Protein AF-A0A9P1BP23-F1 (afdb_monomer_lite)

Organism: NCBI:txid2562237

Foldseek 3Di:
DDDDDDDDDPPPDDPVVVVVVVVVVVVVVVVVVLLVQLLVLLFADFQDDPDDPFDLDPPVLLVVLLVVPPQVQLAAAEEAEEALLCRSVSNNSSCVVNVNGGSEAEFEPPEQPDARQVSQCVSSVHPHDVSSLVSLVVNCVVVVGGREYEYEYALPHLHLVRLVSLLCCSQVCRRVVPSHRYYYYYNALLSSVSRCVVVSHQYHYSYAQDPVSLPDVSLLVLLCVQANPQSNVCSVVLCQLQVRNNRSSSVLSNVNNPDHNVVSVVVSLVVLLLLVVLQQVVDDFDQDDPQQSVVSLVLLQVQLPDDQVDFAFQVVRPVRYHSNSVSSSCSGRVRPQWHWDDNDPRRTTIHGSGNSSSVSSNVVNVVVVVVVVVVVVVVVVVPPPDDPPPDPDPDDDDPDDDDDFDWDFDDDDDDDDWDWGWGQGDDVPDGDTWGWGDDDPDTDGDDPDPDDDDDDDDD

pLDDT: mean 74.28, std 23.29, range [22.67, 97.19]

Radius of gyration: 33.66 Å; chains: 1; bounding box: 52×87×122 Å

Secondary structure (DSSP, 8-state):
-----PPPP---SSHHHHHHHHHHHHHHHHHHHHHHHHHHHHHT--------SS----HHHHHHHHHHT-SS----EEEEESTTSSHHHHHHHHHHHTT--SSEEEEE--STT--HHHHHHHHHT-SSHHHHHHHHHHHHHHHTSPPEEEEEE-TT---HHHHHHHHHHIIIIIIIT---EEEEEESSHHHHTT--STT-SEEEEEPSPPHHHHHSHHHHHHHHHHHHHHHHHTHHHHHHHHTT-HHHHHHHHHHTTTS-HHHHHHHHHHHHHHHHHHHH-TTTTTSS-TTHHHHHHHHHHHHHHS-TTPPEEGGGGTTT--HHHHHHHHHHH---SEEEE-SSGGG-EEEESSHHHHHHHHHHHHHHHHHHHHHHHHHHHT-----------------S---------------SS----EE---BTTB---EE---BTTB-----------------

Structure (mmCIF, N/CA/C/O backbone):
data_AF-A0A9P1BP23-F1
#
_entry.id   AF-A0A9P1BP23-F1
#
loop_
_atom_site.group_PDB
_atom_site.id
_atom_site.type_symbol
_atom_site.label_atom_id
_atom_site.label_alt_id
_atom_site.label_comp_id
_atom_site.label_asym_id
_atom_site.label_entity_id
_atom_site.label_seq_id
_atom_site.pdbx_PDB_ins_code
_atom_site.Cartn_x
_atom_site.Cartn_y
_atom_site.Cartn_z
_atom_site.occupancy
_atom_site.B_iso_or_equiv
_atom_site.auth_seq_id
_atom_site.auth_comp_id
_atom_site.auth_asym_id
_atom_site.auth_atom_id
_atom_site.pdbx_PDB_model_num
ATOM 1 N N . MET A 1 1 ? 17.517 18.327 93.732 1.00 36.25 1 MET A N 1
ATOM 2 C CA . MET A 1 1 ? 17.704 17.952 92.315 1.00 36.25 1 MET A CA 1
ATOM 3 C C . MET A 1 1 ? 16.330 17.791 91.684 1.00 36.25 1 MET A C 1
ATOM 5 O O . MET A 1 1 ? 15.572 16.963 92.153 1.00 36.25 1 MET A O 1
ATOM 9 N N . PHE A 1 2 ? 16.039 18.670 90.722 1.00 32.81 2 PHE A N 1
ATOM 10 C CA . PHE A 1 2 ? 14.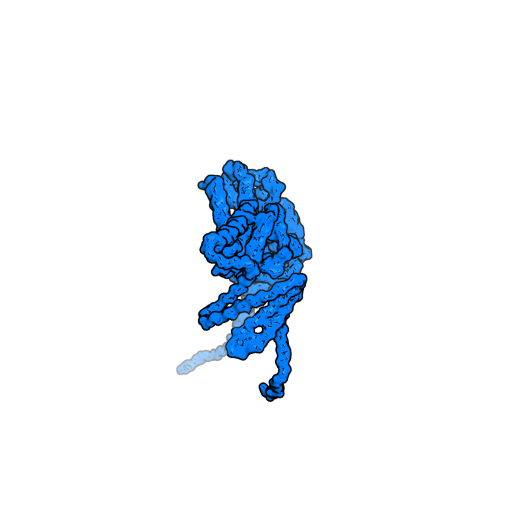942 18.721 89.741 1.00 32.81 2 PHE A CA 1
ATOM 11 C C . PHE A 1 2 ? 13.495 18.333 90.104 1.00 32.81 2 PHE A C 1
ATOM 13 O O . PHE A 1 2 ? 13.161 17.195 90.411 1.00 32.81 2 PHE A O 1
ATOM 20 N N . SER A 1 3 ? 12.625 19.325 89.885 1.00 29.30 3 SER A N 1
ATOM 21 C CA . SER A 1 3 ? 11.169 19.247 89.777 1.00 29.30 3 SER A CA 1
ATOM 22 C C . SER A 1 3 ? 10.726 19.208 88.300 1.00 29.30 3 SER A C 1
ATOM 24 O O . SER A 1 3 ? 11.271 19.956 87.496 1.00 29.30 3 SER A O 1
ATOM 26 N N . ARG A 1 4 ? 9.686 18.398 88.023 1.00 39.75 4 ARG A N 1
ATOM 27 C CA . ARG A 1 4 ? 8.623 18.451 86.976 1.00 39.75 4 ARG A CA 1
ATOM 28 C C . ARG A 1 4 ? 8.962 18.717 85.493 1.00 39.75 4 ARG A C 1
ATOM 30 O O . ARG A 1 4 ? 9.360 19.823 85.167 1.00 39.75 4 ARG A O 1
ATOM 37 N N . VAL A 1 5 ? 8.464 17.829 84.610 1.00 31.44 5 VAL A N 1
ATOM 38 C CA . VAL A 1 5 ? 7.565 18.160 83.466 1.00 31.44 5 VAL A CA 1
ATOM 39 C C . VAL A 1 5 ? 6.556 16.996 83.255 1.00 31.44 5 VAL A C 1
ATOM 41 O O . VAL A 1 5 ? 6.954 15.847 83.450 1.00 31.44 5 VAL A O 1
ATOM 44 N N . PRO A 1 6 ? 5.266 17.245 82.922 1.00 40.66 6 PRO A N 1
ATOM 45 C CA . PRO A 1 6 ? 4.207 16.236 82.815 1.00 40.66 6 PRO A CA 1
ATOM 46 C C . PRO A 1 6 ? 4.067 15.613 81.415 1.00 40.66 6 PRO A C 1
ATOM 48 O O . PRO A 1 6 ? 4.560 16.143 80.422 1.00 40.66 6 PRO A O 1
ATOM 51 N N . GLY A 1 7 ? 3.366 14.475 81.377 1.00 38.25 7 GLY A N 1
ATOM 52 C CA . GLY A 1 7 ? 3.193 13.599 80.221 1.00 38.25 7 GLY A CA 1
ATOM 53 C C . GLY A 1 7 ? 2.547 14.232 78.987 1.00 38.25 7 GLY A C 1
ATOM 54 O O . GLY A 1 7 ? 1.572 14.980 79.068 1.00 38.25 7 GLY A O 1
ATOM 55 N N . SER A 1 8 ? 3.089 13.852 77.833 1.00 31.67 8 SER A N 1
ATOM 56 C CA . SER A 1 8 ? 2.512 14.049 76.511 1.00 31.67 8 SER A CA 1
ATOM 57 C C . SER A 1 8 ? 1.636 12.852 76.127 1.00 31.67 8 SER A C 1
ATOM 59 O O . SER A 1 8 ? 2.030 11.691 76.217 1.00 31.67 8 SER A O 1
ATOM 61 N N . VAL A 1 9 ? 0.417 13.164 75.695 1.00 38.25 9 VAL A N 1
ATOM 62 C CA . VAL A 1 9 ? -0.536 12.257 75.045 1.00 38.25 9 VAL A CA 1
ATOM 63 C C . VAL A 1 9 ? 0.046 11.800 73.696 1.00 38.25 9 VAL A C 1
ATOM 65 O O . VAL A 1 9 ? 0.600 12.641 72.982 1.00 38.25 9 VAL A O 1
ATOM 68 N N . PRO A 1 10 ? -0.095 10.527 73.275 1.00 39.34 10 PRO A N 1
ATOM 69 C CA . PRO A 1 10 ? 0.257 10.145 71.918 1.00 39.34 10 PRO A CA 1
ATOM 70 C C . PRO A 1 10 ? -0.819 10.673 70.961 1.00 39.34 10 PRO A C 1
ATOM 72 O O . PRO A 1 10 ? -1.884 10.085 70.796 1.00 39.34 10 PRO A O 1
ATOM 75 N N . ALA A 1 11 ? -0.531 11.796 70.305 1.00 42.44 11 ALA A N 1
ATOM 76 C CA . ALA A 1 11 ? -1.234 12.227 69.103 1.00 42.44 11 ALA A CA 1
ATOM 77 C C . ALA A 1 11 ? -0.787 11.351 67.916 1.00 42.44 11 ALA A C 1
ATOM 79 O O . ALA A 1 11 ? -0.049 11.785 67.037 1.00 42.44 11 ALA A O 1
ATOM 80 N N . LEU A 1 12 ? -1.203 10.085 67.907 1.00 46.25 12 LEU A N 1
ATOM 81 C CA . LEU A 1 12 ? -0.999 9.154 66.798 1.00 46.25 12 LEU A CA 1
ATOM 82 C C . LEU A 1 12 ? -2.373 8.653 66.357 1.00 46.25 12 LEU A C 1
ATOM 84 O O . LEU A 1 12 ? -2.952 7.773 66.981 1.00 46.25 12 LEU A O 1
ATOM 88 N N . GLY A 1 13 ? -2.920 9.250 65.297 1.00 43.97 13 GLY A N 1
ATOM 89 C CA . GLY A 1 13 ? -4.173 8.762 64.712 1.00 43.97 13 GLY A CA 1
ATOM 90 C C . GLY A 1 13 ? -4.726 9.572 63.542 1.00 43.97 13 GLY A C 1
ATOM 91 O O . GLY A 1 13 ? -5.322 8.993 62.644 1.00 43.97 13 GLY A O 1
ATOM 92 N N . ALA A 1 14 ? -4.490 10.887 63.482 1.00 41.66 14 ALA A N 1
ATOM 93 C CA . ALA A 1 14 ? -5.072 11.720 62.420 1.00 41.66 14 ALA A CA 1
ATOM 94 C C . ALA A 1 14 ? -4.138 11.942 61.211 1.00 41.66 14 ALA A C 1
ATOM 96 O O . ALA A 1 14 ? -4.602 11.994 60.077 1.00 41.66 14 ALA A O 1
ATOM 97 N N . GLY A 1 15 ? -2.817 12.025 61.418 1.00 37.00 15 GLY A N 1
ATOM 98 C CA . GLY A 1 15 ? -1.863 12.367 60.348 1.00 37.00 15 GLY A CA 1
ATOM 99 C C . GLY A 1 15 ? -1.651 11.275 59.291 1.00 37.00 15 GLY A C 1
ATOM 100 O O . GLY A 1 15 ? -1.514 11.586 58.111 1.00 37.00 15 GLY A O 1
ATOM 101 N N . ALA A 1 16 ? -1.681 9.997 59.684 1.00 44.69 16 ALA A N 1
ATOM 102 C CA . ALA A 1 16 ? -1.487 8.873 58.760 1.00 44.69 16 ALA A CA 1
ATOM 103 C C . ALA A 1 16 ? -2.726 8.608 57.885 1.00 44.69 16 ALA A C 1
ATOM 105 O O . ALA A 1 16 ? -2.591 8.309 56.701 1.00 44.69 16 ALA A O 1
ATOM 106 N N . ALA A 1 17 ? -3.930 8.787 58.443 1.00 45.78 17 ALA A N 1
ATOM 107 C CA . ALA A 1 17 ? -5.175 8.678 57.689 1.00 45.78 17 ALA A CA 1
ATOM 108 C C . ALA A 1 17 ? -5.310 9.834 56.684 1.00 45.78 17 ALA A C 1
ATOM 110 O O . ALA A 1 17 ? -5.534 9.591 55.504 1.00 45.78 17 ALA A O 1
ATOM 111 N N . ILE A 1 18 ? -5.082 11.084 57.110 1.00 51.31 18 ILE A N 1
ATOM 112 C CA . ILE A 1 18 ? -5.158 12.257 56.221 1.00 51.31 18 ILE A CA 1
ATOM 113 C C . ILE A 1 18 ? -4.071 12.198 55.134 1.00 51.31 18 ILE A C 1
ATOM 115 O O . ILE A 1 18 ? -4.361 12.485 53.976 1.00 51.31 18 ILE A O 1
ATOM 119 N N . GLY A 1 19 ? -2.850 11.756 55.461 1.00 49.00 19 GLY A N 1
ATOM 120 C CA . GLY A 1 19 ? -1.780 11.550 54.478 1.00 49.00 19 GLY A CA 1
ATOM 121 C C . GLY A 1 19 ? -2.121 10.496 53.418 1.00 49.00 19 GLY A C 1
ATOM 122 O O . GLY A 1 19 ? -1.893 10.737 52.235 1.00 49.00 19 GLY A O 1
ATOM 123 N N . GLY A 1 20 ? -2.734 9.374 53.818 1.00 54.31 20 GLY A N 1
ATOM 124 C CA . GLY A 1 20 ? -3.223 8.339 52.898 1.00 54.31 20 GLY A CA 1
ATOM 125 C C . GLY A 1 20 ? -4.360 8.824 51.994 1.00 54.31 20 GLY A C 1
ATOM 126 O O . GLY A 1 20 ? -4.305 8.626 50.785 1.00 54.31 20 GLY A O 1
ATOM 127 N N . PHE A 1 21 ? -5.338 9.554 52.544 1.00 58.12 21 PHE A N 1
ATOM 128 C CA . PHE A 1 21 ? -6.432 10.148 51.762 1.00 58.12 21 PHE A CA 1
ATOM 129 C C . PHE A 1 21 ? -5.948 11.213 50.766 1.00 58.12 21 PHE A C 1
ATOM 131 O O . PHE A 1 21 ? -6.475 11.299 49.658 1.00 58.12 21 PHE A O 1
ATOM 138 N N . VAL A 1 22 ? -4.945 12.020 51.130 1.00 64.06 22 VAL A N 1
ATOM 139 C CA . VAL A 1 22 ? -4.367 13.040 50.239 1.00 64.06 22 VAL A CA 1
ATOM 140 C C . VAL A 1 22 ? -3.532 12.398 49.128 1.00 64.06 22 VAL A C 1
ATOM 142 O O . VAL A 1 22 ? -3.646 12.824 47.979 1.00 64.06 22 VAL A O 1
ATOM 145 N N . LEU A 1 23 ? -2.753 11.354 49.430 1.00 64.88 23 LEU A N 1
ATOM 146 C CA . LEU A 1 23 ? -2.013 10.576 48.428 1.00 64.88 23 LEU A CA 1
ATOM 147 C C . LEU A 1 23 ? -2.956 9.853 47.455 1.00 64.88 23 LEU A C 1
ATOM 149 O O . LEU A 1 23 ? -2.743 9.928 46.246 1.00 64.88 23 LEU A O 1
ATOM 153 N N . ASP A 1 24 ? -4.031 9.238 47.950 1.00 73.56 24 ASP A N 1
ATOM 154 C CA . ASP A 1 24 ? -5.038 8.579 47.110 1.00 73.56 24 ASP A CA 1
ATOM 155 C C . ASP A 1 24 ? -5.823 9.578 46.248 1.00 73.56 24 ASP A C 1
ATOM 157 O O . ASP A 1 24 ? -6.067 9.325 45.068 1.00 73.56 24 ASP A O 1
ATOM 161 N N . ALA A 1 25 ? -6.196 10.740 46.794 1.00 75.62 25 ALA A N 1
ATOM 162 C CA . ALA A 1 25 ? -6.866 11.793 46.030 1.00 75.62 25 ALA A CA 1
ATOM 163 C C . ALA A 1 25 ? -5.946 12.414 44.965 1.00 75.62 25 ALA A C 1
ATOM 165 O O . ALA A 1 25 ? -6.397 12.727 43.861 1.00 75.62 25 ALA A O 1
ATOM 166 N N . TRP A 1 26 ? -4.657 12.576 45.276 1.00 76.56 26 TRP A N 1
ATOM 167 C CA . TRP A 1 26 ? -3.656 13.063 44.330 1.00 76.56 26 TRP A CA 1
ATOM 168 C C . TRP A 1 26 ? -3.416 12.057 43.202 1.00 76.56 26 TRP A C 1
ATOM 170 O O . TRP A 1 26 ? -3.459 12.435 42.033 1.00 76.56 26 TRP A O 1
ATOM 180 N N . LYS A 1 27 ? -3.278 10.769 43.538 1.00 79.38 27 LYS A N 1
ATOM 181 C CA . LYS A 1 27 ? -3.121 9.689 42.562 1.00 79.38 27 LYS A CA 1
ATOM 182 C C . LYS A 1 27 ? -4.334 9.578 41.634 1.00 79.38 27 LYS A C 1
ATOM 184 O O . LYS A 1 27 ? -4.160 9.543 40.422 1.00 79.38 27 LYS A O 1
ATOM 189 N N . ARG A 1 28 ? -5.560 9.641 42.173 1.00 80.25 28 ARG A N 1
ATOM 190 C CA . ARG A 1 28 ? -6.795 9.665 41.364 1.00 80.25 28 ARG A CA 1
ATOM 191 C C . ARG A 1 28 ? -6.863 10.870 40.429 1.00 80.25 28 ARG A C 1
ATOM 193 O O . ARG A 1 28 ? -7.214 10.713 39.266 1.00 80.25 28 ARG A O 1
ATOM 200 N N . ARG A 1 29 ? -6.491 12.068 40.901 1.00 80.81 29 ARG A N 1
ATOM 201 C CA . ARG A 1 29 ? -6.409 13.259 40.036 1.00 80.81 29 ARG A CA 1
ATOM 202 C C . ARG A 1 29 ? -5.390 13.088 38.919 1.00 80.81 29 ARG A C 1
ATOM 204 O O . ARG A 1 29 ? -5.649 13.532 37.805 1.00 80.81 29 ARG A O 1
ATOM 211 N N . GLN A 1 30 ? -4.241 12.489 39.210 1.00 81.94 30 GLN A N 1
ATOM 212 C CA . GLN A 1 30 ? -3.218 12.243 38.201 1.00 81.94 30 GLN A CA 1
ATOM 213 C C . GLN A 1 30 ? -3.712 11.234 37.155 1.00 81.94 30 GLN A C 1
ATOM 215 O O . GLN A 1 30 ? -3.626 11.513 35.964 1.00 81.94 30 GLN A O 1
ATOM 220 N N . GLU A 1 31 ? -4.337 10.135 37.584 1.00 83.19 31 GLU A N 1
ATOM 221 C CA . GLU A 1 31 ? -4.968 9.149 36.695 1.00 83.19 31 GLU A CA 1
ATOM 222 C C . GLU A 1 31 ? -6.072 9.782 35.822 1.00 83.19 31 GLU A C 1
ATOM 224 O O . GLU A 1 31 ? -6.153 9.511 34.623 1.00 83.19 31 GLU A O 1
ATOM 229 N N . GLU A 1 32 ? -6.895 10.677 36.380 1.00 85.06 32 GLU A N 1
ATOM 230 C CA . GLU A 1 32 ? -7.901 11.439 35.625 1.00 85.06 32 GLU A CA 1
ATOM 231 C C . GLU A 1 32 ? -7.272 12.393 34.602 1.00 85.06 32 GLU A C 1
ATOM 233 O O . GLU A 1 32 ? -7.748 12.481 33.467 1.00 85.06 32 GLU A O 1
ATOM 238 N N . GLN A 1 33 ? -6.198 13.094 34.974 1.00 86.75 33 GLN A N 1
ATOM 239 C CA . GLN A 1 33 ? -5.468 13.987 34.074 1.00 86.75 33 GLN A CA 1
ATOM 240 C C . GLN A 1 33 ? -4.797 13.219 32.934 1.00 86.75 33 GLN A C 1
ATOM 242 O O . GLN A 1 33 ? -4.876 13.648 31.780 1.00 86.75 33 GLN A O 1
ATOM 247 N N . ASP A 1 34 ? -4.181 12.077 33.232 1.00 86.62 34 ASP A N 1
ATOM 248 C CA . ASP A 1 34 ? -3.548 11.218 32.236 1.00 86.62 34 ASP A CA 1
ATOM 249 C C . ASP A 1 34 ? -4.597 10.626 31.288 1.00 86.62 34 ASP A C 1
ATOM 251 O O . ASP A 1 34 ? -4.430 10.666 30.066 1.00 86.62 34 ASP A O 1
ATOM 255 N N . ARG A 1 35 ? -5.750 10.195 31.815 1.00 87.88 35 ARG A N 1
ATOM 256 C CA . ARG A 1 35 ? -6.888 9.744 31.004 1.00 87.88 35 ARG A CA 1
ATOM 257 C C . ARG A 1 35 ? -7.427 10.851 30.104 1.00 87.88 35 ARG A C 1
ATOM 259 O O . ARG A 1 35 ? -7.607 10.628 28.908 1.00 87.88 35 ARG A O 1
ATOM 266 N N . ALA A 1 36 ? -7.643 12.052 30.637 1.00 90.50 36 ALA A N 1
ATOM 267 C CA . ALA A 1 36 ? -8.093 13.197 29.850 1.00 90.50 36 ALA A CA 1
ATOM 268 C C . ALA A 1 36 ? -7.084 13.560 28.749 1.00 90.50 36 ALA A C 1
ATOM 270 O O . ALA A 1 36 ? -7.483 13.865 27.624 1.00 90.50 36 ALA A O 1
ATOM 271 N N . ARG A 1 37 ? -5.781 13.463 29.042 1.00 92.88 37 ARG A N 1
ATOM 272 C CA . ARG A 1 37 ? -4.708 13.674 28.066 1.00 92.88 37 ARG A CA 1
ATOM 273 C C . ARG A 1 37 ? -4.763 12.644 26.938 1.00 92.88 37 ARG A C 1
ATOM 275 O O . ARG A 1 37 ? -4.701 13.044 25.780 1.00 92.88 37 ARG A O 1
ATOM 282 N N . MET A 1 38 ? -4.923 11.356 27.249 1.00 95.31 38 MET A N 1
ATOM 283 C CA . MET A 1 38 ? -5.061 10.298 26.236 1.00 95.31 38 MET A CA 1
ATOM 284 C C . MET A 1 38 ? -6.302 10.502 25.363 1.00 95.31 38 MET A C 1
ATOM 286 O O . MET A 1 38 ? -6.221 10.420 24.141 1.00 95.31 38 MET A O 1
ATOM 290 N N . VAL A 1 39 ? -7.443 10.839 25.970 1.00 96.38 39 VAL A N 1
ATOM 291 C CA . VAL A 1 39 ? -8.683 11.135 25.234 1.00 96.38 39 VAL A CA 1
ATOM 292 C C . VAL A 1 39 ? -8.492 12.321 24.292 1.00 96.38 39 VAL A C 1
ATOM 294 O O . VAL A 1 39 ? -8.873 12.242 23.127 1.00 96.38 39 VAL A O 1
ATOM 297 N N . ASN A 1 40 ? -7.865 13.401 24.760 1.00 95.38 40 ASN A N 1
ATOM 298 C CA . ASN A 1 40 ? -7.593 14.570 23.926 1.00 95.38 40 ASN A CA 1
ATOM 299 C C . ASN A 1 40 ? -6.595 14.258 22.801 1.00 95.38 40 ASN A C 1
ATOM 301 O O . ASN A 1 40 ? -6.751 14.790 21.707 1.00 95.38 40 ASN A O 1
ATOM 305 N N . ARG A 1 41 ? -5.618 13.367 23.027 1.00 95.69 41 ARG A N 1
ATOM 306 C CA . ARG A 1 41 ? -4.728 12.872 21.962 1.00 95.69 41 ARG A CA 1
ATOM 307 C C . ARG A 1 41 ? -5.501 12.143 20.872 1.00 95.69 41 ARG A C 1
ATOM 309 O O . ARG A 1 41 ? -5.246 12.401 19.706 1.00 95.69 41 ARG A O 1
ATOM 316 N N . VAL A 1 42 ? -6.464 11.288 21.229 1.00 96.75 42 VAL A N 1
ATOM 317 C CA . VAL A 1 42 ? -7.341 10.656 20.230 1.00 96.75 42 VAL A CA 1
ATOM 318 C C . VAL A 1 42 ? -8.155 11.722 19.502 1.00 96.75 42 VAL A C 1
ATOM 320 O O . VAL A 1 42 ? -8.142 11.760 18.279 1.00 96.75 42 VAL A O 1
ATOM 323 N N . ILE A 1 43 ? -8.843 12.605 20.227 1.00 96.75 43 ILE A N 1
ATOM 324 C CA . ILE A 1 43 ? -9.766 13.581 19.627 1.00 96.75 43 ILE A CA 1
ATOM 325 C C . ILE A 1 43 ? -9.050 14.505 18.658 1.00 96.75 43 ILE A C 1
ATOM 327 O O . ILE A 1 43 ? -9.543 14.666 17.556 1.00 96.75 43 ILE A O 1
ATOM 331 N N . HIS A 1 44 ? -7.891 15.041 19.029 1.00 95.75 44 HIS A N 1
ATOM 332 C CA . HIS A 1 44 ? -7.144 15.987 18.201 1.00 95.75 44 HIS A CA 1
ATOM 333 C C . HIS A 1 44 ? -6.116 15.316 17.282 1.00 95.75 44 HIS A C 1
ATOM 335 O O . HIS A 1 44 ? -5.311 16.004 16.662 1.00 95.75 44 HIS A O 1
ATOM 341 N N . SER A 1 45 ? -6.113 13.981 17.200 1.00 95.62 45 SER A N 1
ATOM 342 C CA . SER A 1 45 ? -5.275 13.269 16.234 1.00 95.62 45 SER A CA 1
ATOM 343 C C . SER A 1 45 ? -5.800 13.454 14.815 1.00 95.62 45 SER A C 1
ATOM 345 O O . SER A 1 45 ? -7.008 13.433 14.571 1.00 95.62 45 SER A O 1
ATOM 347 N N . SER A 1 46 ? -4.878 13.607 13.876 1.00 93.06 46 SER A N 1
ATOM 348 C CA . SER A 1 46 ? -5.148 13.805 12.459 1.00 93.06 46 SER A CA 1
ATOM 349 C C . SER A 1 46 ? -4.240 12.911 11.626 1.00 93.06 46 SER A C 1
ATOM 351 O O . SER A 1 46 ? -3.100 12.616 11.990 1.00 93.06 46 SER A O 1
ATOM 353 N N . PHE A 1 47 ? -4.742 12.496 10.466 1.00 91.81 47 PHE A N 1
ATOM 354 C CA . PHE A 1 47 ? -3.931 11.802 9.480 1.00 91.81 47 PHE A CA 1
ATOM 355 C C . PHE A 1 47 ? -3.308 12.810 8.525 1.00 91.81 47 PHE A C 1
ATOM 357 O O . PHE A 1 47 ? -4.011 13.566 7.856 1.00 91.81 47 PHE A O 1
ATOM 364 N N . HIS A 1 48 ? -1.983 12.796 8.448 1.00 84.44 48 HIS A N 1
ATOM 365 C CA . HIS A 1 48 ? -1.225 13.591 7.496 1.00 84.44 48 HIS A CA 1
ATOM 366 C C . HIS A 1 48 ? -0.539 12.641 6.523 1.00 84.44 48 HIS A C 1
ATOM 368 O O . HIS A 1 48 ? 0.393 11.931 6.895 1.00 84.44 48 HIS A O 1
ATOM 374 N N . ALA A 1 49 ? -1.006 12.623 5.277 1.00 79.12 49 ALA A N 1
ATOM 375 C CA . ALA A 1 49 ? -0.254 12.018 4.188 1.00 79.12 49 ALA A CA 1
ATOM 376 C C . ALA A 1 49 ? 0.700 13.052 3.584 1.00 79.12 49 ALA A C 1
ATOM 378 O O . ALA A 1 49 ? 0.454 14.259 3.658 1.00 79.12 49 ALA A O 1
ATOM 379 N N . PHE A 1 50 ? 1.766 12.578 2.938 1.00 76.69 50 PHE A N 1
ATOM 380 C CA . PHE A 1 50 ? 2.568 13.431 2.071 1.00 76.69 50 PHE A CA 1
ATOM 381 C C . PHE A 1 50 ? 1.663 14.038 0.992 1.00 76.69 50 PHE A C 1
ATOM 383 O O . PHE A 1 50 ? 1.053 13.312 0.206 1.00 76.69 50 PHE A O 1
ATOM 390 N N . GLN A 1 51 ? 1.549 15.365 0.991 1.00 75.62 51 GLN A N 1
ATOM 391 C CA . GLN A 1 51 ? 0.798 16.100 -0.017 1.00 75.62 51 GLN A CA 1
ATOM 392 C C . GLN A 1 51 ? 1.754 16.456 -1.159 1.00 75.62 51 GLN A C 1
ATOM 394 O O . GLN A 1 51 ? 2.695 17.228 -0.938 1.00 75.62 51 GLN A O 1
ATOM 399 N N . PRO A 1 52 ? 1.558 15.903 -2.366 1.00 72.94 52 PRO A N 1
ATOM 400 C CA . PRO A 1 52 ? 2.381 16.261 -3.500 1.00 72.94 52 PRO A CA 1
ATOM 401 C C . PRO A 1 52 ? 2.107 17.720 -3.877 1.00 72.94 52 PRO A C 1
ATOM 403 O O . PRO A 1 52 ? 0.989 18.222 -3.756 1.00 72.94 52 PRO A O 1
ATOM 406 N N . LYS A 1 53 ? 3.145 18.418 -4.345 1.00 77.94 53 LYS A N 1
ATOM 407 C CA . LYS A 1 53 ? 3.028 19.819 -4.786 1.00 77.94 53 LYS A CA 1
ATOM 408 C C . LYS A 1 53 ? 2.137 19.967 -6.017 1.00 77.94 53 LYS A C 1
ATOM 410 O O . LYS A 1 53 ? 1.522 21.012 -6.203 1.00 77.94 53 LYS A O 1
ATOM 415 N N . VAL A 1 54 ? 2.107 18.933 -6.854 1.00 84.06 54 VAL A N 1
ATOM 416 C CA . VAL A 1 54 ? 1.227 18.810 -8.012 1.00 84.06 54 VAL A CA 1
ATOM 417 C C . VAL A 1 54 ? 0.547 17.453 -7.918 1.00 84.06 54 VAL A C 1
ATOM 419 O O . VAL A 1 54 ? 1.208 16.435 -7.735 1.00 84.06 54 VAL A O 1
ATOM 422 N N . GLU A 1 55 ? -0.776 17.449 -7.995 1.00 85.94 55 GLU A N 1
ATOM 423 C CA . GLU A 1 55 ? -1.609 16.258 -7.853 1.00 85.94 55 GLU A CA 1
ATOM 424 C C . GLU A 1 55 ? -2.035 15.747 -9.232 1.00 85.94 55 GLU A C 1
ATOM 426 O O . GLU A 1 55 ? -2.363 16.536 -10.115 1.00 85.94 55 GLU A O 1
ATOM 431 N N . ILE A 1 56 ? -2.056 14.422 -9.395 1.00 88.19 56 ILE A N 1
ATOM 432 C CA . ILE A 1 56 ? -2.828 13.771 -10.458 1.00 88.19 56 ILE A CA 1
ATOM 433 C C . ILE A 1 56 ? -4.162 13.368 -9.816 1.00 88.19 56 ILE A C 1
ATOM 435 O O . ILE A 1 56 ? -4.150 12.522 -8.913 1.00 88.19 56 ILE A O 1
ATOM 439 N N . PRO A 1 57 ? -5.289 13.993 -10.196 1.00 84.00 57 PRO A N 1
ATOM 440 C CA . PRO A 1 57 ? -6.568 13.761 -9.545 1.00 84.00 57 PRO A CA 1
ATOM 441 C C . PRO A 1 57 ? -7.062 12.338 -9.818 1.00 84.00 57 PRO A C 1
ATOM 443 O O . PRO A 1 57 ? -7.141 11.886 -10.957 1.00 84.00 57 PRO A O 1
ATOM 446 N N . ARG A 1 58 ? -7.429 11.627 -8.748 1.00 89.44 58 ARG A N 1
ATOM 447 C CA . ARG A 1 58 ? -7.946 10.249 -8.812 1.00 89.44 58 ARG A CA 1
ATOM 448 C C . ARG A 1 58 ? -9.362 10.172 -8.260 1.00 89.44 58 ARG A C 1
ATOM 450 O O . ARG A 1 58 ? -9.629 9.455 -7.294 1.00 89.44 58 ARG A O 1
ATOM 457 N N . GLU A 1 59 ? -10.265 10.958 -8.841 1.00 86.38 59 GLU A N 1
ATOM 458 C CA . GLU A 1 59 ? -11.609 11.200 -8.297 1.00 86.38 59 GLU A CA 1
ATOM 459 C C . GLU A 1 59 ? -12.393 9.910 -8.045 1.00 86.38 59 GLU A C 1
ATOM 461 O O . GLU A 1 59 ? -12.978 9.745 -6.978 1.00 86.38 59 GLU A O 1
ATOM 466 N N . GLN A 1 60 ? -12.360 8.950 -8.973 1.00 87.31 60 GLN A N 1
ATOM 467 C CA . GLN A 1 60 ? -13.083 7.683 -8.809 1.00 87.31 60 GLN A CA 1
ATOM 468 C C . GLN A 1 60 ? -12.573 6.870 -7.609 1.00 87.31 60 GLN A C 1
ATOM 470 O O . GLN A 1 60 ? -13.371 6.313 -6.846 1.00 87.31 60 GLN A O 1
ATOM 475 N N . VAL A 1 61 ? -11.251 6.837 -7.403 1.00 90.31 61 VAL A N 1
ATOM 476 C CA . VAL A 1 61 ? -10.624 6.176 -6.248 1.00 90.31 61 VAL A CA 1
ATOM 477 C C . VAL A 1 61 ? -11.048 6.878 -4.960 1.00 90.31 61 VAL A C 1
ATOM 479 O O . VAL A 1 61 ? -11.459 6.212 -4.011 1.00 90.31 61 VAL A O 1
ATOM 482 N N . GLN A 1 62 ? -11.008 8.212 -4.940 1.00 90.44 62 GLN A N 1
ATOM 483 C CA . GLN A 1 62 ? -11.368 9.026 -3.776 1.00 90.44 62 GLN A CA 1
ATOM 484 C C . GLN A 1 62 ? -12.855 8.887 -3.413 1.00 90.44 62 GLN A C 1
ATOM 486 O O . GLN A 1 62 ? -13.180 8.644 -2.252 1.00 90.44 62 GLN A O 1
ATOM 491 N N . VAL A 1 63 ? -13.760 8.951 -4.395 1.00 89.50 63 VAL A N 1
ATOM 492 C CA . VAL A 1 63 ? -15.208 8.762 -4.200 1.00 89.50 63 VAL A CA 1
ATOM 493 C C . VAL A 1 63 ? -15.507 7.367 -3.664 1.00 89.50 63 VAL A C 1
ATOM 495 O O . VAL A 1 63 ? -16.325 7.218 -2.754 1.00 89.50 63 VAL A O 1
ATOM 498 N N . THR A 1 64 ? -14.837 6.341 -4.192 1.00 90.19 64 THR A N 1
ATOM 499 C CA . THR A 1 64 ? -15.027 4.967 -3.718 1.00 90.19 64 THR A CA 1
ATOM 500 C C . THR A 1 64 ? -14.506 4.805 -2.294 1.00 90.19 64 THR A C 1
ATOM 502 O O . THR A 1 64 ? -15.243 4.321 -1.441 1.00 90.19 64 THR A O 1
ATOM 505 N N . MET A 1 65 ? -13.296 5.291 -1.992 1.00 91.62 65 MET A N 1
ATOM 506 C CA . MET A 1 65 ? -12.761 5.291 -0.625 1.00 91.62 65 MET A CA 1
ATOM 507 C C . MET A 1 65 ? -13.672 6.033 0.348 1.00 91.62 65 MET A C 1
ATOM 509 O O . MET A 1 65 ? -13.936 5.524 1.431 1.00 91.62 65 MET A O 1
ATOM 513 N N . LYS A 1 66 ? -14.202 7.201 -0.036 1.00 90.94 66 LYS A N 1
ATOM 514 C CA . LYS A 1 66 ? -15.124 7.980 0.796 1.00 90.94 66 LYS A CA 1
ATOM 515 C C . LYS A 1 66 ? -16.357 7.170 1.194 1.00 90.94 66 LYS A C 1
ATOM 517 O O . LYS A 1 66 ? -16.779 7.252 2.341 1.00 90.94 66 LYS A O 1
ATOM 522 N N . ARG A 1 67 ? -16.912 6.366 0.282 1.00 88.44 67 ARG A N 1
ATOM 523 C CA . ARG A 1 67 ? -18.048 5.475 0.587 1.00 88.44 67 ARG A CA 1
ATOM 524 C C . ARG A 1 67 ? -17.679 4.387 1.599 1.00 88.44 67 ARG A C 1
ATOM 526 O O . ARG A 1 67 ? -18.520 4.005 2.395 1.00 88.44 67 ARG A O 1
ATOM 533 N N . LEU A 1 68 ? -16.429 3.924 1.605 1.00 87.31 68 LEU A N 1
ATOM 534 C CA . LEU A 1 68 ? -15.932 2.927 2.566 1.00 87.31 68 LEU A CA 1
ATOM 535 C C . LEU A 1 68 ? -15.679 3.500 3.968 1.00 87.31 68 LEU A C 1
ATOM 537 O O . LEU A 1 68 ? -15.550 2.744 4.933 1.00 87.31 68 LEU A O 1
ATOM 541 N N . LEU A 1 69 ? -15.596 4.830 4.080 1.00 85.75 69 LEU A N 1
ATOM 542 C CA . LEU A 1 69 ? -15.493 5.541 5.354 1.00 85.75 69 LEU A CA 1
ATOM 543 C C . LEU A 1 69 ? -16.847 5.693 6.061 1.00 85.75 69 LEU A C 1
ATOM 545 O O . LEU A 1 69 ? -16.893 6.359 7.095 1.00 85.75 69 LEU A O 1
ATOM 549 N N . ASP A 1 70 ? -17.922 5.102 5.526 1.00 79.50 70 ASP A N 1
ATOM 550 C CA . ASP A 1 70 ? -19.203 5.028 6.221 1.00 79.50 70 ASP A CA 1
ATOM 551 C C . ASP A 1 70 ? -18.997 4.445 7.627 1.00 79.50 70 ASP A C 1
ATOM 553 O O . ASP A 1 70 ? -18.379 3.391 7.813 1.00 79.50 70 ASP A O 1
ATOM 557 N N . LEU A 1 71 ? -19.448 5.207 8.620 1.00 68.31 71 LEU A N 1
ATOM 558 C CA . LEU A 1 71 ? -19.239 4.928 10.035 1.00 68.31 71 LEU A CA 1
ATOM 559 C C . LEU A 1 71 ? -20.314 4.004 10.602 1.00 68.31 71 LEU A C 1
ATOM 561 O O . LEU A 1 71 ? -20.092 3.421 11.665 1.00 68.31 71 LEU A O 1
ATOM 565 N N . ASP A 1 72 ? -21.441 3.857 9.901 1.00 76.31 72 ASP A N 1
ATOM 566 C CA . ASP A 1 72 ? -22.470 2.883 10.257 1.00 76.31 72 ASP A CA 1
ATOM 567 C C . ASP A 1 72 ? -22.015 1.461 9.890 1.00 76.31 72 ASP A C 1
ATOM 569 O O . ASP A 1 72 ? -22.330 0.498 10.597 1.00 76.31 72 ASP A O 1
ATOM 573 N N . ASP A 1 73 ? -21.189 1.326 8.844 1.00 84.75 73 ASP A N 1
ATOM 574 C CA . ASP A 1 73 ? -20.494 0.080 8.533 1.00 84.75 73 ASP A CA 1
ATOM 575 C C . ASP A 1 73 ? -19.260 -0.098 9.430 1.00 84.75 73 ASP A C 1
ATOM 577 O O . ASP A 1 73 ? -18.253 0.609 9.342 1.00 84.75 73 ASP A O 1
ATOM 581 N N . ARG A 1 74 ? -19.312 -1.117 10.285 1.00 82.25 74 ARG A N 1
ATOM 582 C CA . ARG A 1 74 ? -18.266 -1.442 11.267 1.00 82.25 74 ARG A CA 1
ATOM 583 C C . ARG A 1 74 ? -17.155 -2.312 10.694 1.00 82.25 74 ARG A C 1
ATOM 585 O O . ARG A 1 74 ? -16.171 -2.588 11.381 1.00 82.25 74 ARG A O 1
ATOM 592 N N . SER A 1 75 ? -17.303 -2.753 9.450 1.00 90.62 75 SER A N 1
ATOM 593 C CA . SER A 1 75 ? -16.333 -3.604 8.778 1.00 90.62 75 SER A CA 1
ATOM 594 C C . SER A 1 75 ? -14.970 -2.905 8.724 1.00 90.62 75 SER A C 1
ATOM 596 O O . SER A 1 75 ? -14.894 -1.739 8.303 1.00 90.62 75 SER A O 1
ATOM 598 N N . PRO A 1 76 ? -13.881 -3.575 9.152 1.00 93.62 76 PRO A N 1
ATOM 599 C CA . PRO A 1 76 ? -12.538 -3.068 8.930 1.00 93.62 76 PRO A CA 1
ATOM 600 C C . PRO A 1 76 ? -12.285 -2.875 7.437 1.00 93.62 76 PRO A C 1
ATOM 602 O O . PRO A 1 76 ? -12.775 -3.650 6.620 1.00 93.62 76 PRO A O 1
ATOM 605 N N . VAL A 1 77 ? -11.498 -1.870 7.072 1.00 94.06 77 VAL A N 1
ATOM 606 C CA . VAL A 1 77 ? -11.190 -1.588 5.666 1.00 94.06 77 VAL A CA 1
ATOM 607 C C . VAL A 1 77 ? -9.728 -1.906 5.400 1.00 94.06 77 VAL A C 1
ATOM 609 O O . VAL A 1 77 ? -8.843 -1.312 6.007 1.00 94.06 77 VAL A O 1
ATOM 612 N N . LEU A 1 78 ? -9.459 -2.819 4.472 1.00 92.88 78 LEU A N 1
ATOM 613 C CA . LEU A 1 78 ? -8.118 -3.077 3.959 1.00 92.88 78 LEU A CA 1
ATOM 614 C C . LEU A 1 78 ? -7.929 -2.311 2.651 1.00 92.88 78 LEU A C 1
ATOM 616 O O . LEU A 1 78 ? -8.496 -2.681 1.623 1.00 92.88 78 LEU A O 1
ATOM 620 N N . ILE A 1 79 ? -7.091 -1.281 2.674 1.00 93.06 79 ILE A N 1
ATOM 621 C CA . ILE A 1 79 ? -6.665 -0.551 1.482 1.00 93.06 79 ILE A CA 1
ATOM 622 C C . ILE A 1 79 ? -5.297 -1.072 1.068 1.00 93.06 79 ILE A C 1
ATOM 624 O O . ILE A 1 79 ? -4.325 -1.014 1.824 1.00 93.06 79 ILE A O 1
ATOM 628 N N . TRP A 1 80 ? -5.197 -1.559 -0.160 1.00 88.75 80 TRP A N 1
ATOM 629 C CA . TRP A 1 80 ? -3.982 -2.194 -0.648 1.00 88.75 80 TRP A CA 1
ATOM 630 C C . TRP A 1 80 ? -3.741 -1.904 -2.122 1.00 88.75 80 TRP A C 1
ATOM 632 O O . TRP A 1 80 ? -4.545 -1.267 -2.789 1.00 88.75 80 TRP A O 1
ATOM 642 N N . GLY A 1 81 ? -2.586 -2.315 -2.632 1.00 83.19 81 GLY A N 1
ATOM 643 C CA . GLY A 1 81 ? -2.204 -2.114 -4.026 1.00 83.19 81 GLY A CA 1
ATOM 644 C C . GLY A 1 81 ? -0.696 -2.030 -4.168 1.00 83.19 81 GLY A C 1
ATOM 645 O O . GLY A 1 81 ? 0.036 -2.173 -3.182 1.00 83.19 81 GLY A O 1
ATOM 646 N N . ASN A 1 82 ? -0.237 -1.751 -5.382 1.00 81.00 82 ASN A N 1
ATOM 647 C CA . ASN A 1 82 ? 1.186 -1.655 -5.682 1.00 81.00 82 ASN A CA 1
ATOM 648 C C . ASN A 1 82 ? 1.869 -0.584 -4.823 1.00 81.00 82 ASN A C 1
ATOM 650 O O . ASN A 1 82 ? 1.266 0.416 -4.399 1.00 81.00 82 ASN A O 1
ATOM 654 N N . HIS A 1 83 ? 3.143 -0.816 -4.520 1.00 82.31 83 HIS A N 1
ATOM 655 C CA . HIS A 1 83 ? 3.961 0.182 -3.849 1.00 82.31 83 HIS A CA 1
ATOM 656 C C . HIS A 1 83 ? 4.012 1.456 -4.705 1.00 82.31 83 HIS A C 1
ATOM 658 O O . HIS A 1 83 ? 4.120 1.375 -5.924 1.00 82.31 83 HIS A O 1
ATOM 664 N N . LEU A 1 84 ? 3.893 2.624 -4.064 1.00 86.38 84 LEU A N 1
ATOM 665 C CA . LEU A 1 84 ? 3.836 3.939 -4.723 1.00 86.38 84 LEU A CA 1
ATOM 666 C C . LEU A 1 84 ? 2.604 4.192 -5.619 1.00 86.38 84 LEU A C 1
ATOM 668 O O . LEU A 1 84 ? 2.592 5.153 -6.382 1.00 86.38 84 LEU A O 1
ATOM 672 N N . ALA A 1 85 ? 1.524 3.417 -5.478 1.00 86.62 85 ALA A N 1
ATOM 673 C CA . ALA A 1 85 ? 0.258 3.673 -6.183 1.00 86.62 85 ALA A CA 1
ATOM 674 C C . ALA A 1 85 ? -0.543 4.897 -5.663 1.00 86.62 85 ALA A C 1
ATOM 676 O O . ALA A 1 85 ? -1.608 5.203 -6.194 1.00 86.62 85 ALA A O 1
ATOM 677 N N . GLY A 1 86 ? -0.070 5.589 -4.616 1.00 88.69 86 GLY A N 1
ATOM 678 C CA . GLY A 1 86 ? -0.738 6.777 -4.056 1.00 88.69 86 GLY A CA 1
ATOM 679 C C . GLY A 1 86 ? -1.816 6.499 -2.996 1.00 88.69 86 GLY A C 1
ATOM 680 O O . GLY A 1 86 ? -2.680 7.340 -2.770 1.00 88.69 86 GLY A O 1
ATOM 681 N N . LYS A 1 87 ? -1.773 5.337 -2.327 1.00 91.19 87 LYS A N 1
ATOM 682 C CA . LYS A 1 87 ? -2.772 4.900 -1.325 1.00 91.19 87 LYS A CA 1
ATOM 683 C C . LYS A 1 87 ? -2.990 5.903 -0.188 1.00 91.19 87 LYS A C 1
ATOM 685 O O . LYS A 1 87 ? -4.119 6.323 0.039 1.00 91.19 87 LYS A O 1
ATOM 690 N N . SER A 1 88 ? -1.919 6.279 0.514 1.00 91.81 88 SER A N 1
ATOM 691 C CA . SER A 1 88 ? -1.993 7.135 1.705 1.00 91.81 88 SER A CA 1
ATOM 692 C C . SER A 1 88 ? -2.538 8.524 1.349 1.00 91.81 88 SER A C 1
ATOM 694 O O . SER A 1 88 ? -3.392 9.053 2.053 1.00 91.81 88 SER A O 1
ATOM 696 N N . PHE A 1 89 ? -2.140 9.077 0.199 1.00 91.25 89 PHE A N 1
ATOM 697 C CA . PHE A 1 89 ? -2.662 10.356 -0.284 1.00 91.25 89 PHE A CA 1
ATOM 698 C C . PHE A 1 89 ? -4.133 10.277 -0.733 1.00 91.25 89 PHE A C 1
ATOM 700 O O . PHE A 1 89 ? -4.926 11.150 -0.385 1.00 91.25 89 PHE A O 1
ATOM 707 N N . ALA A 1 90 ? -4.533 9.208 -1.430 1.00 91.56 90 ALA A N 1
ATOM 708 C CA . ALA A 1 90 ? -5.936 8.993 -1.790 1.00 91.56 90 ALA A CA 1
ATOM 709 C C . ALA A 1 90 ? -6.836 8.878 -0.546 1.00 91.56 90 ALA A C 1
ATOM 711 O O . ALA A 1 90 ? -7.905 9.489 -0.506 1.00 91.56 90 ALA A O 1
ATOM 712 N N . LEU A 1 91 ? -6.379 8.166 0.494 1.00 93.88 91 LEU A N 1
ATOM 713 C CA . LEU A 1 91 ? -7.097 8.072 1.767 1.00 93.88 91 LEU A CA 1
ATOM 714 C C . LEU A 1 91 ? -7.196 9.435 2.459 1.00 93.88 91 LEU A C 1
ATOM 716 O O . LEU A 1 91 ? -8.265 9.792 2.947 1.00 93.88 91 LEU A O 1
ATOM 720 N N . PHE A 1 92 ? -6.108 10.207 2.473 1.00 93.00 92 PHE A N 1
ATOM 721 C CA . PHE A 1 92 ? -6.099 11.558 3.032 1.00 93.00 92 PHE A CA 1
ATOM 722 C C . PHE A 1 92 ? -7.174 12.444 2.385 1.00 93.00 92 PHE A C 1
ATOM 724 O O . PHE A 1 92 ? -7.996 13.025 3.092 1.00 93.00 92 PHE A O 1
ATOM 731 N N . LYS A 1 93 ? -7.253 12.462 1.049 1.00 91.62 93 LYS A N 1
ATOM 732 C CA . LYS A 1 93 ? -8.291 13.207 0.318 1.00 91.62 93 LYS A CA 1
ATOM 733 C C . LYS A 1 93 ? -9.699 12.701 0.612 1.00 91.62 93 LYS A C 1
ATOM 735 O O . LYS A 1 93 ? -10.607 13.506 0.807 1.00 91.62 93 LYS A O 1
ATOM 740 N N . ALA A 1 94 ? -9.889 11.384 0.678 1.00 92.88 94 ALA A N 1
ATOM 741 C CA . ALA A 1 94 ? -11.186 10.798 1.003 1.00 92.88 94 ALA A CA 1
ATOM 742 C C . ALA A 1 94 ? -11.663 11.201 2.412 1.00 92.88 94 ALA A C 1
ATOM 744 O O . ALA A 1 94 ? -12.837 11.529 2.586 1.00 92.88 94 ALA A O 1
ATOM 745 N N . LEU A 1 95 ? -10.758 11.237 3.399 1.00 92.94 95 LEU A N 1
ATOM 746 C CA . LEU A 1 95 ? -11.042 11.703 4.761 1.00 92.94 95 LEU A CA 1
ATOM 747 C C . LEU A 1 95 ? -11.414 13.193 4.780 1.00 92.94 95 LEU A C 1
ATOM 749 O O . LEU A 1 95 ? -12.435 13.552 5.367 1.00 92.94 95 LEU A O 1
ATOM 753 N N . GLU A 1 96 ? -10.658 14.047 4.079 1.00 90.38 96 GLU A N 1
ATOM 754 C CA . GLU A 1 96 ? -10.974 15.478 3.961 1.00 90.38 96 GLU A CA 1
ATOM 755 C C . GLU A 1 96 ? -12.352 15.713 3.325 1.00 90.38 96 GLU A C 1
ATOM 757 O O . GLU A 1 96 ? -13.162 16.474 3.857 1.00 90.38 96 GLU A O 1
ATOM 762 N N . GLN A 1 97 ? -12.654 15.022 2.222 1.00 90.12 97 GLN A N 1
ATOM 763 C CA . GLN A 1 97 ? -13.941 15.110 1.521 1.00 90.12 97 GLN A CA 1
ATOM 764 C C . GLN A 1 97 ? -15.115 14.554 2.337 1.00 90.12 97 GLN A C 1
ATOM 766 O O . GLN A 1 97 ? -16.269 14.915 2.082 1.00 90.12 97 GLN A O 1
ATOM 771 N N . ALA A 1 98 ? -14.851 13.642 3.273 1.00 89.81 98 ALA A N 1
ATOM 772 C CA . ALA A 1 98 ? -15.828 13.139 4.234 1.00 89.81 98 ALA A CA 1
ATOM 773 C C . ALA A 1 98 ? -15.987 14.057 5.461 1.00 89.81 98 ALA A C 1
ATOM 775 O O . ALA A 1 98 ? -16.867 13.827 6.285 1.00 89.81 98 ALA A O 1
ATOM 776 N N . GLY A 1 99 ? -15.171 15.111 5.581 1.00 90.19 99 GLY A N 1
ATOM 777 C CA . GLY A 1 99 ? -15.194 16.035 6.714 1.00 90.19 99 GLY A CA 1
ATOM 778 C C . GLY A 1 99 ? -14.453 15.522 7.952 1.00 90.19 99 GLY A C 1
ATOM 779 O O . GLY A 1 99 ? -14.562 16.121 9.023 1.00 90.19 99 GLY A O 1
ATOM 780 N N . PHE A 1 100 ? -13.674 14.445 7.835 1.00 90.62 100 PHE A N 1
ATOM 781 C CA . PHE A 1 100 ? -12.868 13.918 8.933 1.00 90.62 100 PHE A CA 1
ATOM 782 C C . PHE A 1 100 ? -11.522 14.644 9.002 1.00 90.62 100 PHE A C 1
ATOM 784 O O . PHE A 1 100 ? -10.606 14.351 8.240 1.00 90.62 100 PHE A O 1
ATOM 791 N N . ARG A 1 101 ? -11.406 15.601 9.931 1.00 89.06 101 ARG A N 1
ATOM 792 C CA . ARG A 1 101 ? -10.162 16.357 10.183 1.00 89.06 101 ARG A CA 1
ATOM 793 C C . ARG A 1 101 ? -9.435 15.948 11.460 1.00 89.06 101 ARG A C 1
ATOM 795 O O . ARG A 1 101 ? -8.220 16.079 11.535 1.00 89.06 101 ARG A O 1
ATOM 802 N N . GLU A 1 102 ? -10.180 15.450 12.439 1.00 93.88 102 GLU A N 1
ATOM 803 C CA . GLU A 1 102 ? -9.670 15.050 13.751 1.00 93.88 102 GLU A CA 1
ATOM 804 C C . GLU A 1 102 ? -10.210 13.661 14.129 1.00 93.88 102 GLU A C 1
ATOM 806 O O . GLU A 1 102 ? -11.033 13.091 13.406 1.00 93.88 102 GLU A O 1
ATOM 811 N N . GLY A 1 103 ? -9.791 13.094 15.258 1.00 95.00 103 GLY A N 1
ATOM 812 C CA . GLY A 1 103 ? -10.209 11.761 15.687 1.00 95.00 103 GLY A CA 1
ATOM 813 C C . GLY A 1 103 ? -9.649 10.643 14.807 1.00 95.00 103 GLY A C 1
ATOM 814 O O . GLY A 1 103 ? -10.340 9.638 14.623 1.00 95.00 103 GLY A O 1
ATOM 815 N N . ILE A 1 104 ? -8.469 10.847 14.209 1.00 96.38 104 ILE A N 1
ATOM 816 C CA . ILE A 1 104 ? -7.805 9.899 13.309 1.00 96.38 104 ILE A CA 1
ATOM 817 C C . ILE A 1 104 ? -6.409 9.581 13.846 1.00 96.38 104 ILE A C 1
ATOM 819 O O . ILE A 1 104 ? -5.460 10.342 13.650 1.00 96.38 104 ILE A O 1
ATOM 823 N N . VAL A 1 105 ? -6.273 8.427 14.493 1.00 96.62 105 VAL A N 1
ATOM 824 C CA . VAL A 1 105 ? -5.000 7.965 15.044 1.00 96.62 105 VAL A CA 1
ATOM 825 C C . VAL A 1 105 ? -4.251 7.191 13.967 1.00 96.62 105 VAL A C 1
ATOM 827 O O . VAL A 1 105 ? -4.690 6.122 13.541 1.00 96.62 105 VAL A O 1
ATOM 830 N N . HIS A 1 106 ? -3.118 7.730 13.524 1.00 95.94 106 HIS A N 1
ATOM 831 C CA . HIS A 1 106 ? -2.251 7.074 12.554 1.00 95.94 106 HIS A CA 1
ATOM 832 C C . HIS A 1 106 ? -1.139 6.290 13.256 1.00 95.94 106 HIS A C 1
ATOM 834 O O . HIS A 1 106 ? -0.349 6.856 14.005 1.00 95.94 106 HIS A O 1
ATOM 840 N N . VAL A 1 107 ? -1.079 4.986 13.001 1.00 95.31 107 VAL A N 1
ATOM 841 C CA . VAL A 1 107 ? -0.119 4.053 13.587 1.00 95.31 107 VAL A CA 1
ATOM 842 C C . VAL A 1 107 ? 0.705 3.439 12.462 1.00 95.31 107 VAL A C 1
ATOM 844 O O . VAL A 1 107 ? 0.235 2.554 11.745 1.00 95.31 107 VAL A O 1
ATOM 847 N N . GLN A 1 108 ? 1.948 3.891 12.321 1.00 92.94 108 GLN A N 1
ATOM 848 C CA . GLN A 1 108 ? 2.886 3.335 11.352 1.00 92.94 108 GLN A CA 1
ATOM 849 C C . GLN A 1 108 ? 3.698 2.202 11.988 1.00 92.94 108 GLN A C 1
ATOM 851 O O . GLN A 1 108 ? 4.366 2.398 13.008 1.00 92.94 108 GLN A O 1
ATOM 856 N N . LEU A 1 109 ? 3.645 1.018 11.377 1.00 91.50 109 LEU A N 1
ATOM 857 C CA . LEU A 1 109 ? 4.350 -0.176 11.838 1.00 91.50 109 LEU A CA 1
ATOM 858 C C . LEU A 1 109 ? 5.676 -0.303 11.089 1.00 91.50 109 LEU A C 1
ATOM 860 O O . LEU A 1 109 ? 5.733 -0.951 10.061 1.00 91.50 109 LEU A O 1
ATOM 864 N N . ALA A 1 110 ? 6.724 0.378 11.545 1.00 85.94 110 ALA A N 1
ATOM 865 C CA . ALA A 1 110 ? 7.962 0.583 10.783 1.00 85.94 110 ALA A CA 1
ATOM 866 C C . ALA A 1 110 ? 8.997 -0.560 10.860 1.00 85.94 110 ALA A C 1
ATOM 868 O O . ALA A 1 110 ? 10.042 -0.468 10.222 1.00 85.94 110 ALA A O 1
ATOM 869 N N . ASP A 1 111 ? 8.743 -1.606 11.649 1.00 83.88 111 ASP A N 1
ATOM 870 C CA . ASP A 1 111 ? 9.660 -2.740 11.832 1.00 83.88 111 ASP A CA 1
ATOM 871 C C . ASP A 1 111 ? 8.887 -4.054 12.028 1.00 83.88 111 ASP A C 1
ATOM 873 O O . ASP A 1 111 ? 7.762 -4.070 12.531 1.00 83.88 111 ASP A O 1
ATOM 877 N N . ASP A 1 112 ? 9.536 -5.163 11.680 1.00 80.88 112 ASP A N 1
ATOM 878 C CA . ASP A 1 112 ? 9.012 -6.532 11.686 1.00 80.88 112 ASP A CA 1
ATOM 879 C C . ASP A 1 112 ? 8.620 -7.038 13.082 1.00 80.88 112 ASP A C 1
ATOM 881 O O . ASP A 1 112 ? 7.867 -8.003 13.214 1.00 80.88 112 ASP A O 1
ATOM 885 N N . LYS A 1 113 ? 9.100 -6.385 14.144 1.00 84.81 113 LYS A N 1
ATOM 886 C CA . LYS A 1 113 ? 8.795 -6.750 15.534 1.00 84.81 113 LYS A CA 1
ATOM 887 C C . LYS A 1 113 ? 7.604 -5.995 16.116 1.00 84.81 113 LYS A C 1
ATOM 889 O O . LYS A 1 113 ? 7.224 -6.260 17.254 1.00 84.81 113 LYS A O 1
ATOM 894 N N . GLN A 1 114 ? 7.042 -5.032 15.389 1.00 88.50 114 GLN A N 1
ATOM 895 C CA . GLN A 1 114 ? 6.020 -4.155 15.946 1.00 88.50 114 GLN A CA 1
ATOM 896 C C . GLN A 1 114 ? 4.648 -4.830 15.995 1.00 88.50 114 GLN A C 1
ATOM 898 O O . GLN A 1 114 ? 4.175 -5.441 15.038 1.00 88.50 114 GLN A O 1
ATOM 903 N N . VAL A 1 115 ? 3.980 -4.672 17.135 1.00 91.88 115 VAL A N 1
ATOM 904 C CA . VAL A 1 115 ? 2.625 -5.164 17.382 1.00 91.88 115 VAL A CA 1
ATOM 905 C C . VAL A 1 115 ? 1.668 -3.974 17.330 1.00 91.88 115 VAL A C 1
ATOM 907 O O . VAL A 1 115 ? 1.867 -2.982 18.030 1.00 91.88 115 VAL A O 1
ATOM 910 N N . ALA A 1 116 ? 0.596 -4.076 16.539 1.00 93.12 116 ALA A N 1
ATOM 911 C CA . ALA A 1 116 ? -0.355 -2.986 16.303 1.00 93.12 116 ALA A CA 1
ATOM 912 C C . ALA A 1 116 ? -0.930 -2.389 17.599 1.00 93.12 116 ALA A C 1
ATOM 914 O O . ALA A 1 116 ? -0.992 -1.170 17.746 1.00 93.12 116 ALA A O 1
ATOM 915 N N . ARG A 1 117 ? -1.296 -3.245 18.565 1.00 93.88 117 ARG A N 1
ATOM 916 C CA . ARG A 1 117 ? -1.810 -2.816 19.879 1.00 93.88 117 ARG A CA 1
ATOM 917 C C . ARG A 1 117 ? -0.781 -2.022 20.673 1.00 93.88 117 ARG A C 1
ATOM 919 O O . ARG A 1 117 ? -1.086 -0.936 21.146 1.00 93.88 117 ARG A O 1
ATOM 926 N N . GLU A 1 118 ? 0.435 -2.547 20.792 1.00 94.12 118 GLU A N 1
ATOM 927 C CA . GLU A 1 118 ? 1.509 -1.901 21.550 1.00 94.12 118 GLU A CA 1
ATOM 928 C C . GLU A 1 118 ? 1.872 -0.553 20.938 1.00 94.12 118 GLU A C 1
ATOM 930 O O . GLU A 1 118 ? 2.015 0.435 21.656 1.00 94.12 118 GLU A O 1
ATOM 935 N N . LYS A 1 119 ? 1.950 -0.492 19.604 1.00 95.25 119 LYS A N 1
ATOM 936 C CA . LYS A 1 119 ? 2.238 0.750 18.895 1.00 95.25 119 LYS A CA 1
ATOM 937 C C . LYS A 1 119 ? 1.128 1.779 19.103 1.00 95.25 119 LYS A C 1
ATOM 939 O O . LYS A 1 119 ? 1.436 2.924 19.408 1.00 95.25 119 LYS A O 1
ATOM 944 N N . LEU A 1 120 ? -0.145 1.378 19.052 1.00 95.69 120 LEU A N 1
ATOM 945 C CA . LEU A 1 120 ? -1.254 2.271 19.396 1.00 95.69 120 LEU A CA 1
ATOM 946 C C . LEU A 1 120 ? -1.150 2.776 20.842 1.00 95.69 120 LEU A C 1
ATOM 948 O O . LEU A 1 120 ? -1.292 3.972 21.077 1.00 95.69 120 LEU A O 1
ATOM 952 N N . CYS A 1 121 ? -0.885 1.894 21.811 1.00 94.81 121 CYS A N 1
ATOM 953 C CA . CYS A 1 121 ? -0.704 2.301 23.205 1.00 94.81 121 CYS A CA 1
ATOM 954 C C . CYS A 1 121 ? 0.417 3.341 23.337 1.00 94.81 121 CYS A C 1
ATOM 956 O O . CYS A 1 121 ? 0.228 4.348 24.016 1.00 94.81 121 CYS A O 1
ATOM 958 N N . GLN A 1 122 ? 1.534 3.163 22.627 1.00 93.69 122 GLN A N 1
ATOM 959 C CA . GLN A 1 122 ? 2.622 4.145 22.581 1.00 93.69 122 GLN A CA 1
ATOM 960 C C . GLN A 1 122 ? 2.174 5.490 21.994 1.00 93.69 122 GLN A C 1
ATOM 962 O O . GLN A 1 122 ? 2.424 6.520 22.620 1.00 93.69 122 GLN A O 1
ATOM 967 N N . GLU A 1 123 ? 1.473 5.495 20.853 1.00 93.38 123 GLU A N 1
ATOM 968 C CA . GLU A 1 123 ? 0.965 6.731 20.230 1.00 93.38 123 GLU A CA 1
ATOM 969 C C . GLU A 1 123 ? -0.001 7.482 21.163 1.00 93.38 123 GLU A C 1
ATOM 971 O O . GLU A 1 123 ? 0.031 8.709 21.280 1.00 93.38 123 GLU A O 1
ATOM 976 N N . LEU A 1 124 ? -0.831 6.747 21.906 1.00 93.12 124 LEU A N 1
ATOM 977 C CA . LEU A 1 124 ? -1.750 7.340 22.876 1.00 93.12 124 LEU A CA 1
ATOM 978 C C . LEU A 1 124 ? -1.048 7.751 24.180 1.00 93.12 124 LEU A C 1
ATOM 980 O O . LEU A 1 124 ? -1.523 8.654 24.868 1.00 93.12 124 LEU A O 1
ATOM 984 N N . GLY A 1 125 ? 0.117 7.182 24.496 1.00 91.62 125 GLY A N 1
ATOM 985 C CA . GLY A 1 125 ? 0.781 7.309 25.799 1.00 91.62 125 GLY A CA 1
ATOM 986 C C . GLY A 1 125 ? 0.108 6.487 26.899 1.00 91.62 125 GLY A C 1
ATOM 987 O O . GLY A 1 125 ? 0.150 6.877 28.062 1.00 91.62 125 GLY A O 1
ATOM 988 N N . ALA A 1 126 ? -0.543 5.389 26.522 1.00 91.56 126 ALA A N 1
ATOM 989 C CA . ALA A 1 126 ? -1.173 4.443 27.426 1.00 91.56 126 ALA A CA 1
ATOM 990 C C . ALA A 1 126 ? -0.149 3.435 27.967 1.00 91.56 126 ALA A C 1
ATOM 992 O O . ALA A 1 126 ? 0.719 2.961 27.234 1.00 91.56 126 ALA A O 1
ATOM 993 N N . LEU A 1 127 ? -0.287 3.070 29.245 1.00 87.94 127 LEU A N 1
ATOM 994 C CA . LEU A 1 127 ? 0.534 2.030 29.879 1.00 87.94 127 LEU A CA 1
ATOM 995 C C . LEU A 1 127 ? 0.136 0.617 29.429 1.00 87.94 127 LEU A C 1
ATOM 997 O O . LEU A 1 127 ? 0.948 -0.303 29.501 1.00 87.94 127 LEU A O 1
ATOM 1001 N N . GLY A 1 128 ? -1.094 0.448 28.940 1.00 90.69 128 GLY A N 1
ATOM 1002 C CA . GLY A 1 128 ? -1.585 -0.814 28.420 1.00 90.69 128 GLY A CA 1
ATOM 1003 C C . GLY A 1 128 ? -2.935 -0.700 27.717 1.00 90.69 128 GLY A C 1
ATOM 1004 O O . GLY A 1 128 ? -3.476 0.382 27.469 1.00 90.69 128 GLY A O 1
ATOM 1005 N N . ASP A 1 129 ? -3.479 -1.869 27.381 1.00 93.12 129 ASP A N 1
ATOM 1006 C CA . ASP A 1 129 ? -4.716 -2.005 26.613 1.00 93.12 129 ASP A CA 1
ATOM 1007 C C . ASP A 1 129 ? -5.927 -1.377 27.316 1.00 93.12 129 ASP A C 1
ATOM 1009 O O . ASP A 1 129 ? -6.825 -0.869 26.650 1.00 93.12 129 ASP A O 1
ATOM 1013 N N . VAL A 1 130 ? -6.000 -1.435 28.648 1.00 93.75 130 VAL A N 1
ATOM 1014 C CA . VAL A 1 130 ? -7.182 -0.977 29.399 1.00 93.75 130 VAL A CA 1
ATOM 1015 C C . VAL A 1 130 ? -7.365 0.530 29.232 1.00 93.75 130 VAL A C 1
ATOM 1017 O O . VAL A 1 130 ? -8.456 0.995 28.896 1.00 93.75 130 VAL A O 1
ATOM 1020 N N . GLU A 1 131 ? -6.284 1.282 29.407 1.00 93.06 131 GLU A N 1
ATOM 1021 C CA . GLU A 1 131 ? -6.250 2.733 29.292 1.00 93.06 131 GLU A CA 1
ATOM 1022 C C . GLU A 1 131 ? -6.518 3.185 27.855 1.00 93.06 131 GLU A C 1
ATOM 1024 O O . GLU A 1 131 ? -7.336 4.080 27.632 1.00 93.06 131 GLU A O 1
ATOM 1029 N N . ALA A 1 132 ? -5.891 2.528 26.875 1.00 95.06 132 ALA A N 1
ATOM 1030 C CA . ALA A 1 132 ? -6.087 2.830 25.461 1.00 95.06 132 ALA A CA 1
ATOM 1031 C C . ALA A 1 132 ? -7.535 2.574 25.009 1.00 95.06 132 ALA A C 1
ATOM 1033 O O . ALA A 1 132 ? -8.145 3.431 24.367 1.00 95.06 132 ALA A O 1
ATOM 1034 N N . LYS A 1 133 ? -8.127 1.431 25.388 1.00 96.25 133 LYS A N 1
ATOM 1035 C CA . LYS A 1 133 ? -9.528 1.110 25.063 1.00 96.25 133 LYS A CA 1
ATOM 1036 C C . LYS A 1 133 ? -10.485 2.141 25.639 1.00 96.25 133 LYS A C 1
ATOM 1038 O O . LYS A 1 133 ? -11.422 2.563 24.967 1.00 96.25 133 LYS A O 1
ATOM 1043 N N . GLU A 1 134 ? -10.265 2.545 26.882 1.00 95.25 134 GLU A N 1
ATOM 1044 C CA . GLU A 1 134 ? -11.108 3.545 27.513 1.00 95.25 134 GLU A CA 1
ATOM 1045 C C . GLU A 1 134 ? -10.952 4.927 26.873 1.00 95.25 134 GLU A C 1
ATOM 1047 O O . GLU A 1 134 ? -11.950 5.622 26.673 1.00 95.25 134 GLU A O 1
ATOM 1052 N N . ALA A 1 135 ? -9.727 5.312 26.505 1.00 96.38 135 ALA A N 1
ATOM 1053 C CA . ALA A 1 135 ? -9.483 6.560 25.797 1.00 96.38 135 ALA A CA 1
ATOM 1054 C C . ALA A 1 135 ? -10.261 6.609 24.472 1.00 96.38 135 ALA A C 1
ATOM 1056 O O . ALA A 1 135 ? -10.932 7.603 24.198 1.00 96.38 135 ALA A O 1
ATOM 1057 N N . LEU A 1 136 ? -10.257 5.514 23.701 1.00 96.94 136 LEU A N 1
ATOM 1058 C CA . LEU A 1 136 ? -11.047 5.391 22.471 1.00 96.94 136 LEU A CA 1
ATOM 1059 C C . LEU A 1 136 ? -12.558 5.490 22.738 1.00 96.94 136 LEU A C 1
ATOM 1061 O O . LEU A 1 136 ? -13.244 6.249 22.057 1.00 96.94 136 LEU A O 1
ATOM 1065 N N . LYS A 1 137 ? -13.082 4.806 23.769 1.00 96.75 137 LYS A N 1
ATOM 1066 C CA . LYS A 1 137 ? -14.512 4.882 24.141 1.00 96.75 137 LYS A CA 1
ATOM 1067 C C . LYS A 1 137 ? -14.944 6.294 24.519 1.00 96.75 137 LYS A C 1
ATOM 1069 O O . LYS A 1 137 ? -16.013 6.752 24.118 1.00 96.75 137 LYS A O 1
ATOM 1074 N N . GLN A 1 138 ? -14.144 6.986 25.325 1.00 96.38 138 GLN A N 1
ATOM 1075 C CA . GLN A 1 138 ? -14.460 8.348 25.751 1.00 96.38 138 GLN A CA 1
ATOM 1076 C C . GLN A 1 138 ? -14.313 9.347 24.605 1.00 96.38 138 GLN A C 1
ATOM 1078 O O . GLN A 1 138 ? -15.145 10.246 24.478 1.00 96.38 138 GLN A O 1
ATOM 1083 N N . ALA A 1 139 ? -13.309 9.168 23.745 1.00 96.50 139 ALA A N 1
ATOM 1084 C CA . ALA A 1 139 ? -13.176 9.949 22.525 1.00 96.50 139 ALA A CA 1
ATOM 1085 C C . ALA A 1 139 ? -14.388 9.752 21.612 1.00 96.50 139 ALA A C 1
ATOM 1087 O O . ALA A 1 139 ? -14.940 10.742 21.144 1.00 96.50 139 ALA A O 1
ATOM 1088 N N . ALA A 1 140 ? -14.874 8.517 21.447 1.00 95.12 140 ALA A N 1
ATOM 1089 C CA . ALA A 1 140 ? -16.043 8.236 20.622 1.00 95.12 140 ALA A CA 1
ATOM 1090 C C . ALA A 1 140 ? -17.295 8.995 21.091 1.00 95.12 140 ALA A C 1
ATOM 1092 O O . ALA A 1 140 ? -18.007 9.599 20.289 1.00 95.12 140 ALA A O 1
ATOM 1093 N N . LYS A 1 141 ? -17.522 9.046 22.413 1.00 95.25 141 LYS A N 1
ATOM 1094 C CA . LYS A 1 141 ? -18.619 9.824 23.014 1.00 95.25 141 LYS A CA 1
ATOM 1095 C C . LYS A 1 141 ? -18.499 11.321 22.729 1.00 95.25 141 LYS A C 1
ATOM 1097 O O . LYS A 1 141 ? -19.505 11.961 22.453 1.00 95.25 141 LYS A O 1
ATOM 1102 N N . LYS A 1 142 ? -17.287 11.884 22.797 1.00 94.69 142 LYS A N 1
ATOM 1103 C CA . LYS A 1 142 ? -17.059 13.316 22.534 1.00 94.69 142 LYS A CA 1
ATOM 1104 C C . LYS A 1 142 ? -17.125 13.658 21.043 1.00 94.69 142 LYS A C 1
ATOM 1106 O O . LYS A 1 142 ? -17.636 14.713 20.692 1.00 94.69 142 LYS A O 1
ATOM 1111 N N . LEU A 1 143 ? -16.645 12.765 20.179 1.00 92.75 143 LEU A N 1
ATOM 1112 C CA . LEU A 1 143 ? -16.693 12.913 18.723 1.00 92.75 143 LEU A CA 1
ATOM 1113 C C . LEU A 1 143 ? -18.094 12.654 18.148 1.00 92.75 143 LEU A C 1
ATOM 1115 O O . LEU A 1 143 ? -18.338 12.991 16.995 1.00 92.75 143 LEU A O 1
ATOM 1119 N N . SER A 1 144 ? -19.003 12.052 18.927 1.00 91.88 144 SER A N 1
ATOM 1120 C CA . SER A 1 144 ? -20.303 11.537 18.461 1.00 91.88 144 SER A CA 1
ATOM 1121 C C . SER A 1 144 ? -20.182 10.523 17.313 1.00 91.88 144 SER A C 1
ATOM 1123 O O . SER A 1 144 ? -21.089 10.373 16.502 1.00 91.88 144 SER A O 1
ATOM 1125 N N . ARG A 1 145 ? -19.040 9.831 17.243 1.00 91.94 145 ARG A N 1
ATOM 1126 C CA . ARG A 1 145 ? -18.719 8.777 16.275 1.00 91.94 145 ARG A CA 1
ATOM 1127 C C . ARG A 1 145 ? -17.518 7.970 16.742 1.00 91.94 145 ARG A C 1
ATOM 1129 O O . ARG A 1 145 ? -16.750 8.448 17.572 1.00 91.94 145 ARG A O 1
ATOM 1136 N N . LEU A 1 146 ? -17.284 6.802 16.148 1.00 93.75 146 LEU A N 1
ATOM 1137 C CA . LEU A 1 146 ? -16.044 6.069 16.388 1.00 93.75 146 LEU A CA 1
ATOM 1138 C C . LEU A 1 146 ? -14.818 6.875 15.899 1.00 93.75 146 LEU A C 1
ATOM 1140 O O . LEU A 1 146 ? -14.861 7.470 14.812 1.00 93.75 146 LEU A O 1
ATOM 1144 N N . PRO A 1 147 ? -13.716 6.908 16.674 1.00 95.44 147 PRO A N 1
ATOM 1145 C CA . PRO A 1 147 ? -12.433 7.363 16.157 1.00 95.44 147 PRO A CA 1
ATOM 1146 C C . PRO A 1 147 ? -11.967 6.426 15.036 1.00 95.44 147 PRO A C 1
ATOM 1148 O O . PRO A 1 147 ? -12.318 5.245 15.003 1.00 95.44 147 PRO A O 1
ATOM 1151 N N . ILE A 1 148 ? -11.168 6.951 14.113 1.00 96.25 148 ILE A N 1
ATOM 1152 C CA . ILE A 1 148 ? -10.562 6.168 13.037 1.00 96.25 148 ILE A CA 1
ATOM 1153 C C . ILE A 1 148 ? -9.151 5.788 13.481 1.00 96.25 148 ILE A C 1
ATOM 1155 O O . ILE A 1 148 ? -8.389 6.646 13.920 1.00 96.25 148 ILE A O 1
ATOM 1159 N N . VAL A 1 149 ? -8.793 4.513 13.364 1.00 97.06 149 VAL A N 1
ATOM 1160 C CA . VAL A 1 149 ? -7.419 4.039 13.568 1.00 97.06 149 VAL A CA 1
ATOM 1161 C C . VAL A 1 149 ? -6.888 3.547 12.232 1.00 97.06 149 VAL A C 1
ATOM 1163 O O . VAL A 1 149 ? -7.407 2.578 11.677 1.00 97.06 149 VAL A O 1
ATOM 1166 N N . ILE A 1 150 ? -5.858 4.216 11.720 1.00 97.19 150 ILE A N 1
ATOM 1167 C CA . ILE A 1 150 ? -5.156 3.820 10.500 1.00 97.19 150 ILE A CA 1
ATOM 1168 C C . ILE A 1 150 ? -3.906 3.047 10.905 1.00 97.19 150 ILE A C 1
ATOM 1170 O O . ILE A 1 150 ? -3.022 3.605 11.548 1.00 97.19 150 ILE A O 1
ATOM 1174 N N . LEU A 1 151 ? -3.826 1.778 10.516 1.00 96.62 151 LEU A N 1
ATOM 1175 C CA . LEU A 1 151 ? -2.630 0.952 10.642 1.00 96.62 151 LEU A CA 1
ATOM 1176 C C . LEU A 1 151 ? -1.902 0.948 9.296 1.00 96.62 151 LEU A C 1
ATOM 1178 O O . LEU A 1 151 ? -2.354 0.299 8.351 1.00 96.62 151 LEU A O 1
ATOM 1182 N N . GLU A 1 152 ? -0.791 1.669 9.192 1.00 94.19 152 GLU A N 1
ATOM 1183 C CA . GLU A 1 152 ? 0.034 1.678 7.984 1.00 94.19 152 GLU A CA 1
ATOM 1184 C C . GLU A 1 152 ? 1.153 0.649 8.104 1.00 94.19 152 GLU A C 1
ATOM 1186 O O . GLU A 1 152 ? 1.982 0.700 9.015 1.00 94.19 152 GLU A O 1
ATOM 1191 N N . ILE A 1 153 ? 1.165 -0.297 7.164 1.00 91.19 153 ILE A N 1
ATOM 1192 C CA . ILE A 1 153 ? 2.214 -1.299 7.031 1.00 91.19 153 ILE A CA 1
ATOM 1193 C C . ILE A 1 153 ? 3.085 -0.887 5.830 1.00 91.19 153 ILE A C 1
ATOM 1195 O O . ILE A 1 153 ? 2.635 -0.994 4.677 1.00 91.19 153 ILE A O 1
ATOM 1199 N N . PRO A 1 154 ? 4.291 -0.348 6.075 1.00 85.94 154 PRO A N 1
ATOM 1200 C CA . PRO A 1 154 ? 5.183 0.157 5.044 1.00 85.94 154 PRO A CA 1
ATOM 1201 C C . PRO A 1 154 ? 5.808 -1.000 4.251 1.00 85.94 154 PRO A C 1
ATOM 1203 O O . PRO A 1 154 ? 5.629 -2.172 4.583 1.00 85.94 154 PRO A O 1
ATOM 1206 N N . ARG A 1 155 ? 6.501 -0.684 3.151 1.00 79.75 155 ARG A N 1
ATOM 1207 C CA . ARG A 1 155 ? 7.047 -1.702 2.232 1.00 79.75 155 ARG A CA 1
ATOM 1208 C C . ARG A 1 155 ? 8.127 -2.554 2.894 1.00 79.75 155 ARG A C 1
ATOM 1210 O O . ARG A 1 155 ? 8.304 -3.710 2.522 1.00 79.75 155 ARG A O 1
ATOM 1217 N N . GLU A 1 156 ? 8.875 -1.946 3.800 1.00 77.88 156 GLU A N 1
ATOM 1218 C CA . GLU A 1 156 ? 10.047 -2.510 4.457 1.00 77.88 156 GLU A CA 1
ATOM 1219 C C . GLU A 1 156 ? 9.663 -3.607 5.450 1.00 77.88 156 GLU A C 1
ATOM 1221 O O . GLU A 1 156 ? 10.478 -4.487 5.717 1.00 77.88 156 GLU A O 1
ATOM 1226 N N . VAL A 1 157 ? 8.418 -3.590 5.945 1.00 77.31 157 VAL A N 1
ATOM 1227 C CA . VAL A 1 157 ? 7.902 -4.658 6.795 1.00 77.31 157 VAL A CA 1
ATOM 1228 C C . VAL A 1 157 ? 7.648 -5.898 5.960 1.00 77.31 157 VAL A C 1
ATOM 1230 O O . VAL A 1 157 ? 6.788 -5.950 5.079 1.00 77.31 157 VAL A O 1
ATOM 1233 N N . SER A 1 158 ? 8.412 -6.922 6.292 1.00 67.25 158 SER A N 1
ATOM 1234 C CA . SER A 1 158 ? 8.403 -8.222 5.659 1.00 67.25 158 SER A CA 1
ATOM 1235 C C . SER A 1 158 ? 7.688 -9.259 6.529 1.00 67.25 158 SER A C 1
ATOM 1237 O O . SER A 1 158 ? 7.220 -10.284 6.021 1.00 67.25 158 SER A O 1
ATOM 1239 N N . ASP A 1 159 ? 7.569 -9.026 7.843 1.00 74.38 159 ASP A N 1
ATOM 1240 C CA . ASP A 1 159 ? 7.014 -10.019 8.748 1.00 74.38 159 ASP A CA 1
ATOM 1241 C C . ASP A 1 159 ? 5.481 -10.038 8.777 1.00 74.38 159 ASP A C 1
ATOM 1243 O O . ASP A 1 159 ? 4.794 -9.138 9.257 1.00 74.38 159 ASP A O 1
ATOM 1247 N N . MET A 1 160 ? 4.930 -11.171 8.344 1.00 76.31 160 MET A N 1
ATOM 1248 C CA . MET A 1 160 ? 3.509 -11.494 8.428 1.00 76.31 160 MET A CA 1
ATOM 1249 C C . MET A 1 160 ? 2.976 -11.493 9.864 1.00 76.31 160 MET A C 1
ATOM 1251 O O . MET A 1 160 ? 1.764 -11.396 10.048 1.00 76.31 160 MET A O 1
ATOM 1255 N N . ALA A 1 161 ? 3.835 -11.605 10.883 1.00 81.62 161 ALA A N 1
ATOM 1256 C CA . ALA A 1 161 ? 3.428 -11.398 12.272 1.00 81.62 161 ALA A CA 1
ATOM 1257 C C . ALA A 1 161 ? 2.816 -10.002 12.485 1.00 81.62 161 ALA A C 1
ATOM 1259 O O . ALA A 1 161 ? 1.798 -9.889 13.171 1.00 81.62 161 ALA A O 1
ATOM 1260 N N . VAL A 1 162 ? 3.350 -8.973 11.818 1.00 87.25 162 VAL A N 1
ATOM 1261 C CA . VAL A 1 162 ? 2.806 -7.609 11.836 1.00 87.25 162 VAL A CA 1
ATOM 1262 C C . VAL A 1 162 ? 1.421 -7.581 11.186 1.00 87.25 162 VAL A C 1
ATOM 1264 O O . VAL A 1 162 ? 0.468 -7.087 11.783 1.00 87.25 162 VAL A O 1
ATOM 1267 N N . VAL A 1 163 ? 1.250 -8.209 10.016 1.00 86.31 163 VAL A N 1
ATOM 1268 C CA . VAL A 1 163 ? -0.062 -8.280 9.338 1.00 86.31 163 VAL A CA 1
ATOM 1269 C C . VAL A 1 163 ? -1.093 -9.053 10.169 1.00 86.31 163 VAL A C 1
ATOM 1271 O O . VAL A 1 163 ? -2.249 -8.637 10.272 1.00 86.31 163 VAL A O 1
ATOM 1274 N N . ARG A 1 164 ? -0.690 -10.150 10.824 1.00 87.06 164 ARG A N 1
ATOM 1275 C CA . ARG A 1 164 ? -1.547 -10.888 11.769 1.00 87.06 164 ARG A CA 1
ATOM 1276 C C . ARG A 1 164 ? -1.904 -10.042 12.985 1.00 87.06 164 ARG A C 1
ATOM 1278 O O . ARG A 1 164 ? -3.034 -10.118 13.457 1.00 87.06 164 ARG A O 1
ATOM 1285 N N . SER A 1 165 ? -0.972 -9.226 13.473 1.00 93.25 165 SER A N 1
ATOM 1286 C CA . SER A 1 165 ? -1.232 -8.265 14.544 1.00 93.25 165 SER A CA 1
ATOM 1287 C C . SER A 1 165 ? -2.291 -7.243 14.123 1.00 93.25 165 SER A C 1
ATOM 1289 O O . SER A 1 165 ? -3.262 -7.043 14.853 1.00 93.25 165 SER A O 1
ATOM 1291 N N . CYS A 1 166 ? -2.179 -6.682 12.913 1.00 94.56 166 CYS A N 1
ATOM 1292 C CA . CYS A 1 166 ? -3.195 -5.798 12.335 1.00 94.56 166 CYS A CA 1
ATOM 1293 C C . CYS A 1 166 ? -4.546 -6.498 12.172 1.00 94.56 166 CYS A C 1
ATOM 1295 O O . CYS A 1 166 ? -5.572 -5.921 12.511 1.00 94.56 166 CYS A O 1
ATOM 1297 N N . SER A 1 167 ? -4.549 -7.744 11.693 1.00 93.38 167 SER A N 1
ATOM 1298 C CA . SER A 1 167 ? -5.758 -8.559 11.511 1.00 93.38 167 SER A CA 1
ATOM 1299 C C . SER A 1 167 ? -6.476 -8.789 12.843 1.00 93.38 167 SER A C 1
ATOM 1301 O O . SER A 1 167 ? -7.660 -8.490 12.996 1.00 93.38 167 SER A O 1
ATOM 1303 N N . GLY A 1 168 ? -5.723 -9.225 13.858 1.00 94.25 168 GLY A N 1
ATOM 1304 C CA . GLY A 1 168 ? -6.227 -9.401 15.214 1.00 94.25 168 GLY A CA 1
ATOM 1305 C C . GLY A 1 168 ? -6.723 -8.090 15.823 1.00 94.25 168 GLY A C 1
ATOM 1306 O O . GLY A 1 168 ? -7.774 -8.083 16.459 1.00 94.25 168 GLY A O 1
ATOM 1307 N N . PHE A 1 169 ? -6.018 -6.974 15.616 1.00 95.94 169 PHE A N 1
ATOM 1308 C CA . PHE A 1 169 ? -6.457 -5.648 16.055 1.00 95.94 169 PHE A CA 1
ATOM 1309 C C . PHE A 1 169 ? -7.776 -5.234 15.389 1.00 95.94 169 PHE A C 1
ATOM 1311 O O . PHE A 1 169 ? -8.737 -4.919 16.089 1.00 95.94 169 PHE A O 1
ATOM 1318 N N . ALA A 1 170 ? -7.840 -5.290 14.059 1.00 95.75 170 ALA A N 1
ATOM 1319 C CA . ALA A 1 170 ? -9.006 -4.922 13.262 1.00 95.75 170 ALA A CA 1
ATOM 1320 C C . ALA A 1 170 ? -10.257 -5.703 13.676 1.00 95.75 170 ALA A C 1
ATOM 1322 O O . ALA A 1 170 ? -11.313 -5.112 13.892 1.00 95.75 170 ALA A O 1
ATOM 1323 N N . LYS A 1 171 ? -10.110 -7.014 13.884 1.00 94.44 171 LYS A N 1
ATOM 1324 C CA . LYS A 1 171 ? -11.168 -7.870 14.418 1.00 94.44 171 LYS A CA 1
ATOM 1325 C C . LYS A 1 171 ? -11.571 -7.464 15.835 1.00 94.44 171 LYS A C 1
ATOM 1327 O O . LYS A 1 171 ? -12.714 -7.108 16.083 1.00 94.44 171 LYS A O 1
ATOM 1332 N N . THR A 1 172 ? -10.625 -7.503 16.771 1.00 94.50 172 THR A N 1
ATOM 1333 C CA . THR A 1 172 ? -10.953 -7.441 18.205 1.00 94.50 172 THR A CA 1
ATOM 1334 C C . THR A 1 172 ? -11.297 -6.043 18.707 1.00 94.50 172 THR A C 1
ATOM 1336 O O . THR A 1 172 ? -12.140 -5.913 19.585 1.00 94.50 172 THR A O 1
ATOM 1339 N N . TRP A 1 173 ? -10.629 -5.000 18.210 1.00 94.75 173 TRP A N 1
ATOM 1340 C CA . TRP A 1 173 ? -10.850 -3.617 18.648 1.00 94.75 173 TRP A CA 1
ATOM 1341 C C . TRP A 1 173 ? -11.761 -2.857 17.690 1.00 94.75 173 TRP A C 1
ATOM 1343 O O . TRP A 1 173 ? -12.517 -2.000 18.141 1.00 94.75 173 TRP A O 1
ATOM 1353 N N . GLY A 1 174 ? -11.694 -3.172 16.395 1.00 93.44 174 GLY A N 1
ATOM 1354 C CA . GLY A 1 174 ? -12.567 -2.574 15.394 1.00 93.44 174 GLY A CA 1
ATOM 1355 C C . GLY A 1 174 ? -13.962 -3.177 15.435 1.00 93.44 174 GLY A C 1
ATOM 1356 O O . GLY A 1 174 ? -14.905 -2.524 15.867 1.00 93.44 174 GLY A O 1
ATOM 1357 N N . TYR A 1 175 ? -14.072 -4.438 15.020 1.00 92.25 175 TYR A N 1
ATOM 1358 C CA . TYR A 1 175 ? -15.368 -5.081 14.818 1.00 92.25 175 TYR A CA 1
ATOM 1359 C C . TYR A 1 175 ? -16.022 -5.567 16.120 1.00 92.25 175 TYR A C 1
ATOM 1361 O O . TYR A 1 175 ? -17.147 -5.186 16.413 1.00 92.25 175 TYR A O 1
ATOM 1369 N N . ASP A 1 176 ? -15.333 -6.392 16.916 1.00 93.50 176 ASP A N 1
ATOM 1370 C CA . ASP A 1 176 ? -15.948 -7.078 18.064 1.00 93.50 176 ASP A CA 1
ATOM 1371 C C . ASP A 1 176 ? -16.206 -6.137 19.257 1.00 93.50 176 ASP A C 1
ATOM 1373 O O . ASP A 1 176 ? -17.220 -6.256 19.939 1.00 93.50 176 ASP A O 1
ATOM 1377 N N . ALA A 1 177 ? -15.271 -5.223 19.546 1.00 93.19 177 ALA A N 1
ATOM 1378 C CA . ALA A 1 177 ? -15.374 -4.295 20.679 1.00 93.19 177 ALA A CA 1
ATOM 1379 C C . ALA A 1 177 ? -15.870 -2.891 20.300 1.00 93.19 177 ALA A C 1
ATOM 1381 O O . ALA A 1 177 ? -16.092 -2.083 21.204 1.00 93.19 177 ALA A O 1
ATOM 1382 N N . GLU A 1 178 ? -16.007 -2.601 19.001 1.00 93.25 178 GLU A N 1
ATOM 1383 C CA . GLU A 1 178 ? -16.553 -1.344 18.469 1.00 93.25 178 GLU A CA 1
ATOM 1384 C C . GLU A 1 178 ? -15.871 -0.095 19.043 1.00 93.25 178 GLU A C 1
ATOM 1386 O O . GLU A 1 178 ? -16.512 0.876 19.441 1.00 93.25 178 GLU A O 1
ATOM 1391 N N . LEU A 1 179 ? -14.542 -0.128 19.142 1.00 94.88 179 LEU A N 1
ATOM 1392 C CA . LEU A 1 179 ? -13.769 0.965 19.738 1.00 94.88 179 LEU A CA 1
ATOM 1393 C C . LEU A 1 179 ? -13.322 1.993 18.703 1.00 94.88 179 LEU A C 1
ATOM 1395 O O . LEU A 1 179 ? -13.066 3.142 19.058 1.00 94.88 179 LEU A O 1
ATOM 1399 N N . ALA A 1 180 ? -13.188 1.576 17.445 1.00 94.81 180 ALA A N 1
ATOM 1400 C CA . ALA A 1 180 ? -12.713 2.409 16.352 1.00 94.81 180 ALA A CA 1
ATOM 1401 C C . ALA A 1 180 ? -13.142 1.844 14.993 1.00 94.81 180 ALA A C 1
ATOM 1403 O O . ALA A 1 180 ? -13.260 0.632 14.828 1.00 94.81 180 ALA A O 1
ATOM 1404 N N . LYS A 1 181 ? -13.263 2.707 13.982 1.00 95.00 181 LYS A N 1
ATOM 1405 C CA . LYS A 1 181 ? -13.228 2.271 12.581 1.00 95.00 181 LYS A CA 1
ATOM 1406 C C . LYS A 1 181 ? -11.769 1.997 12.222 1.00 95.00 181 LYS A C 1
ATOM 1408 O O . LYS A 1 181 ? -10.937 2.902 12.287 1.00 95.00 181 LYS A O 1
ATOM 1413 N N . VAL A 1 182 ? -11.443 0.753 11.879 1.00 96.44 182 VAL A N 1
ATOM 1414 C CA . VAL A 1 182 ? -10.058 0.354 11.584 1.00 96.44 182 VAL A CA 1
ATOM 1415 C C . VAL A 1 182 ? -9.824 0.334 10.083 1.00 96.44 182 VAL A C 1
ATOM 1417 O O . VAL A 1 182 ? -10.533 -0.352 9.347 1.00 96.44 182 VAL A O 1
ATOM 1420 N N . ILE A 1 183 ? -8.802 1.062 9.646 1.00 96.31 183 ILE A N 1
ATOM 1421 C CA . ILE A 1 183 ? -8.326 1.080 8.266 1.00 96.31 183 ILE A CA 1
ATOM 1422 C C . ILE A 1 183 ? -6.901 0.543 8.262 1.00 96.31 183 ILE A C 1
ATOM 1424 O O . ILE A 1 183 ? -6.055 1.017 9.012 1.00 96.31 183 ILE A O 1
ATOM 1428 N N . VAL A 1 184 ? -6.615 -0.436 7.416 1.00 95.31 184 VAL A N 1
ATOM 1429 C CA . VAL A 1 184 ? -5.274 -0.991 7.243 1.00 95.31 184 VAL A CA 1
ATOM 1430 C C . VAL A 1 184 ? -4.758 -0.590 5.871 1.00 95.31 184 VAL A C 1
ATOM 1432 O O . VAL A 1 184 ? -5.335 -0.973 4.856 1.00 95.31 184 VAL A O 1
ATOM 1435 N N . LEU A 1 185 ? -3.676 0.186 5.839 1.00 94.06 185 LEU A N 1
ATOM 1436 C CA . LEU A 1 185 ? -2.963 0.559 4.620 1.00 94.06 185 LEU A CA 1
ATOM 1437 C C . LEU A 1 185 ? -1.802 -0.417 4.404 1.00 94.06 185 LEU A C 1
ATOM 1439 O O . LEU A 1 185 ? -0.781 -0.337 5.084 1.00 94.06 185 LEU A O 1
ATOM 1443 N N . ALA A 1 186 ? -1.933 -1.328 3.442 1.00 89.56 186 ALA A N 1
ATOM 1444 C CA . ALA A 1 186 ? -0.861 -2.250 3.076 1.00 89.56 186 ALA A CA 1
ATOM 1445 C C . ALA A 1 186 ? -0.059 -1.702 1.887 1.00 89.56 186 ALA A C 1
ATOM 1447 O O . ALA A 1 186 ? -0.572 -1.571 0.769 1.00 89.56 186 ALA A O 1
ATOM 1448 N N . SER A 1 187 ? 1.223 -1.398 2.108 1.00 82.50 187 SER A N 1
ATOM 1449 C CA . SER A 1 187 ? 2.095 -0.825 1.074 1.00 82.50 187 SER A CA 1
ATOM 1450 C C . SER A 1 187 ? 2.360 -1.753 -0.107 1.00 82.50 187 SER A C 1
ATOM 1452 O O . SER A 1 187 ? 2.593 -1.246 -1.206 1.00 82.50 187 SER A O 1
ATOM 1454 N N . SER A 1 188 ? 2.264 -3.068 0.092 1.00 74.62 188 SER A N 1
ATOM 1455 C CA . SER A 1 188 ? 2.367 -4.076 -0.961 1.00 74.62 188 SER A CA 1
ATOM 1456 C C . SER A 1 188 ? 1.085 -4.895 -1.086 1.00 74.62 188 SER A C 1
ATOM 1458 O O . SER A 1 188 ? 0.490 -5.305 -0.086 1.00 74.62 188 SER A O 1
ATOM 1460 N N . ALA A 1 189 ? 0.722 -5.214 -2.329 1.00 69.75 189 ALA A N 1
ATOM 1461 C CA . ALA A 1 189 ? -0.347 -6.147 -2.658 1.00 69.75 189 ALA A CA 1
ATOM 1462 C C . ALA A 1 189 ? -0.167 -7.514 -2.001 1.00 69.75 189 ALA A C 1
ATOM 1464 O O . ALA A 1 189 ? -1.120 -8.108 -1.511 1.00 69.75 189 ALA A O 1
ATOM 1465 N N . SER A 1 190 ? 1.070 -7.989 -1.931 1.00 68.25 190 SER A N 1
ATOM 1466 C CA . SER A 1 190 ? 1.368 -9.298 -1.372 1.00 68.25 190 SER A CA 1
ATOM 1467 C C . SER A 1 190 ? 1.102 -9.394 0.136 1.00 68.25 190 SER A C 1
ATOM 1469 O O . SER A 1 190 ? 0.661 -10.431 0.623 1.00 68.25 190 SER A O 1
ATOM 1471 N N . MET A 1 191 ? 1.322 -8.314 0.889 1.00 73.75 191 MET A N 1
ATOM 1472 C CA . MET A 1 191 ? 1.070 -8.288 2.334 1.00 73.75 191 MET A CA 1
ATOM 1473 C C . MET A 1 191 ? -0.427 -8.337 2.636 1.00 73.75 191 MET A C 1
ATOM 1475 O O . MET A 1 191 ? -0.856 -9.043 3.551 1.00 73.75 191 MET A O 1
ATOM 1479 N N . ALA A 1 192 ? -1.219 -7.638 1.820 1.00 77.50 192 ALA A N 1
ATOM 1480 C CA . ALA A 1 192 ? -2.671 -7.572 1.935 1.00 77.50 192 ALA A CA 1
ATOM 1481 C C . ALA A 1 192 ? -3.347 -8.949 1.838 1.00 77.50 192 ALA A C 1
ATOM 1483 O O . ALA A 1 192 ? -4.376 -9.172 2.465 1.00 77.50 192 ALA A O 1
ATOM 1484 N N . LEU A 1 193 ? -2.741 -9.903 1.126 1.00 71.50 193 LEU A N 1
ATOM 1485 C CA . LEU A 1 193 ? -3.271 -11.265 0.974 1.00 71.50 193 LEU A CA 1
ATOM 1486 C C . LEU A 1 193 ? -3.372 -12.030 2.294 1.00 71.50 193 LEU A C 1
ATOM 1488 O O . LEU A 1 193 ? -4.206 -12.917 2.440 1.00 71.50 193 LEU A O 1
ATOM 1492 N N . SER A 1 194 ? -2.494 -11.713 3.244 1.00 74.94 194 SER A N 1
ATOM 1493 C CA . SER A 1 194 ? -2.454 -12.381 4.547 1.00 74.94 194 SER A CA 1
ATOM 1494 C C . SER A 1 194 ? -3.261 -11.687 5.628 1.00 74.94 194 SER A C 1
ATOM 1496 O O . SER A 1 194 ? -3.329 -12.190 6.750 1.00 74.94 194 SER A O 1
ATOM 1498 N N . PHE A 1 195 ? -3.845 -10.539 5.295 1.00 84.75 195 PHE A N 1
ATOM 1499 C CA . PHE A 1 195 ? -4.785 -9.877 6.168 1.00 84.75 195 PHE A CA 1
ATOM 1500 C C . PHE A 1 195 ? -6.102 -10.654 6.167 1.00 84.75 195 PHE A C 1
ATOM 1502 O O . PHE A 1 195 ? -6.620 -10.996 5.102 1.00 84.75 195 PHE A O 1
ATOM 1509 N N . ASP A 1 196 ? -6.615 -10.944 7.357 1.00 85.12 196 ASP A N 1
ATOM 1510 C CA . ASP A 1 196 ? -7.858 -11.691 7.544 1.00 85.12 196 ASP A CA 1
ATOM 1511 C C . ASP A 1 196 ? -8.520 -11.264 8.856 1.00 85.12 196 ASP A C 1
ATOM 1513 O O . ASP A 1 196 ? -8.081 -11.649 9.942 1.00 85.12 196 ASP A O 1
ATOM 1517 N N . ALA A 1 197 ? -9.568 -10.447 8.764 1.00 86.75 197 ALA A N 1
ATOM 1518 C CA . ALA A 1 197 ? -10.379 -10.057 9.911 1.00 86.75 197 ALA A CA 1
ATOM 1519 C C . ALA A 1 197 ? -11.629 -10.952 10.008 1.00 86.75 197 ALA A C 1
ATOM 1521 O O . ALA A 1 197 ? -12.746 -10.456 10.152 1.00 86.75 197 ALA A O 1
ATOM 1522 N N . ASP A 1 198 ? -11.432 -12.273 9.913 1.00 84.62 198 ASP A N 1
ATOM 1523 C CA . ASP A 1 198 ? -12.474 -13.303 9.782 1.00 84.62 198 ASP A CA 1
ATOM 1524 C C . ASP A 1 198 ? -13.370 -13.094 8.542 1.00 84.62 198 ASP A C 1
ATOM 1526 O O . ASP A 1 198 ? -14.586 -13.294 8.600 1.00 84.62 198 ASP A O 1
ATOM 1530 N N . ALA A 1 199 ? -12.784 -12.650 7.426 1.00 80.44 199 ALA A N 1
ATOM 1531 C CA . ALA A 1 199 ? -13.487 -12.282 6.190 1.00 80.44 199 ALA A CA 1
ATOM 1532 C C . ALA A 1 199 ? -14.588 -11.208 6.350 1.00 80.44 199 ALA A C 1
ATOM 1534 O O . ALA A 1 199 ? -15.454 -11.068 5.484 1.00 80.44 199 ALA A O 1
ATOM 1535 N N . ARG A 1 200 ? -14.575 -10.451 7.455 1.00 84.88 200 ARG A N 1
ATOM 1536 C CA . ARG A 1 200 ? -15.504 -9.336 7.706 1.00 84.88 200 ARG A CA 1
ATOM 1537 C C . ARG A 1 200 ? -14.979 -8.013 7.165 1.00 84.88 200 ARG A C 1
ATOM 1539 O O . ARG A 1 200 ? -15.669 -7.005 7.253 1.00 84.88 200 ARG A O 1
ATOM 1546 N N . GLU A 1 201 ? -13.745 -7.980 6.676 1.00 89.56 201 GLU A N 1
ATOM 1547 C CA . GLU A 1 201 ? -13.162 -6.771 6.120 1.00 89.56 201 GLU A CA 1
ATOM 1548 C C . GLU A 1 201 ? -13.691 -6.439 4.723 1.00 89.56 201 GLU A C 1
ATOM 1550 O O . GLU A 1 201 ? -13.892 -7.313 3.879 1.00 89.56 201 GLU A O 1
ATOM 1555 N N . VAL A 1 202 ? -13.803 -5.144 4.439 1.00 89.75 202 VAL A N 1
ATOM 1556 C CA . VAL A 1 202 ? -13.964 -4.646 3.075 1.00 89.75 202 VAL A CA 1
ATOM 1557 C C . VAL A 1 202 ? -12.583 -4.423 2.475 1.00 89.75 202 VAL A C 1
ATOM 1559 O O . VAL A 1 202 ? -11.748 -3.712 3.038 1.00 89.75 202 VAL A O 1
ATOM 1562 N N . ARG A 1 203 ? -12.325 -5.031 1.316 1.00 87.69 203 ARG A N 1
ATOM 1563 C CA . ARG A 1 203 ? -11.042 -4.930 0.613 1.00 87.69 203 ARG A CA 1
ATOM 1564 C C . ARG A 1 203 ? -11.153 -3.935 -0.533 1.00 87.69 203 ARG A C 1
ATOM 1566 O O . ARG A 1 203 ? -12.004 -4.082 -1.404 1.00 87.69 203 ARG A O 1
ATOM 1573 N N . PHE A 1 204 ? -10.259 -2.955 -0.560 1.00 88.94 204 PHE A N 1
ATOM 1574 C CA . PHE A 1 204 ? -10.196 -1.949 -1.610 1.00 88.94 204 PHE A CA 1
ATOM 1575 C C . PHE A 1 204 ? -8.798 -1.869 -2.213 1.00 88.94 204 PHE A C 1
ATOM 1577 O O . PHE A 1 204 ? -7.824 -1.522 -1.540 1.00 88.94 204 PHE A O 1
ATOM 1584 N N . GLN A 1 205 ? -8.705 -2.190 -3.501 1.00 86.94 205 GLN A N 1
ATOM 1585 C CA . GLN A 1 205 ? -7.456 -2.128 -4.243 1.00 86.94 205 GLN A CA 1
ATOM 1586 C C . GLN A 1 205 ? -7.308 -0.768 -4.933 1.00 86.94 205 GLN A C 1
ATOM 1588 O O . GLN A 1 205 ? -8.088 -0.414 -5.814 1.00 86.94 205 GLN A O 1
ATOM 1593 N N . VAL A 1 206 ? -6.246 -0.042 -4.595 1.00 88.44 206 VAL A N 1
ATOM 1594 C CA . VAL A 1 206 ? -5.775 1.118 -5.352 1.00 88.44 206 VAL A CA 1
ATOM 1595 C C . VAL A 1 206 ? -4.888 0.617 -6.480 1.00 88.44 206 VAL A C 1
ATOM 1597 O O . VAL A 1 206 ? -3.763 0.160 -6.257 1.00 88.44 206 VAL A O 1
ATOM 1600 N N . GLN A 1 207 ? -5.415 0.681 -7.697 1.00 84.56 207 GLN A N 1
ATOM 1601 C CA . GLN A 1 207 ? -4.670 0.320 -8.899 1.00 84.56 207 GLN A CA 1
ATOM 1602 C C . GLN A 1 207 ? -3.681 1.437 -9.276 1.00 84.56 207 GLN A C 1
ATOM 1604 O O . GLN A 1 207 ? -3.840 2.575 -8.817 1.00 84.56 207 GLN A O 1
ATOM 1609 N N . PRO A 1 208 ? -2.658 1.151 -10.099 1.00 86.50 208 PRO A N 1
ATOM 1610 C CA . PRO A 1 208 ? -1.912 2.190 -10.808 1.00 86.50 208 PRO A CA 1
ATOM 1611 C C . PRO A 1 208 ? -2.839 3.101 -11.630 1.00 86.50 208 PRO A C 1
ATOM 1613 O O . PRO A 1 208 ? -4.043 2.850 -11.703 1.00 86.50 208 PRO A O 1
ATOM 1616 N N . LEU A 1 209 ? -2.293 4.169 -12.213 1.00 88.94 209 LEU A N 1
ATOM 1617 C CA . LEU A 1 209 ? -3.056 5.043 -13.102 1.00 88.94 209 LEU A CA 1
ATOM 1618 C C . LEU A 1 209 ? -3.676 4.233 -14.248 1.00 88.94 209 LEU A C 1
ATOM 1620 O O . LEU A 1 209 ? -2.974 3.448 -14.892 1.00 88.94 209 LEU A O 1
ATOM 1624 N N . SER A 1 210 ? -4.973 4.421 -14.491 1.00 84.81 210 SER A N 1
ATOM 1625 C CA . SER A 1 210 ? -5.644 3.864 -15.668 1.00 84.81 210 SER A CA 1
ATOM 1626 C C . SER A 1 210 ? -5.139 4.526 -16.950 1.00 84.81 210 SER A C 1
ATOM 1628 O O . SER A 1 210 ? -4.463 5.557 -16.911 1.00 84.81 210 SER A O 1
ATOM 1630 N N . GLU A 1 211 ? -5.475 3.955 -18.106 1.00 83.31 211 GLU A N 1
ATOM 1631 C CA . GLU A 1 211 ? -5.145 4.575 -19.390 1.00 83.31 211 GLU A CA 1
ATOM 1632 C C . GLU A 1 211 ? -5.786 5.961 -19.516 1.00 83.31 211 GLU A C 1
ATOM 1634 O O . GLU A 1 211 ? -5.114 6.901 -19.933 1.00 83.31 211 GLU A O 1
ATOM 1639 N N . GLU A 1 212 ? -7.035 6.125 -19.073 1.00 86.44 212 GLU A N 1
ATOM 1640 C CA . GLU A 1 212 ? -7.715 7.421 -19.058 1.00 86.44 212 GLU A CA 1
ATOM 1641 C C . GLU A 1 212 ? -7.022 8.412 -18.117 1.00 86.44 212 GLU A C 1
ATOM 1643 O O . GLU A 1 212 ? -6.762 9.547 -18.516 1.00 86.44 212 GLU A O 1
ATOM 1648 N N . GLU A 1 213 ? -6.663 7.983 -16.898 1.00 89.75 213 GLU A N 1
ATOM 1649 C CA . GLU A 1 213 ? -5.906 8.815 -15.952 1.00 89.75 213 GLU A CA 1
ATOM 1650 C C . GLU A 1 213 ? -4.546 9.226 -16.552 1.00 89.75 213 GLU A C 1
ATOM 1652 O O . GLU A 1 213 ? -4.111 10.362 -16.388 1.00 89.75 213 GLU A O 1
ATOM 1657 N N . CYS A 1 214 ? -3.889 8.347 -17.317 1.00 87.75 214 CYS A N 1
ATOM 1658 C CA . CYS A 1 214 ? -2.613 8.637 -17.978 1.00 87.75 214 CYS A CA 1
ATOM 1659 C C . CYS A 1 214 ? -2.715 9.703 -19.089 1.00 87.75 214 CYS A C 1
ATOM 1661 O O . CYS A 1 214 ? -1.724 10.387 -19.383 1.00 87.75 214 CYS A O 1
ATOM 1663 N N . GLN A 1 215 ? -3.884 9.858 -19.719 1.00 88.25 215 GLN A N 1
ATOM 1664 C CA . GLN A 1 215 ? -4.101 10.838 -20.791 1.00 88.25 215 GLN A CA 1
ATOM 1665 C C . GLN A 1 215 ? -4.455 12.242 -20.287 1.00 88.25 215 GLN A C 1
ATOM 1667 O O . GLN A 1 215 ? -4.398 13.187 -21.071 1.00 88.25 215 GLN A O 1
ATOM 1672 N N . GLN A 1 216 ? -4.746 12.402 -18.996 1.00 89.25 216 GLN A N 1
ATOM 1673 C CA . GLN A 1 216 ? -5.063 13.693 -18.380 1.00 89.25 216 GLN A CA 1
ATOM 1674 C C . GLN A 1 216 ? -3.941 14.737 -18.566 1.00 89.25 216 GLN A C 1
ATOM 1676 O O . GLN A 1 216 ? -2.744 14.412 -18.571 1.00 89.25 216 GLN A O 1
ATOM 1681 N N . GLU A 1 217 ? -4.325 16.011 -18.696 1.00 90.19 217 GLU A N 1
ATOM 1682 C CA . GLU A 1 217 ? -3.393 17.144 -18.827 1.00 90.19 217 GLU A CA 1
ATOM 1683 C C . GLU A 1 217 ? -2.587 17.351 -17.531 1.00 90.19 217 GLU A C 1
ATOM 1685 O O . GLU A 1 217 ? -1.415 17.738 -17.538 1.00 90.19 217 GLU A O 1
ATOM 1690 N N . GLU A 1 218 ? -3.178 16.987 -16.398 1.00 92.50 218 GLU A N 1
ATOM 1691 C CA . GLU A 1 218 ? -2.580 17.007 -15.070 1.00 92.50 218 GLU A CA 1
ATOM 1692 C C . GLU A 1 218 ? -1.336 16.119 -14.997 1.00 92.50 218 GLU A C 1
ATOM 1694 O O . GLU A 1 218 ? -0.362 16.496 -14.349 1.00 92.50 218 GLU A O 1
ATOM 1699 N N . VAL A 1 219 ? -1.293 14.999 -15.732 1.00 92.62 219 VAL A N 1
ATOM 1700 C CA . VAL A 1 219 ? -0.088 14.156 -15.827 1.00 92.62 219 VAL A CA 1
ATOM 1701 C C . VAL A 1 219 ? 1.050 14.916 -16.504 1.00 92.62 219 VAL A C 1
ATOM 1703 O O . VAL A 1 219 ? 2.201 14.836 -16.078 1.00 92.62 219 VAL A O 1
ATOM 1706 N N . GLN A 1 220 ? 0.752 15.692 -17.546 1.00 93.62 220 GLN A N 1
ATOM 1707 C CA . GLN A 1 220 ? 1.761 16.516 -18.209 1.00 93.62 220 GLN A CA 1
ATOM 1708 C C . GLN A 1 220 ? 2.239 17.646 -17.292 1.00 93.62 220 GLN A C 1
ATOM 1710 O O . GLN A 1 220 ? 3.441 17.907 -17.213 1.00 93.62 220 GLN A O 1
ATOM 1715 N N . THR A 1 221 ? 1.323 18.277 -16.556 1.00 94.19 221 THR A N 1
ATOM 1716 C CA . THR A 1 221 ? 1.649 19.303 -15.553 1.00 94.19 221 THR A CA 1
ATOM 1717 C C . THR A 1 221 ? 2.520 18.734 -14.432 1.00 94.19 221 THR A C 1
ATOM 1719 O O . THR A 1 221 ? 3.531 19.338 -14.063 1.00 94.19 221 THR A O 1
ATOM 1722 N N . PHE A 1 222 ? 2.191 17.536 -13.950 1.00 94.88 222 PHE A N 1
ATOM 1723 C CA . PHE A 1 222 ? 2.957 16.782 -12.964 1.00 94.88 222 PHE A CA 1
ATOM 1724 C C . PHE A 1 222 ? 4.383 16.501 -13.452 1.00 94.88 222 PHE A C 1
ATOM 1726 O O . PHE A 1 222 ? 5.356 16.874 -12.793 1.00 94.88 222 PHE A O 1
ATOM 1733 N N . LEU A 1 223 ? 4.530 15.928 -14.649 1.00 95.38 223 LEU A N 1
ATOM 1734 C CA . LEU A 1 223 ? 5.839 15.637 -15.240 1.00 95.38 223 LEU A CA 1
ATOM 1735 C C . LEU A 1 223 ? 6.662 16.907 -15.458 1.00 95.38 223 LEU A C 1
ATOM 1737 O O . LEU A 1 223 ? 7.839 16.947 -15.099 1.00 95.38 223 LEU A O 1
ATOM 1741 N N . LYS A 1 224 ? 6.039 17.972 -15.969 1.00 95.00 224 LYS A N 1
ATOM 1742 C CA . LYS A 1 224 ? 6.695 19.268 -16.161 1.00 95.00 224 LYS A CA 1
ATOM 1743 C C . LYS A 1 224 ? 7.195 19.847 -14.839 1.00 95.00 224 LYS A C 1
ATOM 1745 O O . LYS A 1 224 ? 8.304 20.376 -14.792 1.00 95.00 224 LYS A O 1
ATOM 1750 N N . HIS A 1 225 ? 6.415 19.731 -13.765 1.00 95.12 225 HIS A N 1
ATOM 1751 C CA . HIS A 1 225 ? 6.825 20.184 -12.439 1.00 95.12 225 HIS A CA 1
ATOM 1752 C C . HIS A 1 225 ? 8.014 19.379 -11.906 1.00 95.12 225 HIS A C 1
ATOM 1754 O O . HIS A 1 225 ? 9.000 19.959 -11.448 1.00 95.12 225 HIS A O 1
ATOM 1760 N N . HIS A 1 226 ? 7.950 18.049 -11.970 1.00 94.38 226 HIS A N 1
ATOM 1761 C CA . HIS A 1 226 ? 8.948 17.186 -11.339 1.00 94.38 226 HIS A CA 1
ATOM 1762 C C . HIS A 1 226 ? 10.217 16.994 -12.174 1.00 94.38 226 HIS A C 1
ATOM 1764 O O . HIS A 1 226 ? 11.294 16.958 -11.589 1.00 94.38 226 HIS A O 1
ATOM 1770 N N . GLY A 1 227 ? 10.138 16.961 -13.503 1.00 93.12 227 GLY A N 1
ATOM 1771 C CA . GLY A 1 227 ? 11.280 16.679 -14.384 1.00 93.12 227 GLY A CA 1
ATOM 1772 C C . GLY A 1 227 ? 11.462 17.629 -15.567 1.00 93.12 227 GLY A C 1
ATOM 1773 O O . GLY A 1 227 ? 12.329 17.397 -16.407 1.00 93.12 227 GLY A O 1
ATOM 1774 N N . GLY A 1 228 ? 10.682 18.710 -15.648 1.00 94.56 228 GLY A N 1
ATOM 1775 C CA . GLY A 1 228 ? 10.819 19.716 -16.702 1.00 94.56 228 GLY A CA 1
ATOM 1776 C C . GLY A 1 228 ? 10.405 19.210 -18.087 1.00 94.56 228 GLY A C 1
ATOM 1777 O O . GLY A 1 228 ? 9.580 18.308 -18.220 1.00 94.56 228 GLY A O 1
ATOM 1778 N N . ALA A 1 229 ? 10.969 19.819 -19.134 1.00 94.50 229 ALA A N 1
ATOM 1779 C CA . ALA A 1 229 ? 10.639 19.490 -20.523 1.00 94.50 229 ALA A CA 1
ATOM 1780 C C . ALA A 1 229 ? 11.007 18.042 -20.893 1.00 94.50 229 ALA A C 1
ATOM 1782 O O . ALA A 1 229 ? 10.212 17.373 -21.546 1.00 94.50 229 ALA A O 1
ATOM 1783 N N . ALA A 1 230 ? 12.144 17.538 -20.401 1.00 94.12 230 ALA A N 1
ATOM 1784 C CA . ALA A 1 230 ? 12.603 16.174 -20.668 1.00 94.12 230 ALA A CA 1
ATOM 1785 C C . ALA A 1 230 ? 11.610 15.111 -20.166 1.00 94.12 230 ALA A C 1
ATOM 1787 O O . ALA A 1 230 ? 11.348 14.122 -20.843 1.00 94.12 230 ALA A O 1
ATOM 1788 N N . ALA A 1 231 ? 11.002 15.321 -18.993 1.00 95.50 231 ALA A N 1
ATOM 1789 C CA . ALA A 1 231 ? 9.997 14.392 -18.479 1.00 95.50 231 ALA A CA 1
ATOM 1790 C C . ALA A 1 231 ? 8.702 14.395 -19.304 1.00 95.50 231 ALA A C 1
ATOM 1792 O O . ALA A 1 231 ? 8.061 13.357 -19.439 1.00 95.50 231 ALA A O 1
ATOM 1793 N N . VAL A 1 232 ? 8.322 15.544 -19.870 1.00 95.31 232 VAL A N 1
ATOM 1794 C CA . VAL A 1 232 ? 7.160 15.646 -20.764 1.00 95.31 232 VAL A CA 1
ATOM 1795 C C . VAL A 1 232 ? 7.440 14.971 -22.106 1.00 95.31 232 VAL A C 1
ATOM 1797 O O . VAL A 1 232 ? 6.589 14.233 -22.594 1.00 95.31 232 VAL A O 1
ATOM 1800 N N . GLU A 1 233 ? 8.630 15.186 -22.671 1.00 96.00 233 GLU A N 1
ATOM 1801 C CA . GLU A 1 233 ? 9.081 14.551 -23.916 1.00 96.00 233 GLU A CA 1
ATOM 1802 C C . GLU A 1 233 ? 9.010 13.020 -23.825 1.00 96.00 233 GLU A C 1
ATOM 1804 O O . GLU A 1 233 ? 8.490 12.365 -24.724 1.00 96.00 233 GLU A O 1
ATOM 1809 N N . HIS A 1 234 ? 9.426 12.458 -22.687 1.00 95.50 234 HIS A N 1
ATOM 1810 C CA . HIS A 1 234 ? 9.421 11.016 -22.435 1.00 95.50 234 HIS A CA 1
ATOM 1811 C C . HIS A 1 234 ? 8.182 10.514 -21.670 1.00 95.50 234 HIS A C 1
ATOM 1813 O O . HIS A 1 234 ? 8.240 9.461 -21.032 1.00 95.50 234 HIS A O 1
ATOM 1819 N N . LYS A 1 235 ? 7.042 11.230 -21.716 1.00 94.56 235 LYS A N 1
ATOM 1820 C CA . LYS A 1 235 ? 5.820 10.884 -20.953 1.00 94.56 235 LYS A CA 1
ATOM 1821 C C . LYS A 1 235 ? 5.429 9.409 -21.100 1.00 94.56 235 LYS A C 1
ATOM 1823 O O . LYS A 1 235 ? 5.244 8.723 -20.097 1.00 94.56 235 LYS A O 1
ATOM 1828 N N . SER A 1 236 ? 5.308 8.923 -22.337 1.00 92.00 236 SER A N 1
ATOM 1829 C CA . SER A 1 236 ? 4.872 7.545 -22.616 1.00 92.00 236 SER A CA 1
ATOM 1830 C C . SER A 1 236 ? 5.835 6.511 -22.027 1.00 92.00 236 SER A C 1
ATOM 1832 O O . SER A 1 236 ? 5.408 5.562 -21.369 1.00 92.00 236 SER A O 1
ATOM 1834 N N . ASP A 1 237 ? 7.142 6.718 -22.196 1.00 93.00 237 ASP A N 1
ATOM 1835 C CA . ASP A 1 237 ? 8.149 5.781 -21.703 1.00 93.00 237 ASP A CA 1
ATOM 1836 C C . ASP A 1 237 ? 8.221 5.761 -20.172 1.00 93.00 237 ASP A C 1
ATOM 1838 O O . ASP A 1 237 ? 8.378 4.702 -19.564 1.00 93.00 237 ASP A O 1
ATOM 1842 N N . LEU A 1 238 ? 8.067 6.917 -19.524 1.00 94.06 238 LEU A N 1
ATOM 1843 C CA . LEU A 1 238 ? 8.029 7.015 -18.065 1.00 94.06 238 LEU A CA 1
ATOM 1844 C C . LEU A 1 238 ? 6.794 6.325 -17.472 1.00 94.06 238 LEU A C 1
ATOM 1846 O O . LEU A 1 238 ? 6.894 5.648 -16.443 1.00 94.06 238 LEU A O 1
ATOM 1850 N N . LEU A 1 239 ? 5.636 6.449 -18.125 1.00 91.94 239 LEU A N 1
ATOM 1851 C CA . LEU A 1 239 ? 4.419 5.732 -17.735 1.00 91.94 239 LEU A CA 1
ATOM 1852 C C . LEU A 1 239 ? 4.604 4.216 -17.876 1.00 91.94 239 LEU A C 1
ATOM 1854 O O . LEU A 1 239 ? 4.245 3.462 -16.971 1.00 91.94 239 LEU A O 1
ATOM 1858 N N . HIS A 1 240 ? 5.259 3.778 -18.951 1.00 89.1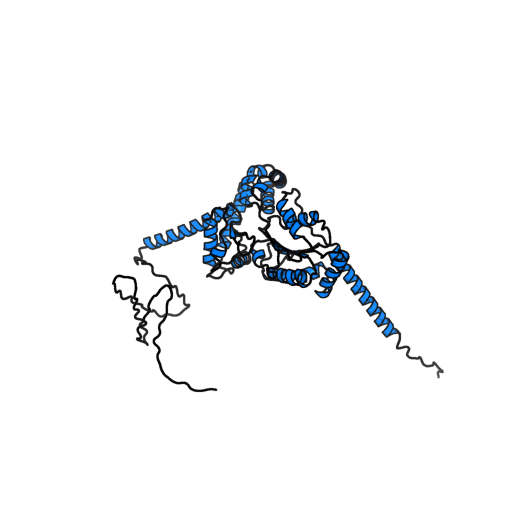9 240 HIS A N 1
ATOM 1859 C CA . HIS A 1 240 ? 5.586 2.375 -19.187 1.00 89.19 240 HIS A CA 1
ATOM 1860 C C . HIS A 1 240 ? 6.569 1.822 -18.138 1.00 89.19 240 HIS A C 1
ATOM 1862 O O . HIS A 1 240 ? 6.321 0.774 -17.540 1.00 89.19 240 HIS A O 1
ATOM 1868 N N . LEU A 1 241 ? 7.649 2.554 -17.839 1.00 89.81 241 LEU A N 1
ATOM 1869 C CA . LEU A 1 241 ? 8.653 2.173 -16.837 1.00 89.81 241 LEU A CA 1
ATOM 1870 C C . LEU A 1 241 ? 8.085 2.134 -15.414 1.00 89.81 241 LEU A C 1
ATOM 1872 O O . LEU A 1 241 ? 8.439 1.247 -14.632 1.00 89.81 241 LEU A O 1
ATOM 1876 N N . SER A 1 242 ? 7.212 3.085 -15.071 1.00 90.50 242 SER A N 1
ATOM 1877 C CA . SER A 1 242 ? 6.562 3.152 -13.756 1.00 90.50 242 SER A CA 1
ATOM 1878 C C . SER A 1 242 ? 5.390 2.180 -13.605 1.00 90.50 242 SER A C 1
ATOM 1880 O O . SER A 1 242 ? 4.957 1.933 -12.476 1.00 90.50 242 SER A O 1
ATOM 1882 N N . GLY A 1 243 ? 4.862 1.640 -14.709 1.00 85.75 243 GLY A N 1
ATOM 1883 C CA . GLY A 1 243 ? 3.634 0.844 -14.712 1.00 85.75 243 GLY A CA 1
ATOM 1884 C C . GLY A 1 243 ? 2.429 1.628 -14.188 1.00 85.75 243 GLY A C 1
ATOM 1885 O O . GLY A 1 243 ? 1.585 1.051 -13.511 1.00 85.75 243 GLY A O 1
ATOM 1886 N N . GLY A 1 244 ? 2.412 2.951 -14.394 1.00 87.88 244 GLY A N 1
ATOM 1887 C CA . GLY A 1 244 ? 1.372 3.854 -13.890 1.00 87.88 244 GLY A CA 1
ATOM 1888 C C . GLY A 1 244 ? 1.415 4.125 -12.379 1.00 87.88 244 GLY A C 1
ATOM 1889 O O . GLY A 1 244 ? 0.491 4.733 -11.843 1.00 87.88 244 GLY A O 1
ATOM 1890 N N . ASN A 1 245 ? 2.440 3.680 -11.642 1.00 88.69 245 ASN A N 1
ATOM 1891 C CA . ASN A 1 245 ? 2.549 3.985 -10.211 1.00 88.69 245 ASN A CA 1
ATOM 1892 C C . ASN A 1 245 ? 2.983 5.442 -10.012 1.00 88.69 245 ASN A C 1
ATOM 1894 O O . ASN A 1 245 ? 4.116 5.796 -10.336 1.00 88.69 245 ASN A O 1
ATOM 1898 N N . VAL A 1 246 ? 2.105 6.266 -9.435 1.00 90.31 246 VAL A N 1
ATOM 1899 C CA . VAL A 1 246 ? 2.287 7.724 -9.308 1.00 90.31 246 VAL A CA 1
ATOM 1900 C C . VAL A 1 246 ? 3.594 8.104 -8.612 1.00 90.31 246 VAL A C 1
ATOM 1902 O O . VAL A 1 246 ? 4.353 8.908 -9.141 1.00 90.31 246 VAL A O 1
ATOM 1905 N N . GLY A 1 247 ? 3.911 7.502 -7.462 1.00 90.31 247 GLY A N 1
ATOM 1906 C CA . GLY A 1 247 ? 5.149 7.840 -6.751 1.00 90.31 247 GLY A CA 1
ATOM 1907 C C . GLY A 1 247 ? 6.401 7.383 -7.505 1.00 90.31 247 GLY A C 1
ATOM 1908 O O . GLY A 1 247 ? 7.406 8.080 -7.514 1.00 90.31 247 GLY A O 1
ATOM 1909 N N . LYS A 1 248 ? 6.332 6.262 -8.240 1.00 90.81 248 LYS A N 1
ATOM 1910 C CA . LYS A 1 248 ? 7.452 5.834 -9.090 1.00 90.81 248 LYS A CA 1
ATOM 1911 C C . LYS A 1 248 ? 7.624 6.768 -10.287 1.00 90.81 248 LYS A C 1
ATOM 1913 O O . LYS A 1 248 ? 8.752 7.049 -10.677 1.00 90.81 248 LYS A O 1
ATOM 1918 N N . LEU A 1 249 ? 6.522 7.239 -10.868 1.00 93.81 249 LEU A N 1
ATOM 1919 C CA . LEU A 1 249 ? 6.536 8.244 -11.925 1.00 93.81 249 LEU A CA 1
ATOM 1920 C C . LEU A 1 249 ? 7.186 9.543 -11.431 1.00 93.81 249 LEU A C 1
ATOM 1922 O O . LEU A 1 249 ? 8.005 10.115 -12.148 1.00 93.81 249 LEU A O 1
ATOM 1926 N N . GLU A 1 250 ? 6.878 9.959 -10.197 1.00 93.88 250 GLU A N 1
ATOM 1927 C CA . GLU A 1 250 ? 7.521 11.097 -9.536 1.00 93.88 250 GLU A CA 1
ATOM 1928 C C . GLU A 1 250 ? 9.038 10.913 -9.447 1.00 93.88 250 GLU A C 1
ATOM 1930 O O . GLU A 1 250 ? 9.782 11.763 -9.932 1.00 93.88 250 GLU A O 1
ATOM 1935 N N . ASP A 1 251 ? 9.495 9.783 -8.897 1.00 93.75 251 ASP A N 1
ATOM 1936 C CA . ASP A 1 251 ? 10.921 9.479 -8.736 1.00 93.75 251 ASP A CA 1
ATOM 1937 C C . ASP A 1 251 ? 11.671 9.524 -10.074 1.00 93.75 251 ASP A C 1
ATOM 1939 O O . ASP A 1 251 ? 12.770 10.078 -10.171 1.00 93.75 251 ASP A O 1
ATOM 1943 N N . LEU A 1 252 ? 11.083 8.933 -11.122 1.00 95.44 252 LEU A N 1
ATOM 1944 C CA . LEU A 1 252 ? 11.686 8.910 -12.454 1.00 95.44 252 LEU A CA 1
ATOM 1945 C C . LEU A 1 252 ? 11.738 10.314 -13.065 1.00 95.44 252 LEU A C 1
ATOM 1947 O O . LEU A 1 252 ? 12.774 10.698 -13.607 1.00 95.44 252 LEU A O 1
ATOM 1951 N N . ALA A 1 253 ? 10.663 11.097 -12.944 1.00 95.69 253 ALA A N 1
ATOM 1952 C CA . ALA A 1 253 ? 10.632 12.473 -13.429 1.00 95.69 253 ALA A CA 1
ATOM 1953 C C . ALA A 1 253 ? 11.650 13.351 -12.688 1.00 95.69 253 ALA A C 1
ATOM 1955 O O . ALA A 1 253 ? 12.404 14.088 -13.319 1.00 95.69 253 ALA A O 1
ATOM 1956 N N . GLN A 1 254 ? 11.738 13.234 -11.361 1.00 95.44 254 GLN A N 1
ATOM 1957 C CA . GLN A 1 254 ? 12.728 13.960 -10.566 1.00 95.44 254 GLN A CA 1
ATOM 1958 C C . GLN A 1 254 ? 14.166 13.595 -10.960 1.00 95.44 254 GLN A C 1
ATOM 1960 O O . GLN A 1 254 ? 15.021 14.480 -11.036 1.00 95.44 254 GLN A O 1
ATOM 1965 N N . ALA A 1 255 ? 14.442 12.323 -11.264 1.00 96.12 255 ALA A N 1
ATOM 1966 C CA . ALA A 1 255 ? 15.764 11.885 -11.705 1.00 96.12 255 ALA A CA 1
ATOM 1967 C C . ALA A 1 255 ? 16.204 12.537 -13.031 1.00 96.12 255 ALA A C 1
ATOM 1969 O O . ALA A 1 255 ? 17.394 12.804 -13.205 1.00 96.12 255 ALA A O 1
ATOM 1970 N N . LEU A 1 256 ? 15.266 12.875 -13.925 1.00 96.56 256 LEU A N 1
ATOM 1971 C CA . LEU A 1 256 ? 15.563 13.576 -15.184 1.00 96.56 256 LEU A CA 1
ATOM 1972 C C . LEU A 1 256 ? 16.035 15.023 -14.993 1.00 96.56 256 LEU A C 1
ATOM 1974 O O . LEU A 1 256 ? 16.520 15.640 -15.937 1.00 96.56 256 LEU A O 1
ATOM 1978 N N . ARG A 1 257 ? 15.954 15.577 -13.775 1.00 94.19 257 ARG A N 1
ATOM 1979 C CA . ARG A 1 257 ? 16.565 16.882 -13.477 1.00 94.19 257 ARG A CA 1
ATOM 1980 C C . ARG A 1 257 ? 18.088 16.844 -13.495 1.00 94.19 257 ARG A C 1
ATOM 1982 O O . ARG A 1 257 ? 18.712 17.886 -13.664 1.00 94.19 257 ARG A O 1
ATOM 1989 N N . THR A 1 258 ? 18.681 15.681 -13.238 1.00 95.38 258 THR A N 1
ATOM 1990 C CA . THR A 1 258 ? 20.135 15.533 -13.069 1.00 95.38 258 THR A CA 1
ATOM 1991 C C . THR A 1 258 ? 20.748 14.477 -13.977 1.00 95.38 258 THR A C 1
ATOM 1993 O O . THR A 1 258 ? 21.971 14.407 -14.068 1.00 95.38 258 THR A O 1
ATOM 1996 N N . LYS A 1 259 ? 19.928 13.663 -14.644 1.00 95.75 259 LYS A N 1
ATOM 1997 C CA . LYS A 1 259 ? 20.356 12.556 -15.499 1.00 95.75 259 LYS A CA 1
ATOM 1998 C C . LYS A 1 259 ? 19.638 12.601 -16.835 1.00 95.75 259 LYS A C 1
ATOM 2000 O O . LYS A 1 259 ? 18.524 13.108 -16.940 1.00 95.75 259 LYS A O 1
ATOM 2005 N N . THR A 1 260 ? 20.261 12.012 -17.842 1.00 96.19 260 THR A N 1
ATOM 2006 C CA . THR A 1 260 ? 19.618 11.766 -19.132 1.00 96.19 260 THR A CA 1
ATOM 2007 C C . THR A 1 260 ? 18.535 10.695 -19.006 1.00 96.19 260 THR A C 1
ATOM 2009 O O . THR A 1 260 ? 18.556 9.857 -18.098 1.00 96.19 260 THR A O 1
ATOM 2012 N N . PHE A 1 261 ? 17.592 10.683 -19.951 1.00 96.06 261 PHE A N 1
ATOM 2013 C CA . PHE A 1 261 ? 16.560 9.649 -19.993 1.00 96.06 261 PHE A CA 1
ATOM 2014 C C . PHE A 1 261 ? 17.142 8.239 -20.109 1.00 96.06 261 PHE A C 1
ATOM 2016 O O . PHE A 1 261 ? 16.691 7.334 -19.407 1.00 96.06 261 PHE A O 1
ATOM 2023 N N . GLU A 1 262 ? 18.195 8.061 -20.908 1.00 96.00 262 GLU A N 1
ATOM 2024 C CA . GLU A 1 262 ? 18.828 6.756 -21.084 1.00 96.00 262 GLU A CA 1
ATOM 2025 C C . GLU A 1 262 ? 19.433 6.224 -19.777 1.00 96.00 262 GLU A C 1
ATOM 2027 O O . GLU A 1 262 ? 19.239 5.060 -19.431 1.00 96.00 262 GLU A O 1
ATOM 2032 N N . GLU A 1 263 ? 20.090 7.079 -18.989 1.00 96.00 263 GLU A N 1
ATOM 2033 C CA . GLU A 1 263 ? 20.632 6.696 -17.679 1.00 96.00 263 GLU A CA 1
ATOM 2034 C C . GLU A 1 263 ? 19.527 6.296 -16.693 1.00 96.00 263 GLU A C 1
ATOM 2036 O O . GLU A 1 263 ? 19.663 5.302 -15.973 1.00 96.00 263 GLU A O 1
ATOM 2041 N N . VAL A 1 264 ? 18.419 7.045 -16.662 1.00 96.00 264 VAL A N 1
ATOM 2042 C CA . VAL A 1 264 ? 17.258 6.734 -15.812 1.00 96.00 264 VAL A CA 1
ATOM 2043 C C . VAL A 1 264 ? 16.606 5.417 -16.241 1.00 96.00 264 VAL A C 1
ATOM 2045 O O . VAL A 1 264 ? 16.292 4.575 -15.389 1.00 96.00 264 VAL A O 1
ATOM 2048 N N . ARG A 1 265 ? 16.448 5.207 -17.551 1.00 94.56 265 ARG A N 1
ATOM 2049 C CA . ARG A 1 265 ? 15.890 3.986 -18.139 1.00 94.56 265 ARG A CA 1
ATOM 2050 C C . ARG A 1 265 ? 16.743 2.769 -17.796 1.00 94.56 265 ARG A C 1
ATOM 2052 O O . ARG A 1 265 ? 16.218 1.811 -17.230 1.00 94.56 265 ARG A O 1
ATOM 2059 N N . LEU A 1 266 ? 18.048 2.817 -18.066 1.00 93.31 266 LEU A N 1
ATOM 2060 C CA . LEU A 1 266 ? 18.975 1.713 -17.795 1.00 93.31 266 LEU A CA 1
ATOM 2061 C C . LEU A 1 266 ? 19.044 1.377 -16.303 1.00 93.31 266 LEU A C 1
ATOM 2063 O O . LEU A 1 266 ? 18.987 0.203 -15.935 1.00 93.31 266 LEU A O 1
ATOM 2067 N N . ALA A 1 267 ? 19.103 2.388 -15.430 1.00 93.38 267 ALA A N 1
ATOM 2068 C CA . ALA A 1 267 ? 19.095 2.170 -13.985 1.00 93.38 267 ALA A CA 1
ATOM 2069 C C . ALA A 1 267 ? 17.798 1.492 -13.511 1.00 93.38 267 ALA A C 1
ATOM 2071 O O . ALA A 1 267 ? 17.835 0.598 -12.662 1.00 93.38 267 ALA A O 1
ATOM 2072 N N . THR A 1 268 ? 16.656 1.890 -14.076 1.00 92.00 268 THR A N 1
ATOM 2073 C CA . THR A 1 268 ? 15.343 1.333 -13.724 1.00 92.00 268 THR A CA 1
ATOM 2074 C C . THR A 1 268 ? 15.186 -0.102 -14.213 1.00 92.00 268 THR A C 1
ATOM 2076 O O . THR A 1 268 ? 14.809 -0.968 -13.425 1.00 92.00 268 THR A O 1
ATOM 2079 N N . ILE A 1 269 ? 15.543 -0.376 -15.471 1.00 90.94 269 ILE A N 1
ATOM 2080 C CA . ILE A 1 269 ? 15.538 -1.730 -16.038 1.00 90.94 269 ILE A CA 1
ATOM 2081 C C . ILE A 1 269 ? 16.478 -2.638 -15.241 1.00 90.94 269 ILE A C 1
ATOM 2083 O O . ILE A 1 269 ? 16.075 -3.722 -14.832 1.00 90.94 269 ILE A O 1
ATOM 2087 N N . GLY A 1 270 ? 17.693 -2.182 -14.922 1.00 90.00 270 GLY A N 1
ATOM 2088 C CA . GLY A 1 270 ? 18.640 -2.959 -14.120 1.00 90.00 270 GLY A CA 1
ATOM 2089 C C . GLY A 1 270 ? 18.139 -3.259 -12.700 1.00 90.00 270 GLY A C 1
ATOM 2090 O O . GLY A 1 270 ? 18.447 -4.315 -12.144 1.00 90.00 270 GLY A O 1
ATOM 2091 N N . ALA A 1 271 ? 17.347 -2.368 -12.097 1.00 89.12 271 ALA A N 1
ATOM 2092 C CA . ALA A 1 271 ? 16.687 -2.638 -10.819 1.00 89.12 271 ALA A CA 1
ATOM 2093 C C . ALA A 1 271 ? 15.575 -3.694 -10.962 1.00 89.12 271 ALA A C 1
ATOM 2095 O O . ALA A 1 271 ? 15.539 -4.642 -10.177 1.00 89.12 271 ALA A O 1
ATOM 2096 N N . GLN A 1 272 ? 14.728 -3.581 -11.990 1.00 88.44 272 GLN A N 1
ATOM 2097 C CA . GLN A 1 272 ? 13.669 -4.554 -12.287 1.00 88.44 272 GLN A CA 1
ATOM 2098 C C . GLN A 1 272 ? 14.241 -5.942 -12.609 1.00 88.44 272 GLN A C 1
ATOM 2100 O O . GLN A 1 272 ? 13.746 -6.950 -12.110 1.00 88.44 272 GLN A O 1
ATOM 2105 N N . GLU A 1 273 ? 15.336 -6.015 -13.369 1.00 88.69 273 GLU A N 1
ATOM 2106 C CA . GLU A 1 273 ? 16.041 -7.269 -13.643 1.00 88.69 273 GLU A CA 1
ATOM 2107 C C . GLU A 1 273 ? 16.547 -7.935 -12.363 1.00 88.69 273 GLU A C 1
ATOM 2109 O O . GLU A 1 273 ? 16.428 -9.152 -12.224 1.00 88.69 273 GLU A O 1
ATOM 2114 N N . LYS A 1 274 ? 17.074 -7.165 -11.402 1.00 87.00 274 LYS A N 1
ATOM 2115 C CA . LYS A 1 274 ? 17.482 -7.705 -10.096 1.00 87.00 274 LYS A CA 1
ATOM 2116 C C . LYS A 1 274 ? 16.289 -8.266 -9.328 1.00 87.00 274 LYS A C 1
ATOM 2118 O O . LYS A 1 274 ? 16.407 -9.350 -8.767 1.00 87.00 274 LYS A O 1
ATOM 2123 N N . GLU A 1 275 ? 15.152 -7.573 -9.314 1.00 84.69 275 GLU A N 1
ATOM 2124 C CA . GLU A 1 275 ? 13.929 -8.066 -8.664 1.00 84.69 275 GLU A CA 1
ATOM 2125 C C . GLU A 1 275 ? 13.414 -9.357 -9.322 1.00 84.69 275 GLU A C 1
ATOM 2127 O O . GLU A 1 275 ? 13.051 -10.299 -8.619 1.00 84.69 275 GLU A O 1
ATOM 2132 N N . ILE A 1 276 ? 13.457 -9.443 -10.655 1.00 85.31 276 ILE A N 1
ATOM 2133 C CA . ILE A 1 276 ? 13.097 -10.647 -11.416 1.00 85.31 276 ILE A CA 1
ATOM 2134 C C . ILE A 1 276 ? 14.076 -11.793 -11.133 1.00 85.31 276 ILE A C 1
ATOM 2136 O O . ILE A 1 276 ? 13.662 -12.922 -10.893 1.00 85.31 276 ILE A O 1
ATOM 2140 N N . LEU A 1 277 ? 15.383 -11.531 -11.117 1.00 81.25 277 LEU A N 1
ATOM 2141 C CA . LEU A 1 277 ? 16.384 -12.554 -10.802 1.00 81.25 277 LEU A CA 1
ATOM 2142 C C . LEU A 1 277 ? 16.204 -13.097 -9.386 1.00 81.25 277 LEU A C 1
ATOM 2144 O O . LEU A 1 277 ? 16.260 -14.308 -9.190 1.00 81.25 277 LEU A O 1
ATOM 2148 N N . ARG A 1 278 ? 15.926 -12.220 -8.417 1.00 79.94 278 ARG A N 1
ATOM 2149 C CA . ARG A 1 278 ? 15.578 -12.628 -7.051 1.00 79.94 278 ARG A CA 1
ATOM 2150 C C . ARG A 1 278 ? 14.288 -13.445 -7.012 1.00 79.94 278 ARG A C 1
ATOM 2152 O O . ARG A 1 278 ? 14.200 -14.368 -6.213 1.00 79.94 278 ARG A O 1
ATOM 2159 N N . PHE A 1 279 ? 13.327 -13.154 -7.894 1.00 79.69 279 PHE A N 1
ATOM 2160 C CA . PHE A 1 279 ? 12.108 -13.951 -8.053 1.00 79.69 279 PHE A CA 1
ATOM 2161 C C . PHE A 1 279 ? 12.374 -15.350 -8.633 1.00 79.69 279 PHE A C 1
ATOM 2163 O O . PHE A 1 279 ? 11.731 -16.315 -8.243 1.00 79.69 279 PHE A O 1
ATOM 2170 N N . PHE A 1 280 ? 13.326 -15.506 -9.553 1.00 73.62 280 PHE A N 1
ATOM 2171 C CA . PHE A 1 280 ? 13.648 -16.816 -10.137 1.00 73.62 280 PHE A CA 1
ATOM 2172 C C . PHE A 1 280 ? 14.652 -17.640 -9.309 1.00 73.62 280 PHE A C 1
ATOM 2174 O O . PHE A 1 280 ? 14.620 -18.870 -9.375 1.00 73.62 280 PHE A O 1
ATOM 2181 N N . GLY A 1 281 ? 15.533 -16.986 -8.544 1.00 67.75 281 GLY A N 1
ATOM 2182 C CA . GLY A 1 281 ? 16.596 -17.591 -7.722 1.00 67.75 281 GLY A CA 1
ATOM 2183 C C . GLY A 1 281 ? 16.163 -18.001 -6.310 1.00 67.75 281 GLY A C 1
ATOM 2184 O O . GLY A 1 281 ? 16.964 -17.987 -5.380 1.00 67.75 281 GLY A O 1
ATOM 2185 N N . ILE A 1 282 ? 14.882 -18.311 -6.130 1.00 66.06 282 ILE A N 1
ATOM 2186 C CA . ILE A 1 282 ? 14.236 -18.522 -4.827 1.00 66.06 282 ILE A CA 1
ATOM 2187 C C . ILE A 1 282 ? 14.719 -19.787 -4.067 1.00 66.06 282 ILE A C 1
ATOM 2189 O O . ILE A 1 282 ? 14.399 -19.970 -2.892 1.00 66.06 282 ILE A O 1
ATOM 2193 N N . ASP A 1 283 ? 15.538 -20.645 -4.665 1.00 57.41 283 ASP A N 1
ATOM 2194 C CA . ASP A 1 283 ? 15.956 -21.935 -4.096 1.00 57.41 283 ASP A CA 1
ATOM 2195 C C . ASP A 1 283 ? 17.172 -21.890 -3.144 1.00 57.41 283 ASP A C 1
ATOM 2197 O O . ASP A 1 283 ? 17.330 -22.804 -2.335 1.00 57.41 283 ASP A O 1
ATOM 2201 N N . ALA A 1 284 ? 18.019 -20.856 -3.185 1.00 49.31 284 ALA A N 1
ATOM 2202 C CA . ALA A 1 284 ? 19.337 -20.930 -2.541 1.00 49.31 284 ALA A CA 1
ATOM 2203 C C . ALA A 1 284 ? 19.412 -20.436 -1.078 1.00 49.31 284 ALA A C 1
ATOM 2205 O O . ALA A 1 284 ? 20.302 -20.879 -0.351 1.00 49.31 284 ALA A O 1
ATOM 2206 N N . GLN A 1 285 ? 18.538 -19.522 -0.620 1.00 50.50 285 GLN A N 1
ATOM 2207 C CA . GLN A 1 285 ? 18.690 -18.862 0.700 1.00 50.50 285 GLN A CA 1
ATOM 2208 C C . GLN A 1 285 ? 17.384 -18.519 1.464 1.00 50.50 285 GLN A C 1
ATOM 2210 O O . GLN A 1 285 ? 17.403 -17.689 2.366 1.00 50.50 285 GLN A O 1
ATOM 2215 N N . GLY A 1 286 ? 16.261 -19.202 1.201 1.00 52.59 286 GLY A N 1
ATOM 2216 C CA . GLY A 1 286 ? 15.165 -19.297 2.188 1.00 52.59 286 GLY A CA 1
ATOM 2217 C C . GLY A 1 286 ? 13.913 -18.452 1.940 1.00 52.59 286 GLY A C 1
ATOM 2218 O O . GLY A 1 286 ? 13.622 -17.539 2.704 1.00 52.59 286 GLY A O 1
ATOM 2219 N N . GLY A 1 287 ? 13.110 -18.814 0.935 1.00 55.09 287 GLY A N 1
ATOM 2220 C CA . GLY A 1 287 ? 11.778 -18.215 0.740 1.00 55.09 287 GLY A CA 1
ATOM 2221 C C . GLY A 1 287 ? 10.684 -19.192 0.317 1.00 55.09 287 GLY A C 1
ATOM 2222 O O . GLY A 1 287 ? 9.561 -19.083 0.800 1.00 55.09 287 GLY A O 1
ATOM 2223 N N . PHE A 1 288 ? 11.007 -20.173 -0.527 1.00 61.47 288 PHE A N 1
ATOM 2224 C CA . PHE A 1 288 ? 10.101 -21.263 -0.891 1.00 61.47 288 PHE A CA 1
ATOM 2225 C C . PHE A 1 288 ? 10.781 -22.604 -0.689 1.00 61.47 288 PHE A C 1
ATOM 2227 O O . PHE A 1 288 ? 12.006 -22.711 -0.770 1.00 61.47 288 PHE A O 1
ATOM 2234 N N . GLY A 1 289 ? 9.978 -23.635 -0.445 1.00 64.44 289 GLY A N 1
ATOM 2235 C CA . GLY A 1 289 ? 10.479 -24.992 -0.493 1.00 64.44 289 GLY A CA 1
ATOM 2236 C C . GLY A 1 289 ? 10.853 -25.391 -1.928 1.00 64.44 289 GLY A C 1
ATOM 2237 O O . GLY A 1 289 ? 10.437 -24.767 -2.911 1.00 64.44 289 GLY A O 1
ATOM 2238 N N . PRO A 1 290 ? 11.633 -26.473 -2.078 1.00 71.50 290 PRO A N 1
ATOM 2239 C CA . PRO A 1 290 ? 12.044 -26.986 -3.385 1.00 71.50 290 PRO A CA 1
ATOM 2240 C C . PRO A 1 290 ? 10.860 -27.388 -4.281 1.00 71.50 290 PRO A C 1
ATOM 2242 O O . PRO A 1 290 ? 11.026 -27.523 -5.489 1.00 71.50 290 PRO A O 1
ATOM 2245 N N . LYS A 1 291 ? 9.663 -27.576 -3.710 1.00 73.31 291 LYS A N 1
ATOM 2246 C CA . LYS A 1 291 ? 8.446 -27.929 -4.450 1.00 73.31 291 LYS A CA 1
ATOM 2247 C C . LYS A 1 291 ? 7.760 -26.718 -5.065 1.00 73.31 291 LYS A C 1
ATOM 2249 O O . LYS A 1 291 ? 7.170 -26.827 -6.135 1.00 73.31 291 LYS A O 1
ATOM 2254 N N . GLU A 1 292 ? 7.836 -25.573 -4.405 1.00 76.81 292 GLU A N 1
ATOM 2255 C CA . GLU A 1 292 ? 7.110 -24.383 -4.812 1.00 76.81 292 GLU A CA 1
ATOM 2256 C C . GLU A 1 292 ? 7.938 -23.489 -5.751 1.00 76.81 292 GLU A C 1
ATOM 2258 O O . GLU A 1 292 ? 7.360 -22.707 -6.500 1.00 76.81 292 GLU A O 1
ATOM 2263 N N . VAL A 1 293 ? 9.269 -23.645 -5.794 1.00 76.75 293 VAL A N 1
ATOM 2264 C CA . VAL A 1 293 ? 10.138 -22.952 -6.768 1.00 76.75 293 VAL A CA 1
ATOM 2265 C C . VAL A 1 293 ? 9.744 -23.256 -8.221 1.00 76.75 293 VAL A C 1
ATOM 2267 O O . VAL A 1 293 ? 9.524 -22.303 -8.968 1.00 76.75 293 VAL A O 1
ATOM 2270 N N . PRO A 1 294 ? 9.596 -24.525 -8.661 1.00 79.31 294 PRO A N 1
ATOM 2271 C CA . PRO A 1 294 ? 9.105 -24.823 -10.008 1.00 79.31 294 PRO A CA 1
ATOM 2272 C C . PRO A 1 294 ? 7.752 -24.173 -10.308 1.00 79.31 294 PRO A C 1
ATOM 2274 O O . PRO A 1 294 ? 7.538 -23.671 -11.408 1.00 79.31 294 PRO A O 1
ATOM 2277 N N . ALA A 1 295 ? 6.860 -24.126 -9.319 1.00 80.81 295 ALA A N 1
ATOM 2278 C CA . ALA A 1 295 ? 5.543 -23.529 -9.478 1.00 80.81 295 ALA A CA 1
ATOM 2279 C C . ALA A 1 295 ? 5.606 -21.989 -9.564 1.00 80.81 295 ALA A C 1
ATOM 2281 O O . ALA A 1 295 ? 4.891 -21.399 -10.364 1.00 80.81 295 ALA A O 1
ATOM 2282 N N . ALA A 1 296 ? 6.531 -21.342 -8.845 1.00 80.88 296 ALA A N 1
ATOM 2283 C CA . ALA A 1 296 ? 6.828 -19.912 -8.984 1.00 80.88 296 ALA A CA 1
ATOM 2284 C C . ALA A 1 296 ? 7.297 -19.563 -10.400 1.00 80.88 296 ALA A C 1
ATOM 2286 O O . ALA A 1 296 ? 6.839 -18.590 -11.001 1.00 80.88 296 ALA A O 1
ATOM 2287 N N . LYS A 1 297 ? 8.213 -20.383 -10.934 1.00 83.25 297 LYS A N 1
ATOM 2288 C CA . LYS A 1 297 ? 8.734 -20.236 -12.298 1.00 83.25 297 LYS A CA 1
ATOM 2289 C C . LYS A 1 297 ? 7.621 -20.407 -13.323 1.00 83.25 297 LYS A C 1
ATOM 2291 O O . LYS A 1 297 ? 7.564 -19.644 -14.281 1.00 83.25 297 LYS A O 1
ATOM 2296 N N . GLU A 1 298 ? 6.724 -21.357 -13.089 1.00 87.31 298 GLU A N 1
ATOM 2297 C CA . GLU A 1 298 ? 5.565 -21.582 -13.944 1.00 87.31 298 GLU A CA 1
ATOM 2298 C C . GLU A 1 298 ? 4.574 -20.410 -13.898 1.00 87.31 298 GLU A C 1
ATOM 2300 O O . GLU A 1 298 ? 4.136 -19.960 -14.952 1.00 87.31 298 GLU A O 1
ATOM 2305 N N . VAL A 1 299 ? 4.289 -19.834 -12.723 1.00 87.81 299 VAL A N 1
ATOM 2306 C CA . VAL A 1 299 ? 3.479 -18.605 -12.621 1.00 87.81 299 VAL A CA 1
ATOM 2307 C C . VAL A 1 299 ? 4.120 -17.467 -13.412 1.00 87.81 299 VAL A C 1
ATOM 2309 O O . VAL A 1 299 ? 3.442 -16.828 -14.215 1.00 87.81 299 VAL A O 1
ATOM 2312 N N . ALA A 1 300 ? 5.425 -17.234 -13.248 1.00 88.19 300 ALA A N 1
ATOM 2313 C CA . ALA A 1 300 ? 6.122 -16.195 -14.003 1.00 88.19 300 ALA A CA 1
ATOM 2314 C C . ALA A 1 300 ? 6.085 -16.432 -15.514 1.00 88.19 300 ALA A C 1
ATOM 2316 O O . ALA A 1 300 ? 5.860 -15.487 -16.266 1.00 88.19 300 ALA A O 1
ATOM 2317 N N . ARG A 1 301 ? 6.247 -17.682 -15.957 1.00 89.25 301 ARG A N 1
ATOM 2318 C CA . ARG A 1 301 ? 6.121 -18.060 -17.367 1.00 89.25 301 ARG A CA 1
ATOM 2319 C C . ARG A 1 301 ? 4.719 -17.787 -17.896 1.00 89.25 301 ARG A C 1
ATOM 2321 O O . ARG A 1 301 ? 4.571 -17.148 -18.927 1.00 89.25 301 ARG A O 1
ATOM 2328 N N . ARG A 1 302 ? 3.683 -18.190 -17.164 1.00 90.94 302 ARG A N 1
ATOM 2329 C CA . ARG A 1 302 ? 2.285 -17.986 -17.567 1.00 90.94 302 ARG A CA 1
ATOM 2330 C C . ARG A 1 302 ? 1.923 -16.504 -17.632 1.00 90.94 302 ARG A C 1
ATOM 2332 O O . ARG A 1 302 ? 1.226 -16.099 -18.555 1.00 90.94 302 ARG A O 1
ATOM 2339 N N . VAL A 1 303 ? 2.426 -15.698 -16.695 1.00 90.81 303 VAL A N 1
ATOM 2340 C CA . VAL A 1 303 ? 2.276 -14.235 -16.727 1.00 90.81 303 VAL A CA 1
ATOM 2341 C C . VAL A 1 303 ? 3.027 -13.625 -17.916 1.00 90.81 303 VAL A C 1
ATOM 2343 O O . VAL A 1 303 ? 2.515 -12.701 -18.538 1.00 90.81 303 VAL A O 1
ATOM 2346 N N . ALA A 1 304 ? 4.213 -14.134 -18.256 1.00 90.56 304 ALA A N 1
ATOM 2347 C CA . ALA A 1 304 ? 4.998 -13.661 -19.397 1.00 90.56 304 ALA A CA 1
ATOM 2348 C C . ALA A 1 304 ? 4.388 -14.034 -20.762 1.00 90.56 304 ALA A C 1
ATOM 2350 O O . ALA A 1 304 ? 4.484 -13.258 -21.713 1.00 90.56 304 ALA A O 1
ATOM 2351 N N . ASP A 1 305 ? 3.764 -15.211 -20.851 1.00 90.00 305 ASP A N 1
ATOM 2352 C CA . ASP A 1 305 ? 3.128 -15.723 -22.068 1.00 90.00 305 ASP A CA 1
ATOM 2353 C C . ASP A 1 305 ? 1.770 -15.055 -22.341 1.00 90.00 305 ASP A C 1
ATOM 2355 O O . ASP A 1 305 ? 1.350 -14.947 -23.495 1.00 90.00 305 ASP A O 1
ATOM 2359 N N . ALA A 1 306 ? 1.075 -14.603 -21.292 1.00 88.94 306 ALA A N 1
ATOM 2360 C CA . ALA A 1 306 ? -0.172 -13.860 -21.423 1.00 88.94 306 ALA A CA 1
ATOM 2361 C C . ALA A 1 306 ? 0.067 -12.450 -22.006 1.00 88.94 306 ALA A C 1
ATOM 2363 O O . ALA A 1 306 ? 1.121 -11.853 -21.758 1.00 88.94 306 ALA A O 1
ATOM 2364 N N . PRO A 1 307 ? -0.900 -11.876 -22.749 1.00 86.44 307 PRO A N 1
ATOM 2365 C CA . PRO A 1 307 ? -0.901 -10.448 -23.066 1.00 86.44 307 PRO A CA 1
ATOM 2366 C C . PRO A 1 307 ? -0.746 -9.600 -21.795 1.00 86.44 307 PRO A C 1
ATOM 2368 O O . PRO A 1 307 ? -1.268 -9.971 -20.748 1.00 86.44 307 PRO A O 1
ATOM 2371 N N . PHE A 1 308 ? -0.029 -8.474 -21.861 1.00 79.19 308 PHE A N 1
ATOM 2372 C CA . PHE A 1 308 ? 0.286 -7.668 -20.669 1.00 79.19 308 PHE A CA 1
ATOM 2373 C C . PHE A 1 308 ? -0.967 -7.208 -19.898 1.00 79.19 308 PHE A C 1
ATOM 2375 O O . PHE A 1 308 ? -0.983 -7.202 -18.668 1.00 79.19 308 PHE A O 1
ATOM 2382 N N . ASP A 1 309 ? -2.018 -6.843 -20.627 1.00 77.00 309 ASP A N 1
ATOM 2383 C CA . ASP A 1 309 ? -3.326 -6.438 -20.113 1.00 77.00 309 ASP A CA 1
ATOM 2384 C C . ASP A 1 309 ? -4.105 -7.596 -19.459 1.00 77.00 309 ASP A C 1
ATOM 2386 O O . ASP A 1 309 ? -5.071 -7.372 -18.722 1.00 77.00 309 ASP A O 1
ATOM 2390 N N . GLN A 1 310 ? -3.669 -8.840 -19.675 1.00 82.62 310 GLN A N 1
ATOM 2391 C CA . GLN A 1 310 ? -4.303 -10.042 -19.154 1.00 82.62 310 GLN A CA 1
ATOM 2392 C C . GLN A 1 310 ? -3.528 -10.622 -17.972 1.00 82.62 310 GLN A C 1
ATOM 2394 O O . GLN A 1 310 ? -2.405 -11.107 -18.077 1.00 82.62 310 GLN A O 1
ATOM 2399 N N . CYS A 1 311 ? -4.192 -10.643 -16.820 1.00 87.00 311 CYS A N 1
ATOM 2400 C CA . CYS A 1 311 ? -3.689 -11.334 -15.644 1.00 87.00 311 CYS A CA 1
ATOM 2401 C C . CYS A 1 311 ? -4.108 -12.807 -15.643 1.00 87.00 311 CYS A C 1
ATOM 2403 O O . CYS A 1 311 ? -5.236 -13.148 -16.015 1.00 87.00 311 CYS A O 1
ATOM 2405 N N . VAL A 1 312 ? -3.232 -13.668 -15.135 1.00 89.31 312 VAL A N 1
ATOM 2406 C CA . VAL A 1 312 ? -3.463 -15.114 -15.036 1.00 89.31 312 VAL A CA 1
ATOM 2407 C C . VAL A 1 312 ? -4.219 -15.426 -13.749 1.00 89.31 312 VAL A C 1
ATOM 2409 O O . VAL A 1 312 ? -3.898 -14.865 -12.706 1.00 89.31 312 VAL A O 1
ATOM 2412 N N . ARG A 1 313 ? -5.222 -16.306 -13.789 1.00 87.62 313 ARG A N 1
ATOM 2413 C CA . ARG A 1 313 ? -6.019 -16.650 -12.598 1.00 87.62 313 ARG A CA 1
ATOM 2414 C C . ARG A 1 313 ? -5.168 -17.413 -11.582 1.00 87.62 313 ARG A C 1
ATOM 2416 O O . ARG A 1 313 ? -4.394 -18.286 -11.963 1.00 87.62 313 ARG A O 1
ATOM 2423 N N . SER A 1 314 ? -5.303 -17.089 -10.296 1.00 84.44 314 SER A N 1
ATOM 2424 C CA . SER A 1 314 ? -4.557 -17.775 -9.233 1.00 84.44 314 SER A CA 1
ATOM 2425 C C . SER A 1 314 ? -5.000 -19.224 -9.045 1.00 84.44 314 SER A C 1
ATOM 2427 O O . SER A 1 314 ? -4.163 -20.065 -8.733 1.00 84.44 314 SER A O 1
ATOM 2429 N N . GLU A 1 315 ? -6.287 -19.509 -9.277 1.00 84.31 315 GLU A N 1
ATOM 2430 C CA . GLU A 1 315 ? -6.902 -20.844 -9.189 1.00 84.31 315 GLU A CA 1
ATOM 2431 C C . GLU A 1 315 ? -6.143 -21.897 -10.008 1.00 84.31 315 GLU A C 1
ATOM 2433 O O . GLU A 1 315 ? -6.014 -23.038 -9.569 1.00 84.31 315 GLU A O 1
ATOM 2438 N N . ASP A 1 316 ? -5.565 -21.501 -11.148 1.00 83.56 316 ASP A N 1
ATOM 2439 C CA . ASP A 1 316 ? -4.776 -22.371 -12.031 1.00 83.56 316 ASP A CA 1
ATOM 2440 C C . ASP A 1 316 ? -3.533 -22.967 -11.337 1.00 83.56 316 ASP A C 1
ATOM 2442 O O . ASP A 1 316 ? -2.929 -23.908 -11.853 1.00 83.56 316 ASP A O 1
ATOM 2446 N N . PHE A 1 317 ? -3.133 -22.416 -10.185 1.00 83.38 317 PHE A N 1
ATOM 2447 C CA . PHE A 1 317 ? -1.920 -22.788 -9.460 1.00 83.38 317 PHE A CA 1
ATOM 2448 C C . PHE A 1 317 ? -2.160 -23.140 -7.992 1.00 83.38 317 PHE A C 1
ATOM 2450 O O . PHE A 1 317 ? -1.200 -23.476 -7.302 1.00 83.38 317 PHE A O 1
ATOM 2457 N N . GLU A 1 318 ? -3.391 -23.058 -7.477 1.00 76.25 318 GLU A N 1
ATOM 2458 C CA . GLU A 1 318 ? -3.668 -23.178 -6.035 1.00 76.25 318 GLU A CA 1
ATOM 2459 C C . GLU A 1 318 ? -3.190 -24.499 -5.412 1.00 76.25 318 GLU A C 1
ATOM 2461 O O . GLU A 1 318 ? -2.870 -24.540 -4.222 1.00 76.25 318 GLU A O 1
ATOM 2466 N N . ASP A 1 319 ? -3.069 -25.560 -6.213 1.00 78.44 319 ASP A N 1
ATOM 2467 C CA . ASP A 1 319 ? -2.562 -26.869 -5.797 1.00 78.44 319 ASP A CA 1
ATOM 2468 C C . ASP A 1 319 ? -1.054 -26.869 -5.464 1.00 78.44 319 ASP A C 1
ATOM 2470 O O . ASP A 1 319 ? -0.579 -27.762 -4.757 1.00 78.44 319 ASP A O 1
ATOM 2474 N N . ARG A 1 320 ? -0.289 -25.883 -5.959 1.00 75.38 320 ARG A N 1
ATOM 2475 C CA . ARG A 1 320 ? 1.190 -25.846 -5.888 1.00 75.38 320 ARG A CA 1
ATOM 2476 C C . ARG A 1 320 ? 1.768 -24.495 -5.477 1.00 75.38 320 ARG A C 1
ATOM 2478 O O . ARG A 1 320 ? 2.840 -24.438 -4.877 1.00 75.38 320 ARG A O 1
ATOM 2485 N N . PHE A 1 321 ? 1.095 -23.401 -5.809 1.00 76.38 321 PHE A N 1
ATOM 2486 C CA . PHE A 1 321 ? 1.578 -22.039 -5.645 1.00 76.38 321 PHE A CA 1
ATOM 2487 C C . PHE A 1 321 ? 0.428 -21.078 -5.362 1.00 76.38 321 PHE A C 1
ATOM 2489 O O . PHE A 1 321 ? -0.334 -20.691 -6.241 1.00 76.38 321 PHE A O 1
ATOM 2496 N N . THR A 1 322 ? 0.330 -20.660 -4.105 1.00 78.62 322 THR A N 1
ATOM 2497 C CA . THR A 1 322 ? -0.707 -19.735 -3.655 1.00 78.62 322 THR A CA 1
ATOM 2498 C C . THR A 1 322 ? -0.181 -18.305 -3.615 1.00 78.62 322 THR A C 1
ATOM 2500 O O . THR A 1 322 ? 1.025 -18.057 -3.530 1.00 78.62 322 THR A O 1
ATOM 2503 N N . SER A 1 323 ? -1.096 -17.342 -3.583 1.00 75.75 323 SER A N 1
ATOM 2504 C CA . SER A 1 323 ? -0.788 -15.925 -3.380 1.00 75.75 323 SER A CA 1
ATOM 2505 C C . SER A 1 323 ? -0.039 -15.679 -2.050 1.00 75.75 323 SER A C 1
ATOM 2507 O O . SER A 1 323 ? 0.870 -14.849 -1.970 1.00 75.75 323 SER A O 1
ATOM 2509 N N . LYS A 1 324 ? -0.297 -16.502 -1.023 1.00 74.38 324 LYS A N 1
ATOM 2510 C CA . LYS A 1 324 ? 0.486 -16.541 0.223 1.00 74.38 324 LYS A CA 1
ATOM 2511 C C . LYS A 1 324 ? 1.949 -16.925 -0.007 1.00 74.38 324 LYS A C 1
ATOM 2513 O O . LYS A 1 324 ? 2.822 -16.356 0.646 1.00 74.38 324 LYS A O 1
ATOM 2518 N N . HIS A 1 325 ? 2.229 -17.870 -0.903 1.00 76.94 325 HIS A N 1
ATOM 2519 C CA . HIS A 1 325 ? 3.609 -18.212 -1.228 1.00 76.94 325 HIS A CA 1
ATOM 2520 C C . HIS A 1 325 ? 4.300 -17.049 -1.963 1.00 76.94 325 HIS A C 1
ATOM 2522 O O . HIS A 1 325 ? 5.410 -16.672 -1.598 1.00 76.94 325 HIS A O 1
ATOM 2528 N N . LEU A 1 326 ? 3.621 -16.367 -2.895 1.00 77.56 326 LEU A N 1
ATOM 2529 C CA . LEU A 1 326 ? 4.135 -15.126 -3.500 1.00 77.56 326 LEU A CA 1
ATOM 2530 C C . LEU A 1 326 ? 4.494 -14.069 -2.437 1.00 77.56 326 LEU A C 1
ATOM 2532 O O . LEU A 1 326 ? 5.562 -13.463 -2.500 1.00 77.56 326 LEU A O 1
ATOM 2536 N N . ALA A 1 327 ? 3.660 -13.901 -1.409 1.00 72.94 327 ALA A N 1
ATOM 2537 C CA . ALA A 1 327 ? 3.971 -13.022 -0.282 1.00 72.94 327 ALA A CA 1
ATOM 2538 C C . ALA A 1 327 ? 5.221 -13.445 0.509 1.00 72.94 327 ALA A C 1
ATOM 2540 O O . ALA A 1 327 ? 5.930 -12.592 1.042 1.00 72.94 327 ALA A O 1
ATOM 2541 N N . GLN A 1 328 ? 5.550 -14.738 0.538 1.00 70.19 328 GLN A N 1
ATOM 2542 C CA . GLN A 1 328 ? 6.811 -15.226 1.104 1.00 70.19 328 GLN A CA 1
ATOM 2543 C C . GLN A 1 328 ? 8.019 -14.920 0.198 1.00 70.19 328 GLN A C 1
ATOM 2545 O O . GLN A 1 328 ? 9.079 -14.587 0.726 1.00 70.19 328 GLN A O 1
ATOM 2550 N N . ALA A 1 329 ? 7.869 -14.941 -1.135 1.00 70.69 329 ALA A N 1
ATOM 2551 C CA . ALA A 1 329 ? 8.905 -14.509 -2.101 1.00 70.69 329 ALA A CA 1
ATOM 2552 C C . ALA A 1 329 ? 9.381 -13.096 -1.812 1.00 70.69 329 ALA A C 1
ATOM 2554 O O . ALA A 1 329 ? 10.565 -12.798 -1.634 1.00 70.69 329 ALA A O 1
ATOM 2555 N N . VAL A 1 330 ? 8.370 -12.241 -1.753 1.00 67.81 330 VAL A N 1
ATOM 2556 C CA . VAL A 1 330 ? 8.438 -10.842 -1.407 1.00 67.81 330 VAL A CA 1
ATOM 2557 C C . VAL A 1 330 ? 9.204 -10.665 -0.106 1.00 67.81 330 VAL A C 1
ATOM 2559 O O . VAL A 1 330 ? 10.134 -9.862 -0.062 1.00 67.81 330 VAL A O 1
ATOM 2562 N N . LYS A 1 331 ? 8.817 -11.428 0.923 1.00 66.19 331 LYS A N 1
ATOM 2563 C CA . LYS A 1 331 ? 9.384 -11.354 2.267 1.00 66.19 331 LYS A CA 1
ATOM 2564 C C . LYS A 1 331 ? 10.869 -11.705 2.270 1.00 66.19 331 LYS A C 1
ATOM 2566 O O . LYS A 1 331 ? 11.675 -10.947 2.789 1.00 66.19 331 LYS A O 1
ATOM 2571 N N . ALA A 1 332 ? 11.230 -12.855 1.710 1.00 64.44 332 ALA A N 1
ATOM 2572 C CA . ALA A 1 332 ? 12.574 -13.405 1.856 1.00 64.44 332 ALA A CA 1
ATOM 2573 C C . ALA A 1 332 ? 13.625 -12.720 0.975 1.00 64.44 332 ALA A C 1
ATOM 2575 O O . ALA A 1 332 ? 14.794 -12.660 1.342 1.00 64.44 332 ALA A O 1
ATOM 2576 N N . GLN A 1 333 ? 13.227 -12.260 -0.211 1.00 68.88 333 GLN A N 1
ATOM 2577 C CA . GLN A 1 333 ? 14.172 -11.849 -1.252 1.00 68.88 333 GLN A CA 1
ATOM 2578 C C . GLN A 1 333 ? 13.851 -10.469 -1.841 1.00 68.88 333 GLN A C 1
ATOM 2580 O O . GLN A 1 333 ? 14.560 -9.996 -2.726 1.00 68.88 333 GLN A O 1
ATOM 2585 N N . GLY A 1 334 ? 12.786 -9.794 -1.391 1.00 68.31 334 GLY A N 1
ATOM 2586 C CA . GLY A 1 334 ? 12.376 -8.513 -1.970 1.00 68.31 334 GLY A CA 1
ATOM 2587 C C . GLY A 1 334 ? 12.036 -8.627 -3.460 1.00 68.31 334 GLY A C 1
ATOM 2588 O O . GLY A 1 334 ? 12.297 -7.699 -4.223 1.00 68.31 334 GLY A O 1
ATOM 2589 N N . ALA A 1 335 ? 11.495 -9.770 -3.883 1.00 71.19 335 ALA A N 1
ATOM 2590 C CA . ALA A 1 335 ? 11.167 -10.072 -5.270 1.00 71.19 335 ALA A CA 1
ATOM 2591 C C . ALA A 1 335 ? 9.686 -9.768 -5.565 1.00 71.19 335 ALA A C 1
ATOM 2593 O O . ALA A 1 335 ? 8.810 -10.483 -5.085 1.00 71.19 335 ALA A O 1
ATOM 2594 N N . HIS A 1 336 ? 9.402 -8.708 -6.336 1.00 73.19 336 HIS A N 1
ATOM 2595 C CA . HIS A 1 336 ? 8.038 -8.171 -6.547 1.00 73.19 336 HIS A CA 1
ATOM 2596 C C . HIS A 1 336 ? 7.729 -7.814 -8.007 1.00 73.19 336 HIS A C 1
ATOM 2598 O O . HIS A 1 336 ? 7.025 -6.851 -8.296 1.00 73.19 336 HIS A O 1
ATOM 2604 N N . CYS A 1 337 ? 8.251 -8.587 -8.955 1.00 78.62 337 CYS A N 1
ATOM 2605 C CA . CYS A 1 337 ? 7.981 -8.355 -10.377 1.00 78.62 337 CYS A CA 1
ATOM 2606 C C . CYS A 1 337 ? 6.536 -8.710 -10.798 1.00 78.62 337 CYS A C 1
ATOM 2608 O O . CYS A 1 337 ? 6.059 -8.283 -11.850 1.00 78.62 337 CYS A O 1
ATOM 2610 N N . ILE A 1 338 ? 5.815 -9.461 -9.964 1.00 81.94 338 ILE A N 1
ATOM 2611 C CA . ILE A 1 338 ? 4.424 -9.867 -10.176 1.00 81.94 338 ILE A CA 1
ATOM 2612 C C . ILE A 1 338 ? 3.611 -9.404 -8.971 1.00 81.94 338 ILE A C 1
ATOM 2614 O O . ILE A 1 338 ? 4.004 -9.644 -7.828 1.00 81.94 338 ILE A O 1
ATOM 2618 N N . TYR A 1 339 ? 2.476 -8.759 -9.221 1.00 78.56 339 TYR A N 1
ATOM 2619 C CA . TYR A 1 339 ? 1.509 -8.408 -8.185 1.00 78.56 339 TYR A CA 1
ATOM 2620 C C . TYR A 1 339 ? 0.239 -9.237 -8.337 1.00 78.56 339 TYR A C 1
ATOM 2622 O O . TYR A 1 339 ? -0.020 -9.834 -9.384 1.00 78.56 339 TYR A O 1
ATOM 2630 N N . VAL A 1 340 ? -0.561 -9.266 -7.274 1.00 77.38 340 VAL A N 1
ATOM 2631 C CA . VAL A 1 340 ? -1.887 -9.882 -7.307 1.00 77.38 340 VAL A CA 1
ATOM 2632 C C . VAL A 1 340 ? -2.923 -8.794 -7.543 1.00 77.38 340 VAL A C 1
ATOM 2634 O O . VAL A 1 340 ? -2.945 -7.801 -6.825 1.00 77.38 340 VAL A O 1
ATOM 2637 N N . LYS A 1 341 ? -3.780 -8.957 -8.545 1.00 76.19 341 LYS A N 1
ATOM 2638 C CA . LYS A 1 341 ? -5.010 -8.185 -8.721 1.00 76.19 341 LYS A CA 1
ATOM 2639 C C . LYS A 1 341 ? -6.149 -9.013 -8.158 1.00 76.19 341 LYS A C 1
ATOM 2641 O O . LYS A 1 341 ? -6.297 -10.165 -8.544 1.00 76.19 341 LYS A O 1
ATOM 2646 N N . ALA A 1 342 ? -6.913 -8.455 -7.228 1.00 69.38 342 ALA A N 1
ATOM 2647 C CA . ALA A 1 342 ? -8.008 -9.183 -6.608 1.00 69.38 342 ALA A CA 1
ATOM 2648 C C . ALA A 1 342 ? -9.101 -8.216 -6.168 1.00 69.38 342 ALA A C 1
ATOM 2650 O O . ALA A 1 342 ? -8.866 -7.291 -5.396 1.00 69.38 342 ALA A O 1
ATOM 2651 N N . THR A 1 343 ? -10.315 -8.440 -6.649 1.00 63.03 343 THR A N 1
ATOM 2652 C CA . THR A 1 343 ? -11.514 -7.793 -6.095 1.00 63.03 343 THR A CA 1
ATOM 2653 C C . THR A 1 343 ? -12.081 -8.623 -4.945 1.00 63.03 343 THR A C 1
ATOM 2655 O O . THR A 1 343 ? -12.543 -8.086 -3.944 1.00 63.03 343 THR A O 1
ATOM 2658 N N . THR A 1 344 ? -11.966 -9.947 -5.056 1.00 64.69 344 THR A N 1
ATOM 2659 C CA . THR A 1 344 ? -12.301 -10.941 -4.035 1.00 64.69 344 THR A CA 1
ATOM 2660 C C . THR A 1 344 ? -11.271 -12.069 -4.075 1.00 64.69 344 THR A C 1
ATOM 2662 O O . THR A 1 344 ? -10.499 -12.167 -5.028 1.00 64.69 344 THR A O 1
ATOM 2665 N N . LYS A 1 345 ? -11.281 -12.955 -3.073 1.00 66.12 345 LYS A N 1
ATOM 2666 C CA . LYS A 1 345 ? -10.391 -14.126 -3.038 1.00 66.12 345 LYS A CA 1
ATOM 2667 C C . LYS A 1 345 ? -10.583 -15.064 -4.244 1.00 66.12 345 LYS A C 1
ATOM 2669 O O . LYS A 1 345 ? -9.615 -15.632 -4.724 1.00 66.12 345 LYS A O 1
ATOM 2674 N N . ALA A 1 346 ? -11.814 -15.196 -4.746 1.00 69.44 346 ALA A N 1
ATOM 2675 C CA . ALA A 1 346 ? -12.151 -16.059 -5.887 1.00 69.44 346 ALA A CA 1
ATOM 2676 C C . ALA A 1 346 ? -11.777 -15.457 -7.261 1.00 69.44 346 ALA A C 1
ATOM 2678 O O . ALA A 1 346 ? -11.840 -16.133 -8.283 1.00 69.44 346 ALA A O 1
ATOM 2679 N N . ASP A 1 347 ? -11.400 -14.178 -7.310 1.00 78.50 347 ASP A N 1
ATOM 2680 C CA . ASP A 1 347 ? -10.927 -13.507 -8.531 1.00 78.50 347 ASP A CA 1
ATOM 2681 C C . ASP A 1 347 ? -9.499 -12.980 -8.334 1.00 78.50 347 ASP A C 1
ATOM 2683 O O . ASP A 1 347 ? -9.118 -11.936 -8.862 1.00 78.50 347 ASP A O 1
ATOM 2687 N N . GLU A 1 348 ? -8.700 -13.691 -7.533 1.00 83.81 348 GLU A N 1
ATOM 2688 C CA . GLU A 1 348 ? -7.268 -13.435 -7.431 1.00 83.81 348 GLU A CA 1
ATOM 2689 C C . GLU A 1 348 ? -6.587 -13.757 -8.772 1.00 83.81 348 GLU A C 1
ATOM 2691 O O . GLU A 1 348 ? -6.792 -14.802 -9.397 1.00 83.81 348 GLU A O 1
ATOM 2696 N N . ARG A 1 349 ? -5.772 -12.817 -9.253 1.00 86.50 349 ARG A N 1
ATOM 2697 C CA . ARG A 1 349 ? -5.033 -12.937 -10.510 1.00 86.50 349 ARG A CA 1
ATOM 2698 C C . ARG A 1 349 ? -3.606 -12.443 -10.359 1.00 86.50 349 ARG A C 1
ATOM 2700 O O . ARG A 1 349 ? -3.372 -11.421 -9.725 1.00 86.50 349 ARG A O 1
ATOM 2707 N N . PHE A 1 350 ? -2.656 -13.121 -10.984 1.00 87.38 350 PHE A N 1
ATOM 2708 C CA . PHE A 1 350 ? -1.259 -12.712 -11.066 1.00 87.38 350 PHE A CA 1
ATOM 2709 C C . PHE A 1 350 ? -1.028 -11.844 -12.307 1.00 87.38 350 PHE A C 1
ATOM 2711 O O . PHE A 1 350 ? -1.369 -12.241 -13.421 1.00 87.38 350 PHE A O 1
ATOM 2718 N N . CYS A 1 351 ? -0.442 -10.664 -12.113 1.00 86.62 351 CYS A N 1
ATOM 2719 C CA . CYS A 1 351 ? -0.201 -9.668 -13.156 1.00 86.62 351 CYS A CA 1
ATOM 2720 C C . CYS A 1 351 ? 1.260 -9.199 -13.124 1.00 86.62 351 CYS A C 1
ATOM 2722 O O . CYS A 1 351 ? 1.839 -9.042 -12.046 1.00 86.62 351 CYS A O 1
ATOM 2724 N N . ALA A 1 352 ? 1.849 -8.898 -14.282 1.00 87.44 352 ALA A N 1
ATOM 2725 C CA . ALA A 1 352 ? 3.159 -8.248 -14.335 1.00 87.44 352 ALA A CA 1
ATOM 2726 C C . ALA A 1 352 ? 3.070 -6.801 -13.822 1.00 87.44 352 ALA A C 1
ATOM 2728 O O . ALA A 1 352 ? 2.160 -6.070 -14.201 1.00 87.44 352 ALA A O 1
ATOM 2729 N N . ALA A 1 353 ? 4.025 -6.370 -12.990 1.00 82.50 353 ALA A N 1
ATOM 2730 C CA . ALA A 1 353 ? 3.994 -5.055 -12.331 1.00 82.50 353 ALA A CA 1
ATOM 2731 C C . ALA A 1 353 ? 4.041 -3.849 -13.277 1.00 82.50 353 ALA A C 1
ATOM 2733 O O . ALA A 1 353 ? 3.522 -2.784 -12.944 1.00 82.50 353 ALA A O 1
ATOM 2734 N N . SER A 1 354 ? 4.656 -4.014 -14.443 1.00 83.88 354 SER A N 1
ATOM 2735 C CA . SER A 1 354 ? 4.668 -3.024 -15.510 1.00 83.88 354 SER A CA 1
ATOM 2736 C C . SER A 1 354 ? 4.915 -3.711 -16.853 1.00 83.88 354 SER A C 1
ATOM 2738 O O . SER A 1 354 ? 5.387 -4.855 -16.878 1.00 83.88 354 SER A O 1
ATOM 2740 N N . PRO A 1 355 ? 4.666 -3.020 -17.971 1.00 85.62 355 PRO A N 1
ATOM 2741 C CA . PRO A 1 355 ? 5.043 -3.524 -19.284 1.00 85.62 355 PRO A CA 1
ATOM 2742 C C . PRO A 1 355 ? 6.547 -3.832 -19.417 1.00 85.62 355 PRO A C 1
ATOM 2744 O O . PRO A 1 355 ? 6.921 -4.863 -19.973 1.00 85.62 355 PRO A O 1
ATOM 2747 N N . SER A 1 356 ? 7.424 -2.998 -18.835 1.00 86.75 356 SER A N 1
ATOM 2748 C CA . SER A 1 356 ? 8.871 -3.266 -18.799 1.00 86.75 356 SER A CA 1
ATOM 2749 C C . SER A 1 356 ? 9.179 -4.574 -18.077 1.00 86.75 356 SER A C 1
ATOM 2751 O O . SER A 1 356 ? 9.966 -5.386 -18.557 1.00 86.75 356 SER A O 1
ATOM 2753 N N . VAL A 1 357 ? 8.526 -4.809 -16.938 1.00 89.25 357 VAL A N 1
ATOM 2754 C CA . VAL A 1 357 ? 8.686 -6.048 -16.176 1.00 89.25 357 VAL A CA 1
ATOM 2755 C C . VAL A 1 357 ? 8.157 -7.250 -16.955 1.00 89.25 357 VAL A C 1
ATOM 2757 O O . VAL A 1 357 ? 8.817 -8.285 -16.973 1.00 89.25 357 VAL A O 1
ATOM 2760 N N . HIS A 1 358 ? 7.020 -7.118 -17.639 1.00 90.94 358 HIS A N 1
ATOM 2761 C CA . HIS A 1 358 ? 6.459 -8.168 -18.496 1.00 90.94 358 HIS A CA 1
ATOM 2762 C C . HIS A 1 358 ? 7.432 -8.583 -19.607 1.00 90.94 358 HIS A C 1
ATOM 2764 O O . HIS A 1 358 ? 7.749 -9.765 -19.745 1.00 90.94 358 HIS A O 1
ATOM 2770 N N . ALA A 1 359 ? 8.009 -7.611 -20.318 1.00 88.56 359 ALA A N 1
ATOM 2771 C CA . ALA A 1 359 ? 9.011 -7.866 -21.351 1.00 88.56 359 ALA A CA 1
ATOM 2772 C C . ALA A 1 359 ? 10.276 -8.545 -20.791 1.00 88.56 359 ALA A C 1
ATOM 2774 O O . ALA A 1 359 ? 10.822 -9.468 -21.403 1.00 88.56 359 ALA A O 1
ATOM 2775 N N . LEU A 1 360 ? 10.738 -8.119 -19.611 1.00 89.69 360 LEU A N 1
ATOM 2776 C CA . LEU A 1 360 ? 11.889 -8.727 -18.941 1.00 89.69 360 LEU A CA 1
ATOM 2777 C C . LEU A 1 360 ? 11.604 -10.159 -18.468 1.00 89.69 360 LEU A C 1
ATOM 2779 O O . LEU A 1 360 ? 12.475 -11.021 -18.601 1.00 89.69 360 LEU A O 1
ATOM 2783 N N . LEU A 1 361 ? 10.401 -10.423 -17.946 1.00 90.38 361 LEU A N 1
ATOM 2784 C CA . LEU A 1 361 ? 9.956 -11.768 -17.578 1.00 90.38 361 LEU A CA 1
ATOM 2785 C C . LEU A 1 361 ? 9.999 -12.689 -18.798 1.00 90.38 361 LEU A C 1
ATOM 2787 O O . LEU A 1 361 ? 10.660 -13.724 -18.732 1.00 90.38 361 LEU A O 1
ATOM 2791 N N . LYS A 1 362 ? 9.413 -12.259 -19.922 1.00 90.25 362 LYS A N 1
ATOM 2792 C CA . LYS A 1 362 ? 9.413 -13.004 -21.188 1.00 90.25 362 LYS A CA 1
ATOM 2793 C C . LYS A 1 362 ? 10.821 -13.329 -21.678 1.00 90.25 362 LYS A C 1
ATOM 2795 O O . LYS A 1 362 ? 11.154 -14.479 -21.943 1.00 90.25 362 LYS A O 1
ATOM 2800 N N . ARG A 1 363 ? 11.713 -12.334 -21.689 1.00 88.31 363 ARG A N 1
ATOM 2801 C CA . ARG A 1 363 ? 13.119 -12.544 -22.069 1.00 88.31 363 ARG A CA 1
ATOM 2802 C C . ARG A 1 363 ? 13.813 -13.583 -21.182 1.00 88.31 363 ARG A C 1
ATOM 2804 O O . ARG A 1 363 ? 14.637 -14.356 -21.667 1.00 88.31 363 ARG A O 1
ATOM 2811 N N . LYS A 1 364 ? 13.529 -13.591 -19.876 1.00 84.69 364 LYS A N 1
ATOM 2812 C CA . LYS A 1 364 ? 14.131 -14.546 -18.933 1.00 84.69 364 LYS A CA 1
ATOM 2813 C C . LYS A 1 364 ? 13.554 -15.949 -19.074 1.00 84.69 364 LYS A C 1
ATOM 2815 O O . LYS A 1 364 ? 14.321 -16.910 -18.986 1.00 84.69 364 LYS A O 1
ATOM 2820 N N . THR A 1 365 ? 12.252 -16.081 -19.303 1.00 82.12 365 THR A N 1
ATOM 2821 C CA . THR A 1 365 ? 11.606 -17.383 -19.514 1.00 82.12 365 THR A CA 1
ATOM 2822 C C . THR A 1 365 ? 12.073 -18.012 -20.823 1.00 82.12 365 THR A C 1
ATOM 2824 O O . THR A 1 365 ? 12.474 -19.175 -20.816 1.00 82.12 365 THR A O 1
ATOM 2827 N N . ASP A 1 366 ? 12.178 -17.222 -21.894 1.00 81.00 366 ASP A N 1
ATOM 2828 C CA . ASP A 1 366 ? 12.671 -17.669 -23.202 1.00 81.00 366 ASP A CA 1
ATOM 2829 C C . ASP A 1 366 ? 14.149 -18.084 -23.147 1.00 81.00 366 ASP A C 1
ATOM 2831 O O . ASP A 1 366 ? 14.515 -19.159 -23.619 1.00 81.00 366 ASP A O 1
ATOM 2835 N N . ALA A 1 367 ? 15.012 -17.286 -22.503 1.00 72.44 367 ALA A N 1
ATOM 2836 C CA . ALA A 1 367 ? 16.429 -17.627 -22.339 1.00 72.44 367 ALA A CA 1
ATOM 2837 C C . ALA A 1 367 ? 16.639 -18.902 -21.500 1.00 72.44 367 ALA A C 1
ATOM 2839 O O . ALA A 1 367 ? 17.589 -19.652 -21.722 1.00 72.44 367 ALA A O 1
ATOM 2840 N N . THR A 1 368 ? 15.757 -19.157 -20.530 1.00 65.75 368 THR A N 1
ATOM 2841 C CA . THR A 1 368 ? 15.785 -20.398 -19.743 1.00 65.75 368 THR A CA 1
ATOM 2842 C C . THR A 1 368 ? 15.389 -21.595 -20.608 1.00 65.75 368 THR A C 1
ATOM 2844 O O . THR A 1 368 ? 16.039 -22.635 -20.530 1.00 65.75 368 THR A O 1
ATOM 2847 N N . ALA A 1 369 ? 14.379 -21.439 -21.470 1.00 63.19 369 ALA A N 1
ATOM 2848 C CA . ALA A 1 369 ? 13.971 -22.468 -22.422 1.00 63.19 369 ALA A CA 1
ATOM 2849 C C . ALA A 1 369 ? 15.070 -22.765 -23.461 1.00 63.19 369 ALA A C 1
ATOM 2851 O O . ALA A 1 369 ? 15.362 -23.926 -23.733 1.00 63.19 369 ALA A O 1
ATOM 2852 N N . GLN A 1 370 ? 15.737 -21.732 -23.985 1.00 64.06 370 GLN A N 1
ATOM 2853 C CA . GLN A 1 370 ? 16.851 -21.886 -24.927 1.00 64.06 370 GLN A CA 1
ATOM 2854 C C . GLN A 1 370 ? 18.046 -22.617 -24.307 1.00 64.06 370 GLN A C 1
ATOM 2856 O O . GLN A 1 370 ? 18.561 -23.548 -24.916 1.00 64.06 370 GLN A O 1
ATOM 2861 N N . ARG A 1 371 ? 18.436 -22.279 -23.071 1.00 64.75 371 ARG A N 1
ATOM 2862 C CA . ARG A 1 371 ? 19.519 -22.988 -22.365 1.00 64.75 371 ARG A CA 1
ATOM 2863 C C . ARG A 1 371 ? 19.204 -24.458 -22.093 1.00 64.75 371 ARG A C 1
ATOM 2865 O O . ARG A 1 371 ? 20.113 -25.278 -22.125 1.00 64.75 371 ARG A O 1
ATOM 2872 N N . ALA A 1 372 ? 17.944 -24.795 -21.818 1.00 58.91 372 ALA A N 1
ATOM 2873 C CA . ALA A 1 372 ? 17.536 -26.191 -21.663 1.00 58.91 372 ALA A CA 1
ATOM 2874 C C . ALA A 1 372 ? 17.704 -26.970 -22.982 1.00 58.91 372 ALA A C 1
ATOM 2876 O O . ALA A 1 372 ? 18.257 -28.065 -22.974 1.00 58.91 372 ALA A O 1
ATOM 2877 N N . LEU A 1 373 ? 17.321 -26.366 -24.113 1.00 57.00 373 LEU A N 1
ATOM 2878 C CA . LEU A 1 373 ? 17.487 -26.949 -25.450 1.00 57.00 373 LEU A CA 1
ATOM 2879 C C . LEU A 1 373 ? 18.961 -27.059 -25.879 1.00 57.00 373 LEU A C 1
ATOM 2881 O O . LEU A 1 373 ? 19.343 -28.024 -26.535 1.00 57.00 373 LEU A O 1
ATOM 2885 N N . GLU A 1 374 ? 19.798 -26.080 -25.528 1.00 60.78 374 GLU A N 1
ATOM 2886 C CA . GLU A 1 374 ? 21.244 -26.121 -25.781 1.00 60.78 374 GLU A CA 1
ATOM 2887 C C . GLU A 1 374 ? 21.925 -27.218 -24.959 1.00 60.78 374 GLU A C 1
ATOM 2889 O O . GLU A 1 374 ? 22.715 -27.973 -25.511 1.00 60.78 374 GLU A O 1
ATOM 2894 N N . PHE A 1 375 ? 21.555 -27.388 -23.687 1.00 54.50 375 PHE A N 1
ATOM 2895 C CA . PHE A 1 375 ? 22.060 -28.482 -22.855 1.00 54.50 375 PHE A CA 1
ATOM 2896 C C . PHE A 1 375 ? 21.653 -29.865 -23.393 1.00 54.50 375 PHE A C 1
ATOM 2898 O O . PHE A 1 375 ? 22.458 -30.798 -23.375 1.00 54.50 375 PHE A O 1
ATOM 2905 N N . GLU A 1 376 ? 20.428 -30.008 -23.911 1.00 52.34 376 GLU A N 1
ATOM 2906 C CA . GLU A 1 376 ? 19.979 -31.235 -24.587 1.00 52.34 376 GLU A CA 1
ATOM 2907 C C . GLU A 1 376 ? 20.781 -31.517 -25.868 1.00 52.34 376 GLU A C 1
ATOM 2909 O O . GLU A 1 376 ? 21.119 -32.670 -26.137 1.00 52.34 376 GLU A O 1
ATOM 2914 N N . ARG A 1 377 ? 21.147 -30.477 -26.630 1.00 54.16 377 ARG A N 1
ATOM 2915 C CA . ARG A 1 377 ? 21.999 -30.600 -27.826 1.00 54.16 377 ARG A CA 1
ATOM 2916 C C . ARG A 1 377 ? 23.458 -30.904 -27.489 1.00 54.16 377 ARG A C 1
ATOM 2918 O O . ARG A 1 377 ? 24.025 -31.810 -28.083 1.00 54.16 377 ARG A O 1
ATOM 2925 N N . GLU A 1 378 ? 24.048 -30.228 -26.508 1.00 53.50 378 GLU A N 1
ATOM 2926 C CA . GLU A 1 378 ? 25.417 -30.500 -26.045 1.00 53.50 378 GLU A CA 1
ATOM 2927 C C . GLU A 1 378 ? 25.545 -31.911 -25.451 1.00 53.50 378 GLU A C 1
ATOM 2929 O O . GLU A 1 378 ? 26.548 -32.592 -25.665 1.00 53.50 378 GLU A O 1
ATOM 2934 N N . SER A 1 379 ? 24.501 -32.392 -24.768 1.00 49.81 379 SER A N 1
ATOM 2935 C CA . SER A 1 379 ? 24.426 -33.781 -24.291 1.00 49.81 379 SER A CA 1
ATOM 2936 C C . SER A 1 379 ? 24.327 -34.792 -25.440 1.00 49.81 379 SER A C 1
ATOM 2938 O O . SER A 1 379 ? 24.822 -35.911 -25.310 1.00 49.81 379 SER A O 1
ATOM 2940 N N . ALA A 1 380 ? 23.717 -34.410 -26.567 1.00 50.44 380 ALA A N 1
ATOM 2941 C CA . ALA A 1 380 ? 23.662 -35.230 -27.774 1.00 50.44 380 ALA A CA 1
ATOM 2942 C C . ALA A 1 380 ? 24.993 -35.227 -28.556 1.00 50.44 380 ALA A C 1
ATOM 2944 O O . ALA A 1 380 ? 25.387 -36.267 -29.086 1.00 50.44 380 ALA A O 1
ATOM 2945 N N . ASP A 1 381 ? 25.713 -34.100 -28.582 1.00 45.41 381 ASP A N 1
ATOM 2946 C CA . ASP A 1 381 ? 26.967 -33.928 -29.332 1.00 45.41 381 ASP A CA 1
ATOM 2947 C C . ASP A 1 381 ? 28.206 -34.505 -28.617 1.00 45.41 381 ASP A C 1
ATOM 2949 O O . ASP A 1 381 ? 29.177 -34.887 -29.272 1.00 45.41 381 ASP A O 1
ATOM 2953 N N . LEU A 1 382 ? 28.186 -34.649 -27.284 1.00 44.91 382 LEU A N 1
ATOM 2954 C CA . LEU A 1 382 ? 29.293 -35.231 -26.503 1.00 44.91 382 LEU A CA 1
ATOM 2955 C C . LEU A 1 382 ? 29.468 -36.753 -26.659 1.00 44.91 382 LEU A C 1
ATOM 2957 O O . LEU A 1 382 ? 30.332 -37.340 -26.006 1.00 44.91 382 LEU A O 1
ATOM 2961 N N . GLY A 1 383 ? 28.698 -37.413 -27.529 1.00 38.03 383 GLY A N 1
ATOM 2962 C CA . GLY A 1 383 ? 28.989 -38.782 -27.960 1.00 38.03 383 GLY A CA 1
ATOM 2963 C C . GLY A 1 383 ? 28.981 -39.835 -26.845 1.00 38.03 383 GLY A C 1
ATOM 2964 O O . GLY A 1 383 ? 29.450 -40.952 -27.060 1.00 38.03 383 GLY A O 1
ATOM 2965 N N . THR A 1 384 ? 28.412 -39.548 -25.672 1.00 39.09 384 THR A N 1
ATOM 2966 C CA . THR A 1 384 ? 27.938 -40.600 -24.773 1.00 39.09 384 THR A CA 1
ATOM 2967 C C . THR A 1 384 ? 26.645 -41.143 -25.360 1.00 39.09 384 THR A C 1
ATOM 2969 O O . THR A 1 384 ? 25.550 -40.749 -24.970 1.00 39.09 384 THR A O 1
ATOM 2972 N N . GLY A 1 385 ? 26.792 -42.022 -26.352 1.00 34.91 385 GLY A N 1
ATOM 2973 C CA . GLY A 1 385 ? 25.716 -42.821 -26.921 1.00 34.91 385 GLY A CA 1
ATOM 2974 C C . GLY A 1 385 ? 25.114 -43.751 -25.872 1.00 34.91 385 GLY A C 1
ATOM 2975 O O . GLY A 1 385 ? 25.391 -44.945 -25.851 1.00 34.91 385 GLY A O 1
ATOM 2976 N N . LEU A 1 386 ? 24.275 -43.196 -25.008 1.00 32.09 386 LEU A N 1
ATOM 2977 C CA . LEU A 1 386 ? 23.181 -43.897 -24.365 1.00 32.09 386 LEU A CA 1
ATOM 2978 C C . LEU A 1 386 ? 21.929 -43.164 -24.824 1.00 32.09 386 LEU A C 1
ATOM 2980 O O . LEU A 1 386 ? 21.648 -42.053 -24.382 1.00 32.09 386 LEU A O 1
ATOM 2984 N N . GLY A 1 387 ? 21.228 -43.759 -25.788 1.00 28.38 387 GLY A N 1
ATOM 2985 C CA . GLY A 1 387 ? 19.924 -43.274 -26.209 1.00 28.38 387 GLY A CA 1
ATOM 2986 C C . GLY A 1 387 ? 19.014 -43.175 -24.990 1.00 28.38 387 GLY A C 1
ATOM 2987 O O . GLY A 1 387 ? 18.688 -44.186 -24.371 1.00 28.38 387 GLY A O 1
ATOM 2988 N N . PHE A 1 388 ? 18.628 -41.954 -24.634 1.00 30.78 388 PHE A N 1
ATOM 2989 C CA . PHE A 1 388 ? 17.578 -41.716 -23.658 1.00 30.78 388 PHE A CA 1
ATOM 2990 C C . PHE A 1 388 ? 16.228 -41.908 -24.350 1.00 30.78 388 PHE A C 1
ATOM 2992 O O . PHE A 1 388 ? 15.559 -40.948 -24.722 1.00 30.78 388 PHE A O 1
ATOM 2999 N N . ASP A 1 389 ? 15.802 -43.164 -24.490 1.00 29.22 389 ASP A N 1
ATOM 3000 C CA . ASP A 1 389 ? 14.370 -43.444 -24.398 1.00 29.22 389 ASP A CA 1
ATOM 3001 C C . ASP A 1 389 ? 13.920 -42.944 -23.026 1.00 29.22 389 ASP A C 1
ATOM 3003 O O . ASP A 1 389 ? 14.577 -43.244 -22.030 1.00 29.22 389 ASP A O 1
ATOM 3007 N N . HIS A 1 390 ? 12.854 -42.139 -22.984 1.00 31.84 390 HIS A N 1
ATOM 3008 C CA . HIS A 1 390 ? 12.324 -41.467 -21.794 1.00 31.84 390 HIS A CA 1
ATOM 3009 C C . HIS A 1 390 ? 12.367 -42.333 -20.517 1.00 31.84 390 HIS A C 1
ATOM 3011 O O . HIS A 1 390 ? 11.398 -42.999 -20.150 1.00 31.84 390 HIS A O 1
ATOM 3017 N N . GLN A 1 391 ? 13.485 -42.275 -19.793 1.00 27.20 391 GLN A N 1
ATOM 3018 C CA . GLN A 1 391 ? 13.617 -42.770 -18.435 1.00 27.20 391 GLN A CA 1
ATOM 3019 C C . GLN A 1 391 ? 13.361 -41.592 -17.503 1.00 27.20 391 GLN A C 1
ATOM 3021 O O . GLN A 1 391 ? 14.109 -40.616 -17.473 1.00 27.20 391 GLN A O 1
ATOM 3026 N N . MET A 1 392 ? 12.275 -41.687 -16.735 1.00 27.44 392 MET A N 1
ATOM 3027 C CA . MET A 1 392 ? 12.071 -40.862 -15.549 1.00 27.44 392 MET A CA 1
ATOM 3028 C C . MET A 1 392 ? 13.295 -41.002 -14.636 1.00 27.44 392 MET A C 1
ATOM 3030 O O . MET A 1 392 ? 13.477 -42.034 -13.990 1.00 27.44 392 MET A O 1
ATOM 3034 N N . PHE A 1 393 ? 14.115 -39.955 -14.560 1.00 25.41 393 PHE A N 1
ATOM 3035 C CA . PHE A 1 393 ? 15.135 -39.822 -13.528 1.00 25.41 393 PHE A CA 1
ATOM 3036 C C . PHE A 1 393 ? 14.448 -39.665 -12.168 1.00 25.41 393 PHE A C 1
ATOM 3038 O O . PHE A 1 393 ? 13.987 -38.586 -11.802 1.00 25.41 393 PHE A O 1
ATOM 3045 N N . VAL A 1 394 ? 14.389 -40.750 -11.397 1.00 25.95 394 VAL A N 1
ATOM 3046 C CA . VAL A 1 394 ? 14.191 -40.678 -9.946 1.00 25.95 394 VAL A CA 1
ATOM 3047 C C . VAL A 1 394 ? 15.579 -40.565 -9.324 1.00 25.95 394 VAL A C 1
ATOM 3049 O O . VAL A 1 394 ? 16.268 -41.561 -9.122 1.00 25.95 394 VAL A O 1
ATOM 3052 N N . SER A 1 395 ? 16.022 -39.343 -9.048 1.00 24.55 395 SER A N 1
ATOM 3053 C CA . SER A 1 395 ? 17.260 -39.095 -8.314 1.00 24.55 395 SER A CA 1
ATOM 3054 C C . SER A 1 395 ? 17.031 -39.312 -6.814 1.00 24.55 395 SER A C 1
ATOM 3056 O O . SER A 1 395 ? 16.532 -38.444 -6.101 1.00 24.55 395 SER A O 1
ATOM 3058 N N . VAL A 1 396 ? 17.416 -40.489 -6.314 1.00 25.30 396 VAL A N 1
ATOM 3059 C CA . VAL A 1 396 ? 17.635 -40.710 -4.877 1.00 25.30 396 VAL A CA 1
ATOM 3060 C C . VAL A 1 396 ? 19.063 -40.262 -4.567 1.00 25.30 396 VAL A C 1
ATOM 3062 O O . VAL A 1 396 ? 20.019 -40.991 -4.812 1.00 25.30 396 VAL A O 1
ATOM 3065 N N . PHE A 1 397 ? 19.230 -39.039 -4.064 1.00 23.41 397 PHE A N 1
ATOM 3066 C CA . PHE A 1 397 ? 20.499 -38.626 -3.462 1.00 23.41 397 PHE A CA 1
ATOM 3067 C C . PHE A 1 397 ? 20.546 -39.124 -2.018 1.00 23.41 397 PHE A C 1
ATOM 3069 O O . PHE A 1 397 ? 19.857 -38.579 -1.156 1.00 23.41 397 PHE A O 1
ATOM 3076 N N . GLU A 1 398 ? 21.392 -40.116 -1.740 1.00 26.72 398 GLU A N 1
ATOM 3077 C CA . GLU A 1 398 ? 21.728 -40.507 -0.372 1.00 26.72 398 GLU A CA 1
ATOM 3078 C C . GLU A 1 398 ? 23.190 -40.165 -0.048 1.00 26.72 398 GLU A C 1
ATOM 3080 O O . GLU A 1 398 ? 24.132 -40.457 -0.789 1.00 26.72 398 GLU A O 1
ATOM 3085 N N . LYS A 1 399 ? 23.367 -39.467 1.079 1.00 27.81 399 LYS A N 1
ATOM 3086 C CA . LYS A 1 399 ? 24.660 -39.120 1.672 1.00 27.81 399 LYS A CA 1
ATOM 3087 C C . LYS A 1 399 ? 25.406 -40.398 2.073 1.00 27.81 399 LYS A C 1
ATOM 3089 O O . LYS A 1 399 ? 24.920 -41.131 2.917 1.00 27.81 399 LYS A O 1
ATOM 3094 N N . ARG A 1 400 ? 26.652 -40.530 1.599 1.00 28.84 400 ARG A N 1
ATOM 3095 C CA . ARG A 1 400 ?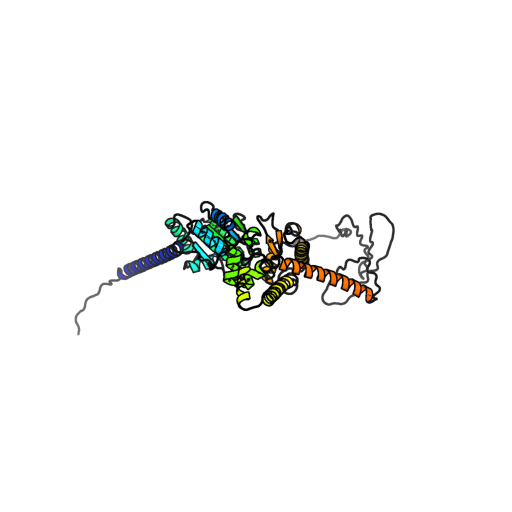 27.745 -41.366 2.149 1.00 28.84 400 ARG A CA 1
ATOM 3096 C C . ARG A 1 400 ? 27.420 -42.852 2.404 1.00 28.84 400 ARG A C 1
ATOM 3098 O O . ARG A 1 400 ? 26.938 -43.212 3.467 1.00 28.84 400 ARG A O 1
ATOM 3105 N N . GLY A 1 401 ? 27.938 -43.721 1.536 1.00 27.55 401 GLY A N 1
ATOM 3106 C CA . GLY A 1 401 ? 28.170 -45.137 1.851 1.00 27.55 401 GLY A CA 1
ATOM 3107 C C . GLY A 1 401 ? 27.992 -46.031 0.631 1.00 27.55 401 GLY A C 1
ATOM 3108 O O . GLY A 1 401 ? 26.952 -46.005 -0.003 1.00 27.55 401 GLY A O 1
ATOM 3109 N N . LYS A 1 402 ? 29.033 -46.782 0.265 1.00 36.41 402 LYS A N 1
ATOM 3110 C CA . LYS A 1 402 ? 29.081 -47.665 -0.910 1.00 36.41 402 LYS A CA 1
ATOM 3111 C C . LYS A 1 402 ? 28.082 -48.826 -0.799 1.00 36.41 402 LYS A C 1
ATOM 3113 O O . LYS A 1 402 ? 28.097 -49.489 0.231 1.00 36.41 402 LYS A O 1
ATOM 3118 N N . LEU A 1 403 ? 27.372 -49.134 -1.890 1.00 25.45 403 LEU A N 1
ATOM 3119 C CA . LEU A 1 403 ? 27.090 -50.485 -2.425 1.00 25.45 403 LEU A CA 1
ATOM 3120 C C . LEU A 1 403 ? 26.363 -50.338 -3.785 1.00 25.45 403 LEU A C 1
ATOM 3122 O O . LEU A 1 403 ? 25.413 -49.561 -3.853 1.00 25.45 403 LEU A O 1
ATOM 3126 N N . PRO A 1 404 ? 26.782 -51.023 -4.868 1.00 31.08 404 PRO A N 1
ATOM 3127 C CA . PRO A 1 404 ? 26.069 -50.972 -6.141 1.00 31.08 404 PRO A CA 1
ATOM 3128 C C . PRO A 1 404 ? 24.905 -51.974 -6.137 1.00 31.08 404 PRO A C 1
ATOM 3130 O O . PRO A 1 404 ? 25.056 -53.106 -5.678 1.00 31.08 404 PRO A O 1
ATOM 3133 N N . VAL A 1 405 ? 23.747 -51.557 -6.646 1.00 33.16 405 VAL A N 1
ATOM 3134 C CA . VAL A 1 405 ? 22.614 -52.444 -6.942 1.00 33.16 405 VAL A CA 1
ATOM 3135 C C . VAL A 1 405 ? 22.462 -52.473 -8.458 1.00 33.16 405 VAL A C 1
ATOM 3137 O O . VAL A 1 405 ? 22.141 -51.445 -9.050 1.00 33.16 405 VAL A O 1
ATOM 3140 N N . ASP A 1 406 ? 22.687 -53.634 -9.069 1.00 31.67 406 ASP A N 1
ATOM 3141 C CA . ASP A 1 406 ? 22.440 -53.853 -10.496 1.00 31.67 406 ASP A CA 1
ATOM 3142 C C . ASP A 1 406 ? 20.971 -54.242 -10.713 1.00 31.67 406 ASP A C 1
ATOM 3144 O O . ASP A 1 406 ? 20.433 -55.125 -10.037 1.00 31.67 406 ASP A O 1
ATOM 3148 N N . VAL A 1 407 ? 20.302 -53.564 -11.647 1.00 33.72 407 VAL A N 1
ATOM 3149 C CA . VAL A 1 407 ? 18.914 -53.840 -12.037 1.00 33.72 407 VAL A CA 1
ATOM 3150 C C . VAL A 1 407 ? 18.892 -54.193 -13.520 1.00 33.72 407 VAL A C 1
ATOM 3152 O O . VAL A 1 407 ? 18.969 -53.308 -14.368 1.00 33.72 407 VAL A O 1
ATOM 3155 N N . ASP A 1 408 ? 18.746 -55.480 -13.833 1.00 31.31 408 ASP A N 1
ATOM 3156 C CA . ASP A 1 408 ? 18.578 -55.946 -15.212 1.00 31.31 408 ASP A CA 1
ATOM 3157 C C . ASP A 1 408 ? 17.110 -55.858 -15.652 1.00 31.31 408 ASP A C 1
ATOM 3159 O O . ASP A 1 408 ? 16.207 -56.442 -15.039 1.00 31.31 408 ASP A O 1
ATOM 3163 N N . LEU A 1 409 ? 16.868 -55.148 -16.756 1.00 32.41 409 LEU A N 1
ATOM 3164 C CA . LEU A 1 409 ? 15.560 -55.028 -17.394 1.00 32.41 409 LEU A CA 1
ATOM 3165 C C . LEU A 1 409 ? 15.400 -56.138 -18.451 1.00 32.41 409 LEU A C 1
ATOM 3167 O O . LEU A 1 409 ? 15.979 -56.070 -19.533 1.00 32.41 409 LEU A O 1
ATOM 3171 N N . LEU A 1 410 ? 14.605 -57.172 -18.166 1.00 29.88 410 LEU A N 1
ATOM 3172 C CA . LEU A 1 410 ? 14.276 -58.203 -19.158 1.00 29.88 410 LEU A CA 1
ATOM 3173 C C . LEU A 1 410 ? 13.085 -57.741 -20.011 1.00 29.88 410 LEU A C 1
ATOM 3175 O O . LEU A 1 410 ? 11.960 -57.641 -19.521 1.00 29.88 410 LEU A O 1
ATOM 3179 N N . CYS A 1 411 ? 13.331 -57.460 -21.292 1.00 30.92 411 CYS A N 1
ATOM 3180 C CA . CYS A 1 411 ? 12.280 -57.138 -22.257 1.00 30.92 411 CYS A CA 1
ATOM 3181 C C . CYS A 1 411 ? 11.334 -58.327 -22.488 1.00 30.92 411 CYS A C 1
ATOM 3183 O O . CYS A 1 411 ? 11.778 -59.455 -22.695 1.00 30.92 411 CYS A O 1
ATOM 3185 N N . ALA A 1 412 ? 10.032 -58.048 -22.579 1.00 30.38 412 ALA A N 1
ATOM 3186 C CA . ALA A 1 412 ? 9.081 -58.893 -23.295 1.00 30.38 412 ALA A CA 1
ATOM 3187 C C . ALA A 1 412 ? 8.061 -58.004 -24.021 1.00 30.38 412 ALA A C 1
ATOM 3189 O O . ALA A 1 412 ? 7.354 -57.214 -23.398 1.00 30.38 412 ALA A O 1
ATOM 3190 N N . GLY A 1 413 ? 8.034 -58.122 -25.349 1.00 29.58 413 GLY A N 1
ATOM 3191 C CA . GLY A 1 413 ? 7.095 -57.434 -26.228 1.00 29.58 413 GLY A CA 1
ATOM 3192 C C . GLY A 1 413 ? 5.715 -58.095 -26.295 1.00 29.58 413 GLY A C 1
ATOM 3193 O O . GLY A 1 413 ? 5.523 -59.233 -25.869 1.00 29.58 413 GLY A O 1
ATOM 3194 N N . GLY A 1 414 ? 4.765 -57.365 -26.881 1.00 25.77 414 GLY A N 1
ATOM 3195 C CA . GLY A 1 414 ? 3.420 -57.839 -27.212 1.00 25.77 414 GLY A CA 1
ATOM 3196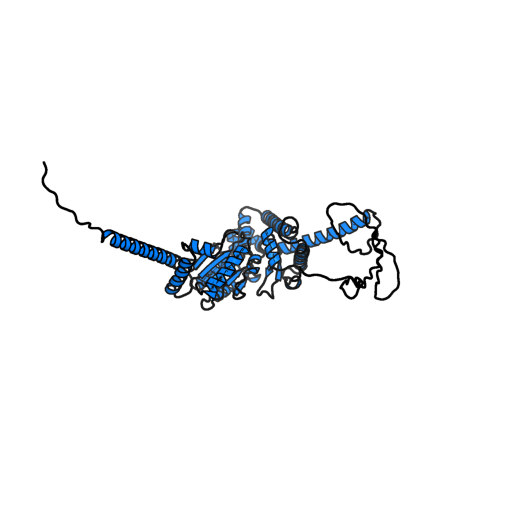 C C . GLY A 1 414 ? 2.391 -56.714 -27.116 1.00 25.77 414 GLY A C 1
ATOM 3197 O O . GLY A 1 414 ? 2.231 -56.115 -26.059 1.00 25.77 414 GLY A O 1
ATOM 3198 N N . GLY A 1 415 ? 1.740 -56.393 -28.236 1.00 37.09 415 GLY A N 1
ATOM 3199 C CA . GLY A 1 415 ? 0.829 -55.256 -28.379 1.00 37.09 415 GLY A CA 1
ATOM 3200 C C . GLY A 1 415 ? -0.448 -55.322 -27.530 1.00 37.09 415 GLY A C 1
ATOM 3201 O O . GLY A 1 415 ? -0.868 -56.383 -27.080 1.00 37.09 415 GLY A O 1
ATOM 3202 N N . SER A 1 416 ? -1.085 -54.149 -27.415 1.00 35.56 416 SER A N 1
ATOM 3203 C CA . SER A 1 416 ? -2.357 -53.835 -26.739 1.00 35.56 416 SER A CA 1
ATOM 3204 C C . SER A 1 416 ? -2.302 -53.535 -25.227 1.00 35.56 416 SER A C 1
ATOM 3206 O O . SER A 1 416 ? -2.275 -54.428 -24.387 1.00 35.56 416 SER A O 1
ATOM 3208 N N . ALA A 1 417 ? -2.409 -52.232 -24.931 1.00 37.53 417 ALA A N 1
ATOM 3209 C CA . ALA A 1 417 ? -3.000 -51.532 -23.773 1.00 37.53 417 ALA A CA 1
ATOM 3210 C C . ALA A 1 417 ? -2.641 -51.886 -22.310 1.00 37.53 417 ALA A C 1
ATOM 3212 O O . ALA A 1 417 ? -2.990 -51.094 -21.441 1.00 37.53 417 ALA A O 1
ATOM 3213 N N . ASP A 1 418 ? -1.901 -52.951 -22.007 1.00 35.97 418 ASP A N 1
ATOM 3214 C CA . ASP A 1 418 ? -1.439 -53.251 -20.641 1.00 35.97 418 ASP A CA 1
ATOM 3215 C C . ASP A 1 418 ? 0.065 -53.579 -20.636 1.00 35.97 418 ASP A C 1
ATOM 3217 O O . ASP A 1 418 ? 0.473 -54.723 -20.846 1.00 35.97 418 ASP A O 1
ATOM 3221 N N . LEU A 1 419 ? 0.912 -52.583 -20.355 1.00 33.44 419 LEU A N 1
ATOM 3222 C CA . LEU A 1 419 ? 2.339 -52.804 -20.091 1.00 33.44 419 LEU A CA 1
ATOM 3223 C C . LEU A 1 419 ? 2.501 -53.518 -18.740 1.00 33.44 419 LEU A C 1
ATOM 3225 O O . LEU A 1 419 ? 2.299 -52.935 -17.672 1.00 33.44 419 LEU A O 1
ATOM 3229 N N . ARG A 1 420 ? 2.859 -54.804 -18.778 1.00 35.69 420 ARG A N 1
ATOM 3230 C CA . ARG A 1 420 ? 3.178 -55.602 -17.587 1.00 35.69 420 ARG A CA 1
ATOM 3231 C C . ARG A 1 420 ? 4.689 -55.645 -17.405 1.00 35.69 420 ARG A C 1
ATOM 3233 O O . ARG A 1 420 ? 5.373 -56.355 -18.133 1.00 35.69 420 ARG A O 1
ATOM 3240 N N . PHE A 1 421 ? 5.200 -54.928 -16.410 1.00 37.12 421 PHE A N 1
ATOM 3241 C CA . PHE A 1 421 ? 6.610 -54.997 -16.033 1.00 37.12 421 PHE A CA 1
ATOM 3242 C C . PHE A 1 421 ? 6.813 -56.066 -14.955 1.00 37.12 421 PHE A C 1
ATOM 3244 O O . PHE A 1 421 ? 6.154 -56.059 -13.913 1.00 37.12 421 PHE A O 1
ATOM 3251 N N . LEU A 1 422 ? 7.722 -57.002 -15.212 1.00 34.03 422 LEU A N 1
ATOM 3252 C CA . LEU A 1 422 ? 8.195 -57.981 -14.237 1.00 34.03 422 LEU A CA 1
ATOM 3253 C C . LEU A 1 422 ? 9.593 -57.558 -13.793 1.00 34.03 422 LEU A C 1
ATOM 3255 O O . LEU A 1 422 ? 10.536 -57.625 -14.572 1.00 34.03 422 LEU A O 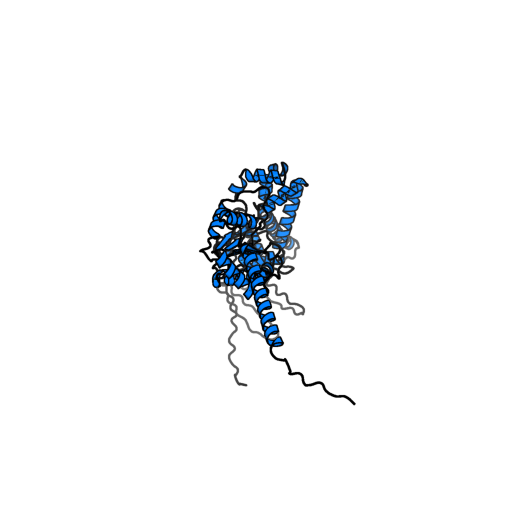1
ATOM 3259 N N . PHE A 1 423 ? 9.722 -57.134 -12.538 1.00 37.91 423 PHE A N 1
ATOM 3260 C CA . PHE A 1 423 ? 11.018 -56.833 -11.938 1.00 37.91 423 PHE A CA 1
ATOM 3261 C C . PHE A 1 423 ? 11.509 -58.053 -11.162 1.00 37.91 423 PHE A C 1
ATOM 3263 O O . PHE A 1 423 ? 10.785 -58.607 -10.329 1.00 37.91 423 PHE A O 1
ATOM 3270 N N . LYS A 1 424 ? 12.752 -58.467 -11.408 1.00 33.94 424 LYS A N 1
ATOM 3271 C CA . LYS A 1 424 ? 13.436 -59.467 -10.591 1.00 33.94 424 LYS A CA 1
ATOM 3272 C C . LYS A 1 424 ? 14.428 -58.735 -9.696 1.00 33.94 424 LYS A C 1
ATOM 3274 O O . LYS A 1 424 ? 15.537 -58.437 -10.108 1.00 33.94 424 LYS A O 1
ATOM 3279 N N . VAL A 1 425 ? 14.012 -58.424 -8.474 1.00 36.38 425 VAL A N 1
ATOM 3280 C CA . VAL A 1 425 ? 14.916 -57.857 -7.469 1.00 36.38 425 VAL A CA 1
ATOM 3281 C C . VAL A 1 425 ? 15.699 -59.015 -6.854 1.00 36.38 425 VAL A C 1
ATOM 3283 O O . VAL A 1 425 ? 15.107 -59.894 -6.227 1.00 36.38 425 VAL A O 1
ATOM 3286 N N . GLN A 1 426 ? 17.013 -59.056 -7.067 1.00 34.59 426 GLN A N 1
ATOM 3287 C CA . GLN A 1 426 ? 17.907 -59.946 -6.331 1.00 34.59 426 GLN A CA 1
ATOM 3288 C C . GLN A 1 426 ? 18.579 -59.148 -5.217 1.00 34.59 426 GLN A C 1
ATOM 3290 O O . GLN A 1 426 ? 19.454 -58.330 -5.470 1.00 34.59 426 GLN A O 1
ATOM 3295 N N . THR A 1 427 ? 18.185 -59.407 -3.975 1.00 39.31 427 THR A N 1
ATOM 3296 C CA . THR A 1 427 ? 19.029 -59.116 -2.812 1.00 39.31 427 THR A CA 1
ATOM 3297 C C . THR A 1 427 ? 19.636 -60.427 -2.320 1.00 39.31 427 THR A C 1
ATOM 3299 O O . THR A 1 427 ? 19.080 -61.505 -2.555 1.00 39.31 427 THR A O 1
ATOM 3302 N N . SER A 1 428 ? 20.781 -60.365 -1.638 1.00 35.84 428 SER A N 1
ATOM 3303 C CA . SER A 1 428 ? 21.484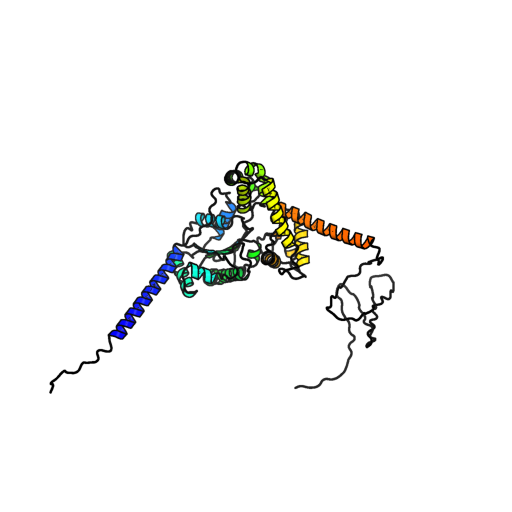 -61.543 -1.105 1.00 35.84 428 SER A CA 1
ATOM 3304 C C . SER A 1 428 ? 20.669 -62.358 -0.087 1.00 35.84 428 SER A C 1
ATOM 3306 O O . SER A 1 428 ? 21.080 -63.463 0.253 1.00 35.84 428 SER A O 1
ATOM 3308 N N . GLU A 1 429 ? 19.507 -61.868 0.364 1.00 35.91 429 GLU A N 1
ATOM 3309 C CA . GLU A 1 429 ? 18.717 -62.493 1.435 1.00 35.91 429 GLU A CA 1
ATOM 3310 C C . GLU A 1 429 ? 17.226 -62.729 1.120 1.00 35.91 429 GLU A C 1
ATOM 3312 O O . GLU A 1 429 ? 16.496 -63.229 1.974 1.00 35.91 429 GLU A O 1
ATOM 3317 N N . CYS A 1 430 ? 16.726 -62.466 -0.096 1.00 34.06 430 CYS A N 1
ATOM 3318 C CA . CYS A 1 430 ? 15.350 -62.858 -0.431 1.00 34.06 430 CYS A CA 1
ATOM 3319 C C . CYS A 1 430 ? 15.101 -63.037 -1.933 1.00 34.06 430 CYS A C 1
ATOM 3321 O O . CYS A 1 430 ? 15.380 -62.154 -2.738 1.00 34.06 430 CYS A O 1
ATOM 3323 N N . LYS A 1 431 ? 14.497 -64.171 -2.313 1.00 35.78 431 LYS A N 1
ATOM 3324 C CA . LYS A 1 431 ? 13.985 -64.434 -3.670 1.00 35.78 431 LYS A CA 1
ATOM 3325 C C . LYS A 1 431 ? 12.457 -64.398 -3.655 1.00 35.78 431 LYS A C 1
ATOM 3327 O O . LYS A 1 431 ? 11.818 -65.445 -3.673 1.00 35.78 431 LYS A O 1
ATOM 3332 N N . CYS A 1 432 ? 11.870 -63.206 -3.640 1.00 35.34 432 CYS A N 1
ATOM 3333 C CA . CYS A 1 432 ? 10.424 -63.041 -3.795 1.00 35.34 432 CYS A CA 1
ATOM 3334 C C . CYS A 1 432 ? 10.131 -62.218 -5.058 1.00 35.34 432 CYS A C 1
ATOM 3336 O O . CYS A 1 432 ? 10.581 -61.075 -5.142 1.00 35.34 432 CYS A O 1
ATOM 3338 N N . PRO A 1 433 ? 9.390 -62.751 -6.047 1.00 37.03 433 PRO A N 1
ATOM 3339 C CA . PRO A 1 433 ? 8.975 -61.964 -7.201 1.00 37.03 433 PRO A CA 1
ATOM 3340 C C . PRO A 1 433 ? 7.885 -60.969 -6.783 1.00 37.03 433 PRO A C 1
ATOM 3342 O O . PRO A 1 433 ? 6.825 -61.360 -6.293 1.00 37.03 433 PRO A O 1
ATOM 3345 N N . VAL A 1 434 ? 8.138 -59.676 -6.984 1.00 39.09 434 VAL A N 1
ATOM 3346 C CA . VAL A 1 434 ? 7.144 -58.618 -6.761 1.00 39.09 434 VAL A CA 1
ATOM 3347 C C . VAL A 1 434 ? 6.391 -58.382 -8.066 1.00 39.09 434 VAL A C 1
ATOM 3349 O O . VAL A 1 434 ? 6.995 -58.178 -9.118 1.00 39.09 434 VAL A O 1
ATOM 3352 N N . ARG A 1 435 ? 5.056 -58.415 -8.009 1.00 36.12 435 ARG A N 1
ATOM 3353 C CA . ARG A 1 435 ? 4.190 -58.169 -9.167 1.00 36.12 435 ARG A CA 1
ATOM 3354 C C . ARG A 1 435 ? 3.631 -56.752 -9.078 1.00 36.12 435 ARG A C 1
ATOM 3356 O O . ARG A 1 435 ? 2.833 -56.466 -8.190 1.00 36.12 435 ARG A O 1
ATOM 3363 N N . VAL A 1 436 ? 4.033 -55.884 -10.002 1.00 38.88 436 VAL A N 1
ATOM 3364 C CA . VAL A 1 436 ? 3.496 -54.522 -10.124 1.00 38.88 436 VAL A CA 1
ATOM 3365 C C . VAL A 1 436 ? 2.520 -54.506 -11.296 1.00 38.88 436 VAL A C 1
ATOM 3367 O O . VAL A 1 436 ? 2.868 -54.910 -12.403 1.00 38.88 436 VAL A O 1
ATOM 3370 N N . VAL A 1 437 ? 1.281 -54.080 -11.054 1.00 35.56 437 VAL A N 1
ATOM 3371 C CA . VAL A 1 437 ? 0.268 -53.901 -12.104 1.00 35.56 437 VAL A CA 1
ATOM 3372 C C . VAL A 1 437 ? -0.096 -52.425 -12.148 1.00 35.56 437 VAL A C 1
ATOM 3374 O O . VAL A 1 437 ? -0.546 -51.871 -11.147 1.00 35.56 437 VAL A O 1
ATOM 3377 N N . ALA A 1 438 ? 0.110 -51.786 -13.296 1.00 35.44 438 ALA A N 1
ATOM 3378 C CA . ALA A 1 438 ? -0.307 -50.410 -13.521 1.00 35.44 438 ALA A CA 1
ATOM 3379 C C . ALA A 1 438 ? -1.790 -50.384 -13.920 1.00 35.44 438 ALA A C 1
ATOM 3381 O O . ALA A 1 438 ? -2.186 -51.050 -14.871 1.00 35.44 438 ALA A O 1
ATOM 3382 N N . LYS A 1 439 ? -2.617 -49.608 -13.210 1.00 30.31 439 LYS A N 1
ATOM 3383 C CA . LYS A 1 439 ? -3.967 -49.256 -13.671 1.00 30.31 439 LYS A CA 1
ATOM 3384 C C . LYS A 1 439 ? -4.235 -47.787 -13.347 1.00 30.31 439 LYS A C 1
ATOM 3386 O O . LYS A 1 439 ? -4.190 -47.403 -12.183 1.00 30.31 439 LYS A O 1
ATOM 3391 N N . ALA A 1 440 ? -4.469 -46.983 -14.387 1.00 34.50 440 ALA A N 1
ATOM 3392 C CA . ALA A 1 440 ? -4.932 -45.590 -14.325 1.00 34.50 440 ALA A CA 1
ATOM 3393 C C . ALA A 1 440 ? -4.316 -44.732 -13.192 1.00 34.50 440 ALA A C 1
ATOM 3395 O O . ALA A 1 440 ? -5.008 -44.290 -12.277 1.00 34.50 440 ALA A O 1
ATOM 3396 N N . GLY A 1 441 ? -3.002 -44.491 -13.256 1.00 35.69 441 GLY A N 1
ATOM 3397 C CA . GLY A 1 441 ? -2.353 -43.417 -12.490 1.00 35.69 441 GLY A CA 1
ATOM 3398 C C . GLY A 1 441 ? -2.157 -43.643 -10.985 1.00 35.69 441 GLY A C 1
ATOM 3399 O O . GLY A 1 441 ? -1.816 -42.695 -10.282 1.00 35.69 441 GLY A O 1
ATOM 3400 N N . ARG A 1 442 ? -2.324 -44.867 -10.462 1.00 30.17 442 ARG A N 1
ATOM 3401 C CA . ARG A 1 442 ? -1.912 -45.227 -9.090 1.00 30.17 442 ARG A CA 1
ATOM 3402 C C . ARG A 1 442 ? -1.029 -46.475 -9.092 1.00 30.17 442 ARG A C 1
ATOM 3404 O O . ARG A 1 442 ? -1.398 -47.494 -9.670 1.00 30.17 442 ARG A O 1
ATOM 3411 N N . TYR A 1 443 ? 0.110 -46.407 -8.404 1.00 35.88 443 TYR A N 1
ATOM 3412 C CA . TYR A 1 443 ? 0.958 -47.568 -8.127 1.00 35.88 443 TYR A CA 1
ATOM 3413 C C . TYR A 1 443 ? 0.478 -48.237 -6.835 1.00 35.88 443 TYR A C 1
ATOM 3415 O O . TYR A 1 443 ? 0.430 -47.595 -5.788 1.00 35.88 443 TYR A O 1
ATOM 3423 N N . VAL A 1 444 ? 0.119 -49.521 -6.893 1.00 29.61 444 VAL A N 1
ATOM 3424 C CA . VAL A 1 444 ? -0.212 -50.320 -5.704 1.00 29.61 444 VAL A CA 1
ATOM 3425 C C . VAL A 1 444 ? 0.870 -51.377 -5.528 1.00 29.61 444 VAL A C 1
ATOM 3427 O O . VAL A 1 444 ? 1.056 -52.233 -6.391 1.00 29.61 444 VAL A O 1
ATOM 3430 N N . CYS A 1 445 ? 1.590 -51.318 -4.410 1.00 33.09 445 CYS A N 1
ATOM 3431 C CA . CYS A 1 445 ? 2.526 -52.366 -4.022 1.00 33.09 445 CYS A CA 1
ATOM 3432 C C . CYS A 1 445 ? 1.733 -53.503 -3.362 1.00 33.09 445 CYS A C 1
ATOM 3434 O O . CYS A 1 445 ? 1.304 -53.389 -2.214 1.00 33.09 445 CYS A O 1
ATOM 3436 N N . CYS A 1 446 ? 1.487 -54.589 -4.094 1.00 31.55 446 CYS A N 1
ATOM 3437 C CA . CYS A 1 446 ? 0.866 -55.787 -3.535 1.00 31.55 446 CYS A CA 1
ATOM 3438 C C . CYS A 1 446 ? 1.951 -56.677 -2.914 1.00 31.55 446 CYS A C 1
ATOM 3440 O O . CYS A 1 446 ? 2.525 -57.526 -3.593 1.00 31.55 446 CYS A O 1
ATOM 3442 N N . LEU A 1 447 ? 2.224 -56.506 -1.618 1.00 33.41 447 LEU A N 1
ATOM 3443 C CA . LEU A 1 447 ? 2.921 -57.536 -0.844 1.00 33.41 447 LEU A CA 1
ATOM 3444 C C . LEU A 1 447 ? 1.974 -58.736 -0.659 1.00 33.41 447 LEU A C 1
ATOM 3446 O O . LEU A 1 447 ? 0.822 -58.536 -0.257 1.00 33.41 447 LEU A O 1
ATOM 3450 N N . PRO A 1 448 ? 2.402 -59.984 -0.919 1.00 28.89 448 PRO A N 1
ATOM 3451 C CA . PRO A 1 448 ? 1.601 -61.138 -0.545 1.00 28.89 448 PRO A CA 1
ATOM 3452 C C . PRO A 1 448 ? 1.485 -61.197 0.985 1.00 28.89 448 PRO A C 1
ATOM 3454 O O . PRO A 1 448 ? 2.474 -61.066 1.705 1.00 28.89 448 PRO A O 1
ATOM 3457 N N . ARG A 1 449 ? 0.258 -61.399 1.484 1.00 29.67 449 ARG A N 1
ATOM 3458 C CA . ARG A 1 449 ? -0.009 -61.718 2.893 1.00 29.67 449 ARG A CA 1
ATOM 3459 C C . ARG A 1 449 ? 0.813 -62.947 3.288 1.00 29.67 449 ARG A C 1
ATOM 3461 O O . ARG A 1 449 ? 0.455 -64.061 2.916 1.00 29.67 449 ARG A O 1
ATOM 3468 N N . VAL A 1 450 ? 1.850 -62.758 4.097 1.00 30.31 450 VAL A N 1
ATOM 3469 C CA . VAL A 1 450 ? 2.416 -63.848 4.895 1.00 30.31 450 VAL A CA 1
ATOM 3470 C C . VAL A 1 450 ? 1.569 -63.944 6.160 1.00 30.31 450 VAL A C 1
ATOM 3472 O O . VAL A 1 450 ? 1.627 -63.094 7.047 1.00 30.31 450 VAL A O 1
ATOM 3475 N N . GLY A 1 451 ? 0.688 -64.939 6.185 1.00 25.69 451 GLY A N 1
ATOM 3476 C CA . GLY A 1 451 ? -0.057 -65.318 7.373 1.00 25.69 451 GLY A CA 1
ATOM 3477 C C . GLY A 1 451 ? 0.831 -66.050 8.380 1.00 25.69 451 GLY A C 1
ATOM 3478 O O . GLY A 1 451 ? 1.680 -66.855 8.011 1.00 25.69 451 GLY A O 1
ATOM 3479 N N . SER A 1 452 ? 0.522 -65.816 9.655 1.00 28.72 452 SER A N 1
ATOM 3480 C CA . SER A 1 452 ? 0.982 -66.519 10.860 1.00 28.72 452 SER A CA 1
ATOM 3481 C C . SER A 1 452 ? 2.407 -66.210 11.347 1.00 28.72 452 SER A C 1
ATOM 3483 O O . SER A 1 452 ? 3.394 -66.642 10.771 1.00 28.72 452 SER A O 1
ATOM 3485 N N . LEU A 1 453 ? 2.510 -65.526 12.494 1.00 26.67 453 LEU A N 1
ATOM 3486 C CA . LEU A 1 453 ? 2.789 -66.182 13.779 1.00 26.67 453 LEU A CA 1
ATOM 3487 C C . LEU A 1 453 ? 2.646 -65.187 14.959 1.00 26.67 453 LEU A C 1
ATOM 3489 O O . LEU A 1 453 ? 3.441 -64.277 15.134 1.00 26.67 453 LEU A O 1
ATOM 3493 N N . ARG A 1 454 ? 1.604 -65.447 15.767 1.00 26.84 454 ARG A N 1
ATOM 3494 C CA . ARG A 1 454 ? 1.462 -65.256 17.231 1.00 26.84 454 ARG A CA 1
ATOM 3495 C C . ARG A 1 454 ? 1.547 -63.841 17.852 1.00 26.84 454 ARG A C 1
ATOM 3497 O O . ARG A 1 454 ? 2.616 -63.308 18.100 1.00 26.84 454 ARG A O 1
ATOM 3504 N N . LYS A 1 455 ? 0.387 -63.356 18.330 1.00 31.81 455 LYS A N 1
ATOM 3505 C CA . LYS A 1 455 ? 0.265 -62.722 19.671 1.00 31.81 455 LYS A CA 1
ATOM 3506 C C . LYS A 1 455 ? 0.579 -63.797 20.736 1.00 31.81 455 LYS A C 1
ATOM 3508 O O . LYS A 1 455 ? 0.236 -64.952 20.465 1.00 31.81 455 LYS A O 1
ATOM 3513 N N . PRO A 1 456 ? 1.191 -63.502 21.906 1.00 31.41 456 PRO A N 1
ATOM 3514 C CA . PRO A 1 456 ? 0.725 -62.531 22.921 1.00 31.41 456 PRO A CA 1
ATOM 3515 C C . PRO A 1 456 ? 1.894 -61.680 23.504 1.00 31.41 456 PRO A C 1
ATOM 3517 O O . PRO A 1 456 ? 3.027 -61.875 23.100 1.00 31.41 456 PRO A O 1
ATOM 3520 N N . LYS A 1 457 ? 1.764 -60.707 24.415 1.00 22.67 457 LYS A N 1
ATOM 3521 C CA . LYS A 1 457 ? 0.924 -60.562 25.613 1.00 22.67 457 LYS A CA 1
ATOM 3522 C C . LYS A 1 457 ? 1.038 -59.106 26.110 1.00 22.67 457 LYS A C 1
ATOM 3524 O O . LYS A 1 457 ? 2.028 -58.442 25.835 1.00 22.67 457 LYS A O 1
ATOM 3529 N N . VAL A 1 458 ? 0.024 -58.661 26.844 1.00 33.44 458 VAL A N 1
ATOM 3530 C CA . VAL A 1 458 ? -0.007 -57.413 27.622 1.00 33.44 458 VAL A CA 1
ATOM 3531 C C . VAL A 1 458 ? 1.123 -57.395 28.659 1.00 33.44 458 VAL A C 1
ATOM 3533 O O . VAL A 1 458 ? 1.243 -58.367 29.407 1.00 33.44 458 VAL A O 1
ATOM 3536 N N . LEU A 1 459 ? 1.879 -56.293 28.697 1.00 31.64 459 LEU A N 1
ATOM 3537 C CA . LEU A 1 459 ? 2.269 -55.518 29.883 1.00 31.64 459 LEU A CA 1
ATOM 3538 C C . LEU A 1 459 ? 2.595 -54.088 29.441 1.00 31.64 459 LEU A C 1
ATOM 3540 O O . LEU A 1 459 ? 3.336 -53.957 28.440 1.00 31.64 459 LEU A O 1
#

Sequence (459 aa):
MFSRVPGSVPALGAGAAIGGFVLDAWKRRQEEQDRARMVNRVIHSSFHAFQPKVEIPREQVQVTMKRLLDLDDRSPVLIWGNHLAGKSFALFKALEQAGFREGIVHVQLADDKQVAREKLCQELGALGDVEAKEALKQAAKKLSRLPIVILEIPREVSDMAVVRSCSGFAKTWGYDAELAKVIVLASSASMALSFDADAREVRFQVQPLSEEECQQEEVQTFLKHHGGAAAVEHKSDLLHLSGGNVGKLEDLAQALRTKTFEEVRLATIGAQEKEILRFFGIDAQGGFGPKEVPAAKEVARRVADAPFDQCVRSEDFEDRFTSKHLAQAVKAQGAHCIYVKATTKADERFCAASPSVHALLKRKTDATAQRALEFERESADLGTGLGFDHQMFVSVFEKRGKLPVDVDLLCAGGGSADLRFLFKVQTSECKCPVRVVAKAGRYVCCLPRVGSLRKPKVL